Protein AF-0000000083552701 (afdb_homodimer)

Organism: NCBI:txid2306993

pLDDT: mean 96.99, std 3.98, range [71.38, 99.0]

Structure (mmCIF, N/CA/C/O backbone):
data_AF-0000000083552701-model_v1
#
loop_
_entity.id
_entity.type
_entity.pdbx_description
1 polymer 'Flavodoxin family protein'
#
loop_
_atom_site.group_PDB
_atom_site.id
_atom_site.type_symbol
_atom_site.label_atom_id
_atom_site.label_alt_id
_atom_site.label_comp_id
_atom_site.label_asym_id
_atom_site.label_entity_id
_atom_site.label_seq_id
_atom_site.pdbx_PDB_ins_code
_atom_site.Cartn_x
_atom_site.Cartn_y
_atom_site.Cartn_z
_atom_site.occupancy
_atom_site.B_iso_or_equiv
_atom_site.auth_seq_id
_atom_site.auth_comp_id
_atom_site.auth_asym_id
_atom_site.auth_atom_id
_atom_site.pdbx_PDB_model_num
ATOM 1 N N . MET A 1 1 ? 10.797 30.594 8.555 1 91.5 1 MET A N 1
ATOM 2 C CA . MET A 1 1 ? 9.539 29.969 8.938 1 91.5 1 MET A CA 1
ATOM 3 C C . MET A 1 1 ? 9.594 28.453 8.711 1 91.5 1 MET A C 1
ATOM 5 O O . MET A 1 1 ? 10.062 28 7.672 1 91.5 1 MET A O 1
ATOM 9 N N . PRO A 1 2 ? 9.227 27.688 9.742 1 97.31 2 PRO A N 1
ATOM 10 C CA . PRO A 1 2 ? 9.258 26.234 9.523 1 97.31 2 PRO A CA 1
ATOM 11 C C . PRO A 1 2 ? 8.273 25.781 8.453 1 97.31 2 PRO A C 1
ATOM 13 O O . PRO A 1 2 ? 7.227 26.406 8.258 1 97.31 2 PRO A O 1
ATOM 16 N N . ARG A 1 3 ? 8.664 24.75 7.734 1 98.75 3 ARG A N 1
ATOM 17 C CA . ARG A 1 3 ? 7.859 24.266 6.621 1 98.75 3 ARG A CA 1
ATOM 18 C C . ARG A 1 3 ? 7.18 22.938 6.969 1 98.75 3 ARG A C 1
ATOM 20 O O . ARG A 1 3 ? 7.816 22.031 7.504 1 98.75 3 ARG A O 1
ATOM 27 N N . ALA A 1 4 ? 5.844 22.922 6.684 1 98.88 4 ALA A N 1
ATOM 28 C CA . ALA A 1 4 ? 5.074 21.688 6.855 1 98.88 4 ALA A CA 1
ATOM 29 C C . ALA A 1 4 ? 4.668 21.109 5.508 1 98.88 4 ALA A C 1
ATOM 31 O O . ALA A 1 4 ? 3.893 21.719 4.766 1 98.88 4 ALA A O 1
ATOM 32 N N . LEU A 1 5 ? 5.266 19.984 5.219 1 98.94 5 LEU A N 1
ATOM 33 C CA . LEU A 1 5 ? 4.812 19.25 4.039 1 98.94 5 LEU A CA 1
ATOM 34 C C . LEU A 1 5 ? 3.566 18.422 4.355 1 98.94 5 LEU A C 1
ATOM 36 O O . LEU A 1 5 ? 3.59 17.578 5.246 1 98.94 5 LEU A O 1
ATOM 40 N N . ILE A 1 6 ? 2.455 18.766 3.693 1 98.94 6 ILE A N 1
ATOM 41 C CA . ILE A 1 6 ? 1.214 18 3.824 1 98.94 6 ILE A CA 1
ATOM 42 C C . ILE A 1 6 ? 1.056 17.062 2.633 1 98.94 6 ILE A C 1
ATOM 44 O O . ILE A 1 6 ? 0.872 17.516 1.498 1 98.94 6 ILE A O 1
ATOM 48 N N . LEU A 1 7 ? 1.214 15.766 2.871 1 98.94 7 LEU A N 1
ATOM 49 C CA . LEU A 1 7 ? 0.873 14.773 1.861 1 98.94 7 LEU A CA 1
ATOM 50 C C . LEU A 1 7 ? -0.611 14.422 1.922 1 98.94 7 LEU A C 1
ATOM 52 O O . LEU A 1 7 ? -1.069 13.805 2.885 1 98.94 7 LEU A O 1
ATOM 56 N N . TYR A 1 8 ? -1.295 14.859 0.919 1 98.94 8 TYR A N 1
ATOM 57 C CA . TYR A 1 8 ? -2.738 14.656 0.884 1 98.94 8 TYR A CA 1
ATOM 58 C C . TYR A 1 8 ? -3.129 13.742 -0.274 1 98.94 8 TYR A C 1
ATOM 60 O O . TYR A 1 8 ? -2.627 13.898 -1.39 1 98.94 8 TYR A O 1
ATOM 68 N N . ALA A 1 9 ? -3.992 12.758 0.069 1 98.94 9 ALA A N 1
ATOM 69 C CA . ALA A 1 9 ? -4.445 11.836 -0.969 1 98.94 9 ALA A CA 1
ATOM 70 C C . ALA A 1 9 ? -5.938 11.539 -0.826 1 98.94 9 ALA A C 1
ATOM 72 O O . ALA A 1 9 ? -6.332 10.703 -0.015 1 98.94 9 ALA A O 1
ATOM 73 N N . HIS A 1 10 ? -6.742 12.141 -1.644 1 98.94 10 HIS A N 1
ATOM 74 C CA . HIS A 1 10 ? -8.148 11.828 -1.848 1 98.94 10 HIS A CA 1
ATOM 75 C C . HIS A 1 10 ? -8.68 12.461 -3.129 1 98.94 10 HIS A C 1
ATOM 77 O O . HIS A 1 10 ? -8.406 13.633 -3.4 1 98.94 10 HIS A O 1
ATOM 83 N N . PRO A 1 11 ? -9.43 11.727 -3.869 1 98.81 11 PRO A N 1
ATOM 84 C CA . PRO A 1 11 ? -9.789 12.234 -5.195 1 98.81 11 PRO A CA 1
ATOM 85 C C . PRO A 1 11 ? -10.977 13.188 -5.16 1 98.81 11 PRO A C 1
ATOM 87 O O . PRO A 1 11 ? -11.211 13.922 -6.121 1 98.81 11 PRO A O 1
ATOM 90 N N . CYS A 1 12 ? -11.789 13.148 -4.086 1 98.69 12 CYS A N 1
ATOM 91 C CA . CYS A 1 12 ? -13.031 13.914 -4.043 1 98.69 12 CYS A CA 1
ATOM 92 C C . CYS A 1 12 ? -12.852 15.188 -3.221 1 98.69 12 CYS A C 1
ATOM 94 O O . CYS A 1 12 ? -12.398 15.133 -2.076 1 98.69 12 CYS A O 1
ATOM 96 N N . ASP A 1 13 ? -13.344 16.266 -3.734 1 97.31 13 ASP A N 1
ATOM 97 C CA . ASP A 1 13 ? -13.172 17.562 -3.072 1 97.31 13 ASP A CA 1
ATOM 98 C C . ASP A 1 13 ? -14.289 17.812 -2.066 1 97.31 13 ASP A C 1
ATOM 100 O O . ASP A 1 13 ? -14.227 18.781 -1.295 1 97.31 13 ASP A O 1
ATOM 104 N N . ASP A 1 14 ? -15.219 16.969 -2.02 1 96.44 14 ASP A N 1
ATOM 105 C CA . ASP A 1 14 ? -16.344 17.125 -1.093 1 96.44 14 ASP A CA 1
ATOM 106 C C . ASP A 1 14 ? -16.328 16.016 -0.044 1 96.44 14 ASP A C 1
ATOM 108 O O . ASP A 1 14 ? -17.359 15.742 0.593 1 96.44 14 ASP A O 1
ATOM 112 N N . SER A 1 15 ? -15.25 15.398 0.134 1 97.31 15 SER A N 1
ATOM 113 C CA . SER A 1 15 ? -15.125 14.289 1.069 1 97.31 15 SER A CA 1
ATOM 114 C C . SER A 1 15 ? -14.812 14.781 2.479 1 97.31 15 SER A C 1
ATOM 116 O O . SER A 1 15 ? -14.422 15.938 2.662 1 97.31 15 SER A O 1
ATOM 118 N N . PHE A 1 16 ? -15.055 13.93 3.461 1 98.12 16 PHE A N 1
ATOM 119 C CA . PHE A 1 16 ? -14.625 14.219 4.824 1 98.12 16 PHE A CA 1
ATOM 120 C C . PHE A 1 16 ? -13.109 14.391 4.887 1 98.12 16 PHE A C 1
ATOM 122 O O . PHE A 1 16 ? -12.609 15.242 5.625 1 98.12 16 PHE A O 1
ATOM 129 N N . ALA A 1 17 ? -12.359 13.641 4.094 1 98.62 17 ALA A N 1
ATOM 130 C CA . ALA A 1 17 ? -10.914 13.789 4.008 1 98.62 17 ALA A CA 1
ATOM 131 C C . ALA A 1 17 ? -10.531 15.188 3.52 1 98.62 17 ALA A C 1
ATOM 133 O O . ALA A 1 17 ? -9.562 15.773 3.994 1 98.62 17 ALA A O 1
ATOM 134 N N . ALA A 1 18 ? -11.289 15.648 2.578 1 98.69 18 ALA A N 1
ATOM 135 C CA . ALA A 1 18 ? -11.047 17 2.084 1 98.69 18 ALA A CA 1
ATOM 136 C C . ALA A 1 18 ? -11.25 18.031 3.188 1 98.69 18 ALA A C 1
ATOM 138 O O . ALA A 1 18 ? -10.484 19 3.287 1 98.69 18 ALA A O 1
ATOM 139 N N . ALA A 1 19 ? -12.266 17.844 3.996 1 98.75 19 ALA A N 1
ATOM 140 C CA . ALA A 1 19 ? -12.508 18.734 5.129 1 98.75 19 ALA A CA 1
ATOM 141 C C . ALA A 1 19 ? -11.352 18.703 6.121 1 98.75 19 ALA A C 1
ATOM 143 O O . ALA A 1 19 ? -10.891 19.734 6.598 1 98.75 19 ALA A O 1
ATOM 144 N N . LEU A 1 20 ? -10.867 17.516 6.41 1 98.94 20 LEU A N 1
ATOM 145 C CA . LEU A 1 20 ? -9.719 17.359 7.297 1 98.94 20 LEU A CA 1
ATOM 146 C C . LEU A 1 20 ? -8.484 18.031 6.719 1 98.94 20 LEU A C 1
ATOM 148 O O . LEU A 1 20 ? -7.75 18.703 7.445 1 98.94 20 LEU A O 1
ATOM 152 N N . HIS A 1 21 ? -8.32 17.844 5.449 1 98.94 21 HIS A N 1
ATOM 153 C CA . HIS A 1 21 ? -7.195 18.453 4.738 1 98.94 21 HIS A CA 1
ATOM 154 C C . HIS A 1 21 ? -7.211 19.969 4.867 1 98.94 21 HIS A C 1
ATOM 156 O O . HIS A 1 21 ? -6.203 20.578 5.238 1 98.94 21 HIS A O 1
ATOM 162 N N . GLY A 1 22 ? -8.344 20.547 4.535 1 98.88 22 GLY A N 1
ATOM 163 C CA . GLY A 1 22 ? -8.484 21.984 4.68 1 98.88 22 GLY A CA 1
ATOM 164 C C . GLY A 1 22 ? -8.227 22.484 6.094 1 98.88 22 GLY A C 1
ATOM 165 O O . GLY A 1 22 ? -7.52 23.469 6.293 1 98.88 22 GLY A O 1
ATOM 166 N N . LEU A 1 23 ? -8.766 21.797 7.031 1 98.94 23 LEU A N 1
ATOM 167 C CA . LEU A 1 23 ? -8.609 22.141 8.438 1 98.94 23 LEU A CA 1
ATOM 168 C C . LEU A 1 23 ? -7.137 22.109 8.844 1 98.94 23 LEU A C 1
ATOM 170 O O . LEU A 1 23 ? -6.652 23.031 9.516 1 98.94 23 LEU A O 1
ATOM 174 N N . VAL A 1 24 ? -6.41 21.078 8.438 1 98.94 24 VAL A N 1
ATOM 175 C CA . VAL A 1 24 ? -4.992 20.922 8.75 1 98.94 24 VAL A CA 1
ATOM 176 C C . VAL A 1 24 ? -4.195 22.078 8.148 1 98.94 24 VAL A C 1
ATOM 178 O O . VAL A 1 24 ? -3.412 22.719 8.844 1 98.94 24 VAL A O 1
ATOM 181 N N . CYS A 1 25 ? -4.434 22.344 6.891 1 98.94 25 CYS A N 1
ATOM 182 C CA . CYS A 1 25 ? -3.711 23.406 6.203 1 98.94 25 CYS A CA 1
ATOM 183 C C . CYS A 1 25 ? -3.963 24.75 6.867 1 98.94 25 CYS A C 1
ATOM 185 O O . CYS A 1 25 ? -3.021 25.484 7.176 1 98.94 25 CYS A O 1
ATOM 187 N N . ASP A 1 26 ? -5.223 25.031 7.133 1 98.81 26 ASP A N 1
ATOM 188 C CA . ASP A 1 26 ? -5.609 26.328 7.688 1 98.81 26 ASP A CA 1
ATOM 189 C C . ASP A 1 26 ? -5.039 26.516 9.094 1 98.81 26 ASP A C 1
ATOM 191 O O . ASP A 1 26 ? -4.531 27.578 9.422 1 98.81 26 ASP A O 1
ATOM 195 N N . THR A 1 27 ? -5.172 25.484 9.859 1 98.88 27 THR A N 1
ATOM 196 C CA . THR A 1 27 ? -4.715 25.578 11.242 1 98.88 27 THR A CA 1
ATOM 197 C C . THR A 1 27 ? -3.201 25.766 11.305 1 98.88 27 THR A C 1
ATOM 199 O O . THR A 1 27 ? -2.705 26.609 12.062 1 98.88 27 THR A O 1
ATOM 202 N N . LEU A 1 28 ? -2.422 25.031 10.516 1 98.75 28 LEU A N 1
ATOM 203 C CA . LEU A 1 28 ? -0.968 25.156 10.508 1 98.75 28 LEU A CA 1
ATOM 204 C C . LEU A 1 28 ? -0.542 26.516 9.992 1 98.75 28 LEU A C 1
ATOM 206 O O . LEU A 1 28 ? 0.387 27.125 10.523 1 98.75 28 LEU A O 1
ATOM 210 N N . ALA A 1 29 ? -1.236 26.984 8.977 1 98.69 29 ALA A N 1
ATOM 211 C CA . ALA A 1 29 ? -0.946 28.328 8.469 1 98.69 29 ALA A CA 1
ATOM 212 C C . ALA A 1 29 ? -1.169 29.375 9.547 1 98.69 29 ALA A C 1
ATOM 214 O O . ALA A 1 29 ? -0.344 30.281 9.727 1 98.69 29 ALA A O 1
ATOM 215 N N . ALA A 1 30 ? -2.229 29.219 10.25 1 98.31 30 ALA A N 1
ATOM 216 C CA . ALA A 1 30 ? -2.564 30.156 11.312 1 98.31 30 ALA A CA 1
ATOM 217 C C . ALA A 1 30 ? -1.525 30.109 12.43 1 98.31 30 ALA A C 1
ATOM 219 O O . ALA A 1 30 ? -1.306 31.109 13.125 1 98.31 30 ALA A O 1
ATOM 220 N N . ARG A 1 31 ? -0.851 29.016 12.516 1 97.62 31 ARG A N 1
ATOM 221 C CA . ARG A 1 31 ? 0.157 28.812 13.555 1 97.62 31 ARG A CA 1
ATOM 222 C C . ARG A 1 31 ? 1.525 29.297 13.086 1 97.62 31 ARG A C 1
ATOM 224 O O . ARG A 1 31 ? 2.508 29.203 13.828 1 97.62 31 ARG A O 1
ATOM 231 N N . GLY A 1 32 ? 1.573 29.719 11.852 1 97.69 32 GLY A N 1
ATOM 232 C CA . GLY A 1 32 ? 2.803 30.328 11.375 1 97.69 32 GLY A CA 1
ATOM 233 C C . GLY A 1 32 ? 3.66 29.375 10.555 1 97.69 32 GLY A C 1
ATOM 234 O O . GLY A 1 32 ? 4.797 29.703 10.211 1 97.69 32 GLY A O 1
ATOM 235 N N . TRP A 1 33 ? 3.17 28.219 10.172 1 98.44 33 TRP A N 1
ATOM 236 C CA . TRP A 1 33 ? 3.891 27.312 9.297 1 98.44 33 TRP A CA 1
ATOM 237 C C . TRP A 1 33 ? 3.797 27.766 7.84 1 98.44 33 TRP A C 1
ATOM 239 O O . TRP A 1 33 ? 2.748 28.234 7.398 1 98.44 33 TRP A O 1
ATOM 249 N N . GLN A 1 34 ? 4.906 27.656 7.176 1 98.75 34 GLN A N 1
ATOM 250 C CA . GLN A 1 34 ? 4.785 27.625 5.723 1 98.75 34 GLN A CA 1
ATOM 251 C C . GLN A 1 34 ? 4.215 26.281 5.254 1 98.75 34 GLN A C 1
ATOM 253 O O . GLN A 1 34 ? 4.879 25.25 5.355 1 98.75 34 GLN A O 1
ATOM 258 N N . VAL A 1 35 ? 3.051 26.359 4.727 1 98.88 35 VAL A N 1
ATOM 259 C CA . VAL A 1 35 ? 2.365 25.125 4.359 1 98.88 35 VAL A CA 1
ATOM 260 C C . VAL A 1 35 ? 2.723 24.75 2.924 1 98.88 35 VAL A C 1
ATOM 262 O O . VAL A 1 35 ? 2.457 25.5 1.989 1 98.88 35 VAL A O 1
ATOM 265 N N . ASP A 1 36 ? 3.402 23.641 2.73 1 98.94 36 ASP A N 1
ATOM 266 C CA . ASP A 1 36 ? 3.594 23 1.433 1 98.94 36 ASP A CA 1
ATOM 267 C C . ASP A 1 36 ? 2.545 21.922 1.196 1 98.94 36 ASP A C 1
ATOM 269 O O . ASP A 1 36 ? 2.738 20.766 1.588 1 98.94 36 ASP A O 1
ATOM 273 N N . ASP A 1 37 ? 1.486 22.375 0.585 1 98.88 37 ASP A N 1
ATOM 274 C CA . ASP A 1 37 ? 0.347 21.5 0.36 1 98.88 37 ASP A CA 1
ATOM 275 C C . ASP A 1 37 ? 0.576 20.609 -0.86 1 98.88 37 ASP A C 1
ATOM 277 O O . ASP A 1 37 ? 0.348 21.031 -1.995 1 98.88 37 ASP A O 1
ATOM 281 N N . CYS A 1 38 ? 1 19.391 -0.595 1 98.94 38 CYS A N 1
ATOM 282 C CA . CYS A 1 38 ? 1.229 18.406 -1.645 1 98.94 38 CYS A CA 1
ATOM 283 C C . CYS A 1 38 ? -0.002 17.531 -1.85 1 98.94 38 CYS A C 1
ATOM 285 O O . CYS A 1 38 ? -0.106 16.453 -1.265 1 98.94 38 CYS A O 1
ATOM 287 N N . ASP A 1 39 ? -0.893 18.016 -2.643 1 98.94 39 ASP A N 1
ATOM 288 C CA . ASP A 1 39 ? -2.07 17.25 -3.051 1 98.94 39 ASP A CA 1
ATOM 289 C C . ASP A 1 39 ? -1.751 16.344 -4.23 1 98.94 39 ASP A C 1
ATOM 291 O O . ASP A 1 39 ? -1.686 16.797 -5.375 1 98.94 39 ASP A O 1
ATOM 295 N N . LEU A 1 40 ? -1.654 15.07 -3.943 1 98.94 40 LEU A N 1
ATOM 296 C CA . LEU A 1 40 ? -1.151 14.133 -4.941 1 98.94 40 LEU A CA 1
ATOM 297 C C . LEU A 1 40 ? -2.121 14.016 -6.113 1 98.94 40 LEU A C 1
ATOM 299 O O . LEU A 1 40 ? -1.697 13.859 -7.262 1 98.94 40 LEU A O 1
ATOM 303 N N . TYR A 1 41 ? -3.428 14.039 -5.828 1 98.88 41 TYR A N 1
ATOM 304 C CA . TYR A 1 41 ? -4.418 13.969 -6.898 1 98.88 41 TYR A CA 1
ATOM 305 C C . TYR A 1 41 ? -4.398 15.242 -7.738 1 98.88 41 TYR A C 1
ATOM 307 O O . TYR A 1 41 ? -4.355 15.172 -8.969 1 98.88 41 TYR A O 1
ATOM 315 N N . ALA A 1 42 ? -4.355 16.391 -7.062 1 98.69 42 ALA A N 1
ATOM 316 C CA . ALA A 1 42 ? -4.363 17.656 -7.785 1 98.69 42 ALA A CA 1
ATOM 317 C C . ALA A 1 42 ? -3.111 17.812 -8.641 1 98.69 42 ALA A C 1
ATOM 319 O O . ALA A 1 42 ? -3.16 18.406 -9.727 1 98.69 42 ALA A O 1
ATOM 320 N N . GLU A 1 43 ? -2.023 17.234 -8.211 1 98.69 43 GLU A N 1
ATOM 321 C CA . GLU A 1 43 ? -0.75 17.375 -8.906 1 98.69 43 GLU A CA 1
ATOM 322 C C . GLU A 1 43 ? -0.569 16.281 -9.961 1 98.69 43 GLU A C 1
ATOM 324 O O . GLU A 1 43 ? 0.405 16.297 -10.711 1 98.69 43 GLU A O 1
ATOM 329 N N . GLY A 1 44 ? -1.513 15.352 -10.039 1 98.44 44 GLY A N 1
ATOM 330 C CA . GLY A 1 44 ? -1.404 14.273 -11.008 1 98.44 44 GLY A CA 1
ATOM 331 C C . GLY A 1 44 ? -0.204 13.375 -10.766 1 98.44 44 GLY A C 1
ATOM 332 O O . GLY A 1 44 ? 0.433 12.914 -11.711 1 98.44 44 GLY A O 1
ATOM 333 N N . PHE A 1 45 ? 0.148 13.141 -9.531 1 98.81 45 PHE A N 1
ATOM 334 C CA . PHE A 1 45 ? 1.288 12.289 -9.203 1 98.81 45 PHE A CA 1
ATOM 335 C C . PHE A 1 45 ? 1.091 10.883 -9.758 1 98.81 45 PHE A C 1
ATOM 337 O O . PHE A 1 45 ? 0.04 10.273 -9.555 1 98.81 45 PHE A O 1
ATOM 344 N N . ASP A 1 46 ? 2.043 10.352 -10.477 1 98.75 46 ASP A N 1
ATOM 345 C CA . ASP A 1 46 ? 2.018 8.969 -10.953 1 98.75 46 ASP A CA 1
ATOM 346 C C . ASP A 1 46 ? 2.691 8.031 -9.961 1 98.75 46 ASP A C 1
ATOM 348 O O . ASP A 1 46 ? 3.91 8.07 -9.781 1 98.75 46 ASP A O 1
ATOM 352 N N . PRO A 1 47 ? 1.901 7.172 -9.344 1 98.88 47 PRO A N 1
ATOM 353 C CA . PRO A 1 47 ? 2.451 6.328 -8.281 1 98.88 47 PRO A CA 1
ATOM 354 C C . PRO A 1 47 ? 3.182 5.098 -8.82 1 98.88 47 PRO A C 1
ATOM 356 O O . PRO A 1 47 ? 3.793 4.352 -8.055 1 98.88 47 PRO A O 1
ATOM 359 N N . VAL A 1 48 ? 3.213 4.875 -10.117 1 98.88 48 VAL A N 1
ATOM 360 C CA . VAL A 1 48 ? 3.75 3.645 -10.688 1 98.88 48 VAL A CA 1
ATOM 361 C C . VAL A 1 48 ? 5.238 3.818 -10.984 1 98.88 48 VAL A C 1
ATOM 363 O O . VAL A 1 48 ? 5.617 4.613 -11.852 1 98.88 48 VAL A O 1
ATOM 366 N N . MET A 1 49 ? 6.047 3.107 -10.234 1 98.75 49 MET A N 1
ATOM 367 C CA . MET A 1 49 ? 7.48 3.113 -10.516 1 98.75 49 MET A CA 1
ATOM 368 C C . MET A 1 49 ? 7.773 2.475 -11.867 1 98.75 49 MET A C 1
ATOM 370 O O . MET A 1 49 ? 7.34 1.353 -12.141 1 98.75 49 MET A O 1
ATOM 374 N N . THR A 1 50 ? 8.508 3.133 -12.695 1 98.44 50 THR A N 1
ATOM 375 C CA . THR A 1 50 ? 8.812 2.629 -14.023 1 98.44 50 THR A CA 1
ATOM 376 C C . THR A 1 50 ? 10.023 1.697 -13.992 1 98.44 50 THR A C 1
ATOM 378 O O . THR A 1 50 ? 10.734 1.635 -12.984 1 98.44 50 THR A O 1
ATOM 381 N N . ALA A 1 51 ? 10.18 1.031 -15.148 1 98.56 51 ALA A N 1
ATOM 382 C CA . ALA A 1 51 ? 11.359 0.181 -15.289 1 98.56 51 ALA A CA 1
ATOM 383 C C . ALA A 1 51 ? 12.641 1.001 -15.195 1 98.56 51 ALA A C 1
ATOM 385 O O . ALA A 1 51 ? 13.617 0.569 -14.57 1 98.56 51 ALA A O 1
ATOM 386 N N . THR A 1 52 ? 12.641 2.156 -15.781 1 98 52 THR A N 1
ATOM 387 C CA . THR A 1 52 ? 13.797 3.039 -15.742 1 98 52 THR A CA 1
ATOM 388 C C . THR A 1 52 ? 14.109 3.459 -14.305 1 98 52 THR A C 1
ATOM 390 O O . THR A 1 52 ? 15.266 3.402 -13.875 1 98 52 THR A O 1
ATOM 393 N N . GLU A 1 53 ? 13.117 3.822 -13.578 1 98.5 53 GLU A N 1
ATOM 394 C CA . GLU A 1 53 ? 13.297 4.207 -12.18 1 98.5 53 GLU A CA 1
ATOM 395 C C . GLU A 1 53 ? 13.828 3.043 -11.352 1 98.5 53 GLU A C 1
ATOM 397 O O . GLU A 1 53 ? 14.734 3.219 -10.531 1 98.5 53 GLU A O 1
ATOM 402 N N . ARG A 1 54 ? 13.219 1.912 -11.586 1 98.19 54 ARG A N 1
ATOM 403 C CA . ARG A 1 54 ? 13.617 0.749 -10.805 1 98.19 54 ARG A CA 1
ATOM 404 C C . ARG A 1 54 ? 15.062 0.367 -11.086 1 98.19 54 ARG A C 1
ATOM 406 O O . ARG A 1 54 ? 15.812 0.026 -10.172 1 98.19 54 ARG A O 1
ATOM 413 N N . ARG A 1 55 ? 15.492 0.425 -12.305 1 97.44 55 ARG A N 1
ATOM 414 C CA . ARG A 1 55 ? 16.859 0.08 -12.68 1 97.44 55 ARG A CA 1
ATOM 415 C C . ARG A 1 55 ? 17.859 1.074 -12.102 1 97.44 55 ARG A C 1
ATOM 417 O O . ARG A 1 55 ? 18.984 0.707 -11.766 1 97.44 55 ARG A O 1
ATOM 424 N N . ALA A 1 56 ? 17.391 2.293 -11.867 1 97.38 56 ALA A N 1
ATOM 425 C CA . ALA A 1 56 ? 18.281 3.336 -11.359 1 97.38 56 ALA A CA 1
ATOM 426 C C . ALA A 1 56 ? 18.109 3.52 -9.852 1 97.38 56 ALA A C 1
ATOM 428 O O . ALA A 1 56 ? 18.734 4.406 -9.258 1 97.38 56 ALA A O 1
ATOM 429 N N . TYR A 1 57 ? 17.391 2.672 -9.211 1 95.75 5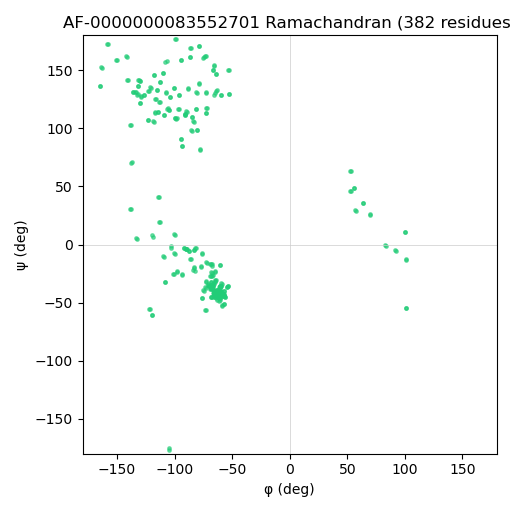7 TYR A N 1
ATOM 430 C CA . TYR A 1 57 ? 16.922 2.875 -7.84 1 95.75 57 TYR A CA 1
ATOM 431 C C . TYR A 1 57 ? 18.094 3.055 -6.887 1 95.75 57 TYR A C 1
ATOM 433 O O . TYR A 1 57 ? 18.047 3.869 -5.965 1 95.75 57 TYR A O 1
ATOM 441 N N . HIS A 1 58 ? 19.188 2.389 -7.164 1 93.19 58 HIS A N 1
ATOM 442 C CA . HIS A 1 58 ? 20.312 2.396 -6.23 1 93.19 58 HIS A CA 1
ATOM 443 C C . HIS A 1 58 ? 21.422 3.326 -6.711 1 93.19 58 HIS A C 1
ATOM 445 O O . HIS A 1 58 ? 22.438 3.473 -6.039 1 93.19 58 HIS A O 1
ATOM 451 N N . ASP A 1 59 ? 21.219 3.898 -7.867 1 95.31 59 ASP A N 1
ATOM 452 C CA . ASP A 1 59 ? 22.156 4.891 -8.375 1 95.31 59 ASP A CA 1
ATOM 453 C C . ASP A 1 59 ? 21.844 6.281 -7.832 1 95.31 59 ASP A C 1
ATOM 455 O O . ASP A 1 59 ? 21.047 7.02 -8.43 1 95.31 59 ASP A O 1
ATOM 459 N N . ILE A 1 60 ? 22.562 6.605 -6.828 1 92.62 60 ILE A N 1
ATOM 460 C CA . ILE A 1 60 ? 22.297 7.859 -6.137 1 92.62 60 ILE A CA 1
ATOM 461 C C . ILE A 1 60 ? 22.547 9.031 -7.078 1 92.62 60 ILE A C 1
ATOM 463 O O . ILE A 1 60 ? 23.594 9.102 -7.727 1 92.62 60 ILE A O 1
ATOM 467 N N . GLY A 1 61 ? 21.75 9.914 -7.16 1 92.5 61 GLY A N 1
ATOM 468 C CA . GLY A 1 61 ? 21.781 10.992 -8.133 1 92.5 61 GLY A CA 1
ATOM 469 C C . GLY A 1 61 ? 20.828 10.781 -9.289 1 92.5 61 GLY A C 1
ATOM 470 O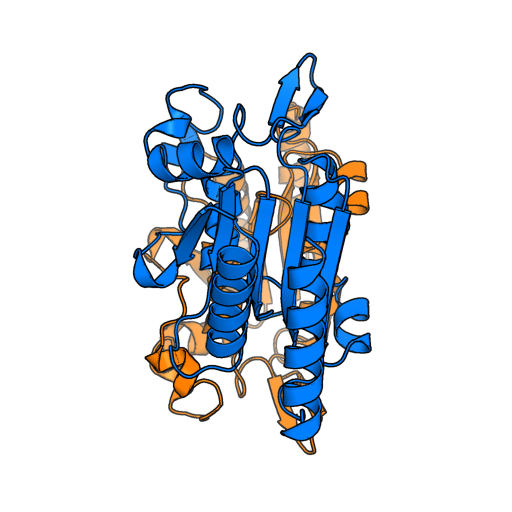 O . GLY A 1 61 ? 19.922 11.594 -9.516 1 92.5 61 GLY A O 1
ATOM 471 N N . ALA A 1 62 ? 21.016 9.57 -9.938 1 96.56 62 ALA A N 1
ATOM 472 C CA . ALA A 1 62 ? 20.141 9.25 -11.07 1 96.56 62 ALA A CA 1
ATOM 473 C C . ALA A 1 62 ? 18.734 8.945 -10.594 1 96.56 62 ALA A C 1
ATOM 475 O O . ALA A 1 62 ? 17.75 9.25 -11.289 1 96.56 62 ALA A O 1
ATOM 476 N N . ASN A 1 63 ? 18.641 8.352 -9.469 1 96.62 63 ASN A N 1
ATOM 477 C CA . ASN A 1 63 ? 17.344 7.922 -8.953 1 96.62 63 ASN A CA 1
ATOM 478 C C . ASN A 1 63 ? 16.469 9.117 -8.594 1 96.62 63 ASN A C 1
ATOM 480 O O . ASN A 1 63 ? 15.242 8.969 -8.484 1 96.62 63 ASN A O 1
ATOM 484 N N . LEU A 1 64 ? 17.078 10.289 -8.461 1 97.44 64 LEU A N 1
ATOM 485 C CA . LEU A 1 64 ? 16.328 11.461 -8.016 1 97.44 64 LEU A CA 1
ATOM 486 C C . LEU A 1 64 ? 15.609 12.125 -9.188 1 97.44 64 LEU A C 1
ATOM 488 O O . LEU A 1 64 ? 14.602 12.812 -8.992 1 97.44 64 LEU A O 1
ATOM 492 N N . ARG A 1 65 ? 16.047 11.914 -10.352 1 97.12 65 ARG A N 1
ATOM 493 C CA . ARG A 1 65 ? 15.672 12.711 -11.516 1 97.12 65 ARG A CA 1
ATOM 494 C C . ARG A 1 65 ? 14.164 12.656 -11.758 1 97.12 65 ARG A C 1
ATOM 496 O O . ARG A 1 65 ? 13.523 13.695 -11.938 1 97.12 65 ARG A O 1
ATOM 503 N N . PRO A 1 66 ? 13.578 11.492 -11.656 1 97.69 66 PRO A N 1
ATOM 504 C CA . PRO A 1 66 ? 12.156 11.422 -12 1 97.69 66 PRO A CA 1
ATOM 505 C C . PRO A 1 66 ? 11.258 12.094 -10.961 1 97.69 66 PRO A C 1
ATOM 507 O O . PRO A 1 66 ? 10.086 12.375 -11.234 1 97.69 66 PRO A O 1
ATOM 510 N N . VAL A 1 67 ? 11.82 12.344 -9.75 1 98.5 67 VAL A N 1
ATOM 511 C CA . VAL A 1 67 ? 10.984 12.82 -8.664 1 98.5 67 VAL A CA 1
ATOM 512 C C . VAL A 1 67 ? 11.711 13.93 -7.902 1 98.5 67 VAL A C 1
ATOM 514 O O . VAL A 1 67 ? 11.508 14.109 -6.699 1 98.5 67 VAL A O 1
ATOM 517 N N . ALA A 1 68 ? 12.539 14.68 -8.562 1 98.38 68 ALA A N 1
ATOM 518 C CA . ALA A 1 68 ? 13.438 15.656 -7.945 1 98.38 68 ALA A CA 1
ATOM 519 C C . ALA A 1 68 ? 12.648 16.719 -7.176 1 98.38 68 ALA A C 1
ATOM 521 O O . ALA A 1 68 ? 13.031 17.109 -6.074 1 98.38 68 ALA A O 1
ATOM 522 N N . ASP A 1 69 ? 11.547 17.141 -7.727 1 98.56 69 ASP A N 1
ATOM 523 C CA . ASP A 1 69 ? 10.75 18.188 -7.082 1 98.56 69 ASP A CA 1
ATOM 524 C C . ASP A 1 69 ? 10.172 17.688 -5.754 1 98.56 69 ASP A C 1
ATOM 526 O O . ASP A 1 69 ? 10.172 18.422 -4.766 1 98.56 69 ASP A O 1
ATOM 530 N N . TYR A 1 70 ? 9.688 16.516 -5.715 1 98.88 70 TYR A N 1
ATOM 531 C CA . TYR A 1 70 ? 9.117 15.961 -4.492 1 98.88 70 TYR A CA 1
ATOM 532 C C . TYR A 1 70 ? 10.211 15.703 -3.457 1 98.88 70 TYR A C 1
ATOM 534 O O . TYR A 1 70 ? 9.984 15.883 -2.258 1 98.88 70 TYR A O 1
ATOM 542 N N . VAL A 1 71 ? 11.352 15.25 -3.957 1 98.69 71 VAL A N 1
ATOM 543 C CA . VAL A 1 71 ? 12.477 15.031 -3.059 1 98.69 71 VAL A CA 1
ATOM 544 C C . VAL A 1 71 ? 12.875 16.344 -2.395 1 98.69 71 VAL A C 1
ATOM 546 O O . VAL A 1 71 ? 13.125 16.391 -1.188 1 98.69 71 VAL A O 1
ATOM 549 N N . GLN A 1 72 ? 12.914 17.375 -3.123 1 98.56 72 GLN A N 1
ATOM 550 C CA . GLN A 1 72 ? 13.266 18.688 -2.576 1 98.56 72 GLN A CA 1
ATOM 551 C C . GLN A 1 72 ? 12.25 19.141 -1.531 1 98.56 72 GLN A C 1
ATOM 553 O O . GLN A 1 72 ? 12.617 19.703 -0.501 1 98.56 72 GLN A O 1
ATOM 558 N N . ARG A 1 73 ? 10.984 18.875 -1.776 1 98.81 73 ARG A N 1
ATOM 559 C CA . ARG A 1 73 ? 9.945 19.219 -0.813 1 98.81 73 ARG A CA 1
ATOM 560 C C . ARG A 1 73 ? 10.133 18.469 0.495 1 98.81 73 ARG A C 1
ATOM 562 O O . ARG A 1 73 ? 9.992 19.031 1.577 1 98.81 73 ARG A O 1
ATOM 569 N N . LEU A 1 74 ? 10.508 17.234 0.343 1 98.62 74 LEU A N 1
ATOM 570 C CA . LEU A 1 74 ? 10.766 16.406 1.518 1 98.62 74 LEU A CA 1
ATOM 571 C C . LEU A 1 74 ? 11.969 16.922 2.291 1 98.62 74 LEU A C 1
ATOM 573 O O . LEU A 1 74 ? 11.938 17.016 3.52 1 98.62 74 LEU A O 1
ATOM 577 N N . ARG A 1 75 ? 12.961 17.266 1.571 1 98.12 75 ARG A N 1
ATOM 578 C CA . ARG A 1 75 ? 14.203 17.734 2.182 1 98.12 75 ARG A CA 1
ATOM 579 C C . ARG A 1 75 ? 14.008 19.078 2.883 1 98.12 75 ARG A C 1
ATOM 581 O O . ARG A 1 75 ? 14.664 19.359 3.881 1 98.12 75 ARG A O 1
ATOM 588 N N . ASN A 1 76 ? 13.023 19.812 2.447 1 98.44 76 ASN A N 1
ATOM 589 C CA . ASN A 1 76 ? 12.781 21.141 2.988 1 98.44 76 ASN A CA 1
ATOM 590 C C . ASN A 1 76 ? 11.797 21.109 4.156 1 98.44 76 ASN A C 1
ATOM 592 O O . ASN A 1 76 ? 11.57 22.125 4.816 1 98.44 76 ASN A O 1
ATOM 596 N N . ALA A 1 77 ? 11.281 19.984 4.473 1 98.75 77 ALA A N 1
ATOM 597 C CA . ALA A 1 77 ? 10.18 19.906 5.426 1 98.75 77 ALA A CA 1
ATOM 598 C C . ALA A 1 77 ? 10.695 19.797 6.855 1 98.75 77 ALA A C 1
ATOM 600 O O . ALA A 1 77 ? 11.594 19 7.137 1 98.75 77 ALA A O 1
ATOM 601 N N . ASP A 1 78 ? 10.117 20.562 7.742 1 98.69 78 ASP A N 1
ATOM 602 C CA . ASP A 1 78 ? 10.359 20.422 9.18 1 98.69 78 ASP A CA 1
ATOM 603 C C . ASP A 1 78 ? 9.312 19.516 9.82 1 98.69 78 ASP A C 1
ATOM 605 O O . ASP A 1 78 ? 9.555 18.953 10.898 1 98.69 78 ASP A O 1
ATOM 609 N N . ALA A 1 79 ? 8.156 19.469 9.188 1 98.81 79 ALA A N 1
ATOM 610 C CA . ALA A 1 79 ? 7.051 18.594 9.586 1 98.81 79 ALA A CA 1
ATOM 611 C C . ALA A 1 79 ? 6.504 17.828 8.391 1 98.81 79 ALA A C 1
ATOM 613 O O . ALA A 1 79 ? 6.477 18.344 7.27 1 98.81 79 ALA A O 1
ATOM 614 N N . LEU A 1 80 ? 6.168 16.609 8.641 1 98.94 80 LEU A N 1
ATOM 615 C CA . LEU A 1 80 ? 5.492 15.766 7.664 1 98.94 80 LEU A CA 1
ATOM 616 C C . LEU A 1 80 ? 4.113 15.359 8.156 1 98.94 80 LEU A C 1
ATOM 618 O O . LEU A 1 80 ? 3.99 14.68 9.18 1 98.94 80 LEU A O 1
ATOM 622 N N . ILE A 1 81 ? 3.057 15.844 7.488 1 98.94 81 ILE A N 1
ATOM 623 C CA . ILE A 1 81 ? 1.674 15.555 7.848 1 98.94 81 ILE A CA 1
ATOM 624 C C . ILE A 1 81 ? 0.997 14.781 6.719 1 98.94 81 ILE A C 1
ATOM 626 O O . ILE A 1 81 ? 1.009 15.219 5.566 1 98.94 81 ILE A O 1
ATOM 630 N N . ILE A 1 82 ? 0.457 13.648 7.066 1 98.94 82 ILE A N 1
ATOM 631 C CA . ILE A 1 82 ? -0.272 12.836 6.105 1 98.94 82 ILE A CA 1
ATOM 632 C C . ILE A 1 82 ? -1.773 12.969 6.348 1 98.94 82 ILE A C 1
ATOM 634 O O . ILE A 1 82 ? -2.238 12.836 7.484 1 98.94 82 ILE A O 1
ATOM 638 N N . VAL A 1 83 ? -2.508 13.297 5.348 1 99 83 VAL A N 1
ATOM 639 C CA . VAL A 1 83 ? -3.967 13.289 5.391 1 99 83 VAL A CA 1
ATOM 640 C C . VAL A 1 83 ? -4.52 12.383 4.297 1 99 83 VAL A C 1
ATOM 642 O O . VAL A 1 83 ? -4.461 12.719 3.111 1 99 83 VAL A O 1
ATOM 645 N N . ALA A 1 84 ? -5.016 11.266 4.641 1 98.94 84 ALA A N 1
ATOM 646 C CA . ALA A 1 84 ? -5.496 10.273 3.68 1 98.94 84 ALA A CA 1
ATOM 647 C C . ALA A 1 84 ? -6.391 9.242 4.355 1 98.94 84 ALA A C 1
ATOM 649 O O . ALA A 1 84 ? -6.23 8.953 5.547 1 98.94 84 ALA A O 1
ATOM 650 N N . PRO A 1 85 ? -7.328 8.648 3.623 1 98.75 85 PRO A N 1
ATOM 651 C CA . PRO A 1 85 ? -8.094 7.523 4.164 1 98.75 85 PRO A CA 1
ATOM 652 C C . PRO A 1 85 ? -7.309 6.211 4.125 1 98.75 85 PRO A C 1
ATOM 654 O O . PRO A 1 85 ? -6.199 6.164 3.586 1 98.75 85 PRO A O 1
ATOM 657 N N . VAL A 1 86 ? -7.887 5.258 4.762 1 98.62 86 VAL A N 1
ATOM 658 C CA . VAL A 1 86 ? -7.391 3.891 4.633 1 98.62 86 VAL A CA 1
ATOM 659 C C . VAL A 1 86 ? -8.32 3.084 3.734 1 98.62 86 VAL A C 1
ATOM 661 O O . VAL A 1 86 ? -9.508 2.938 4.035 1 98.62 86 VAL A O 1
ATOM 664 N N . TRP A 1 87 ? -7.789 2.646 2.596 1 97.94 87 TRP A N 1
ATOM 665 C CA . TRP A 1 87 ? -8.477 1.816 1.614 1 97.94 87 TRP A CA 1
ATOM 666 C C . TRP A 1 87 ? -7.848 0.43 1.532 1 97.94 87 TRP A C 1
ATOM 668 O O . TRP A 1 87 ? -6.652 0.301 1.265 1 97.94 87 TRP A O 1
ATOM 678 N N . ASN A 1 88 ? -8.703 -0.604 1.775 1 96.75 88 ASN A N 1
ATOM 679 C CA . ASN A 1 88 ? -8.195 -1.973 1.724 1 96.75 88 ASN A CA 1
ATOM 680 C C . ASN A 1 88 ? -6.965 -2.152 2.604 1 96.75 88 ASN A C 1
ATOM 682 O O . ASN A 1 88 ? -5.934 -2.643 2.141 1 96.75 88 ASN A O 1
ATOM 686 N N . TYR A 1 89 ? -7.047 -1.64 3.797 1 96.75 89 TYR A N 1
ATOM 687 C CA . TYR A 1 89 ? -6.137 -1.861 4.914 1 96.75 89 TYR A CA 1
ATOM 688 C C . TYR A 1 89 ? -4.781 -1.212 4.652 1 96.75 89 TYR A C 1
ATOM 690 O O . TYR A 1 89 ? -3.762 -1.652 5.188 1 96.75 89 TYR A O 1
ATOM 698 N N . GLY A 1 90 ? -4.758 -0.186 3.834 1 98.38 90 GLY A N 1
ATOM 699 C CA . GLY A 1 90 ? -3.562 0.6 3.582 1 98.38 90 GLY A CA 1
ATOM 700 C C . GLY A 1 90 ? -3.861 1.988 3.049 1 98.38 90 GLY A C 1
ATOM 701 O O . GLY A 1 90 ? -5.012 2.309 2.748 1 98.38 90 GLY A O 1
ATOM 702 N N . PHE A 1 91 ? -2.832 2.803 2.949 1 98.88 91 PHE A N 1
ATOM 703 C CA . PHE A 1 91 ? -2.994 4.105 2.314 1 98.88 91 PHE A CA 1
ATOM 704 C C . PHE A 1 91 ? -3.316 3.949 0.833 1 98.88 91 PHE A C 1
ATOM 706 O O . PHE A 1 91 ? -3.01 2.918 0.231 1 98.88 91 PHE A O 1
ATOM 713 N N . PRO A 1 92 ? -3.988 4.949 0.285 1 98.88 92 PRO A N 1
ATOM 714 C CA . PRO A 1 92 ? -4.312 4.879 -1.142 1 98.88 92 PRO A CA 1
ATOM 715 C C . PRO A 1 92 ? -3.086 4.625 -2.014 1 98.88 92 PRO A C 1
ATOM 717 O O . PRO A 1 92 ? -1.989 5.09 -1.694 1 98.88 92 PRO A O 1
ATOM 720 N N . ALA A 1 93 ? -3.316 3.973 -3.125 1 98.88 93 ALA A N 1
ATOM 721 C CA . ALA A 1 93 ? -2.229 3.582 -4.02 1 98.88 93 ALA A CA 1
ATOM 722 C C . ALA A 1 93 ? -1.368 4.785 -4.395 1 98.88 93 ALA A C 1
ATOM 724 O O . ALA A 1 93 ? -0.147 4.668 -4.523 1 98.88 93 ALA A O 1
ATOM 725 N N . ILE A 1 94 ? -1.995 5.914 -4.547 1 98.94 94 ILE A N 1
ATOM 726 C CA . ILE A 1 94 ? -1.253 7.09 -4.988 1 98.94 94 ILE A CA 1
ATOM 727 C C . ILE A 1 94 ? -0.27 7.52 -3.902 1 98.94 94 ILE A C 1
ATOM 729 O O . ILE A 1 94 ? 0.864 7.902 -4.199 1 98.94 94 ILE A O 1
ATOM 733 N N . LEU A 1 95 ? -0.631 7.422 -2.658 1 98.94 95 LEU A N 1
ATOM 734 C CA . LEU A 1 95 ? 0.259 7.734 -1.547 1 98.94 95 LEU A CA 1
ATOM 735 C C . LEU A 1 95 ? 1.3 6.637 -1.354 1 98.94 95 LEU A C 1
ATOM 737 O O . LEU A 1 95 ? 2.471 6.926 -1.092 1 98.94 95 LEU A O 1
ATOM 741 N N . LYS A 1 96 ? 0.862 5.363 -1.511 1 98.88 96 LYS A N 1
ATOM 742 C CA . LYS A 1 96 ? 1.814 4.258 -1.474 1 98.88 96 LYS A CA 1
ATOM 743 C C . LYS A 1 96 ? 2.908 4.438 -2.521 1 98.88 96 LYS A C 1
ATOM 745 O O . LYS A 1 96 ? 4.074 4.133 -2.268 1 98.88 96 LYS A O 1
ATOM 750 N N . GLY A 1 97 ? 2.502 4.883 -3.641 1 98.94 97 GLY A N 1
ATOM 751 C CA . GLY A 1 97 ? 3.465 5.133 -4.703 1 98.94 97 GLY A CA 1
ATOM 752 C C . GLY A 1 97 ? 4.43 6.258 -4.379 1 98.94 97 GLY A C 1
ATOM 753 O O . GLY A 1 97 ? 5.582 6.242 -4.82 1 98.94 97 GLY A O 1
ATOM 754 N N . PHE A 1 98 ? 3.955 7.266 -3.652 1 98.94 98 PHE A N 1
ATOM 755 C CA . PHE A 1 98 ? 4.848 8.32 -3.191 1 98.94 98 PHE A CA 1
ATOM 756 C C . PHE A 1 98 ? 5.988 7.738 -2.363 1 98.94 98 PHE A C 1
ATOM 758 O O . PHE A 1 98 ? 7.152 8.078 -2.578 1 98.94 98 PHE A O 1
ATOM 765 N N . PHE A 1 99 ? 5.68 6.82 -1.466 1 98.75 99 PHE A N 1
ATOM 766 C CA . PHE A 1 99 ? 6.715 6.191 -0.656 1 98.75 99 PHE A CA 1
ATOM 767 C C . PHE A 1 99 ? 7.633 5.336 -1.521 1 98.75 99 PHE A C 1
ATOM 769 O O . PHE A 1 99 ? 8.852 5.332 -1.326 1 98.75 99 PHE A O 1
ATOM 776 N N . ASP A 1 100 ? 7.09 4.691 -2.525 1 98.62 100 ASP A N 1
ATOM 777 C CA . ASP A 1 100 ? 7.88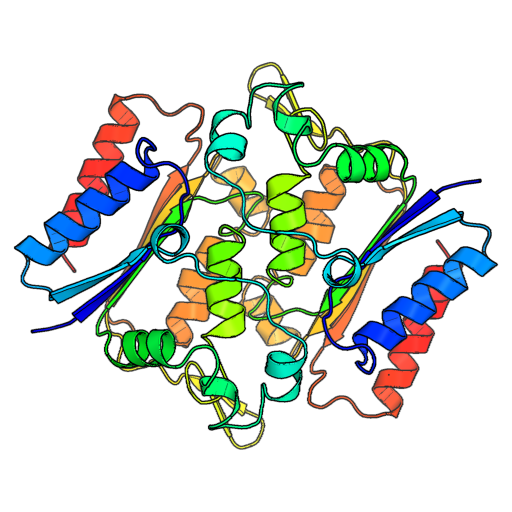7 3.811 -3.373 1 98.62 100 ASP A CA 1
ATOM 778 C C . ASP A 1 100 ? 8.859 4.609 -4.234 1 98.62 100 ASP A C 1
ATOM 780 O O . ASP A 1 100 ? 9.992 4.184 -4.453 1 98.62 100 ASP A O 1
ATOM 784 N N . ARG A 1 101 ? 8.422 5.77 -4.66 1 98.81 101 ARG A N 1
ATOM 785 C CA . ARG A 1 101 ? 9.18 6.473 -5.691 1 98.81 101 ARG A CA 1
ATOM 786 C C . ARG A 1 101 ? 10.023 7.59 -5.086 1 98.81 101 ARG A C 1
ATOM 788 O O . ARG A 1 101 ? 11.047 7.98 -5.656 1 98.81 101 ARG A O 1
ATOM 795 N N . VAL A 1 102 ? 9.609 8.109 -3.926 1 98.81 102 VAL A N 1
ATOM 796 C CA . VAL A 1 102 ? 10.25 9.32 -3.42 1 98.81 102 VAL A CA 1
ATOM 797 C C . VAL A 1 102 ? 11.117 8.984 -2.211 1 98.81 102 VAL A C 1
ATOM 799 O O . VAL A 1 102 ? 12.141 9.625 -1.973 1 98.81 102 VAL A O 1
ATOM 802 N N . PHE A 1 103 ? 10.719 7.988 -1.41 1 98.12 103 PHE A N 1
ATOM 803 C CA . PHE A 1 103 ? 11.555 7.527 -0.307 1 98.12 103 PHE A CA 1
ATOM 804 C C . PHE A 1 103 ? 12.672 6.633 -0.816 1 98.12 103 PHE A C 1
ATOM 806 O O . PHE A 1 103 ? 12.625 5.414 -0.651 1 98.12 103 PHE A O 1
ATOM 813 N N . LEU A 1 104 ? 13.742 7.238 -1.308 1 97.31 104 LEU A N 1
ATOM 814 C CA . LEU A 1 104 ? 14.82 6.613 -2.07 1 97.31 104 LEU A CA 1
ATOM 815 C C . LEU A 1 104 ? 16.078 6.496 -1.229 1 97.31 104 LEU A C 1
ATOM 817 O O . LEU A 1 104 ? 16.25 7.219 -0.245 1 97.31 104 LEU A O 1
ATOM 821 N N . PRO A 1 105 ? 16.938 5.504 -1.697 1 95.56 105 PRO A N 1
ATOM 822 C CA . PRO A 1 105 ? 18.297 5.598 -1.156 1 95.56 105 PRO A CA 1
ATOM 823 C C . PRO A 1 105 ? 18.906 6.98 -1.351 1 95.56 105 PRO A C 1
ATOM 825 O O . PRO A 1 105 ? 18.797 7.566 -2.43 1 95.56 105 PRO A O 1
ATOM 828 N N . GLY A 1 106 ? 19.422 7.527 -0.297 1 96.19 106 GLY A N 1
ATOM 829 C CA . GLY A 1 106 ? 19.984 8.867 -0.351 1 96.19 106 GLY A CA 1
ATOM 830 C C . GLY A 1 106 ? 18.984 9.953 -0.001 1 96.19 106 GLY A C 1
ATOM 831 O O . GLY A 1 106 ? 19.359 11.117 0.158 1 96.19 106 GLY A O 1
ATOM 832 N N . VAL A 1 107 ? 17.719 9.547 0.2 1 97.44 107 VAL A N 1
ATOM 833 C CA . VAL A 1 107 ? 16.672 10.508 0.534 1 97.44 107 VAL A CA 1
ATOM 834 C C . VAL A 1 107 ? 16.062 10.164 1.894 1 97.44 107 VAL A C 1
ATOM 836 O O . VAL A 1 107 ? 16.328 10.852 2.885 1 97.44 107 VAL A O 1
ATOM 839 N N . SER A 1 108 ? 15.508 9.016 1.999 1 96.88 108 SER A N 1
ATOM 840 C CA . SER A 1 108 ? 14.867 8.617 3.25 1 96.88 108 SER A CA 1
ATOM 841 C C . SER A 1 108 ? 15.797 7.754 4.094 1 96.88 108 SER A C 1
ATOM 843 O O . SER A 1 108 ? 15.609 7.629 5.309 1 96.88 108 SER A O 1
ATOM 845 N N . PHE A 1 109 ? 16.75 7.133 3.383 1 95.19 109 PHE A N 1
ATOM 846 C CA . PHE A 1 109 ? 17.719 6.309 4.105 1 95.19 109 PHE A CA 1
ATOM 847 C C . PHE A 1 109 ? 19.062 6.285 3.387 1 95.19 109 PHE A C 1
ATOM 849 O O . PHE A 1 109 ? 19.141 6.66 2.215 1 95.19 109 PHE A O 1
ATOM 856 N N . ARG A 1 110 ? 20.047 5.953 4.16 1 92.25 110 ARG A N 1
ATOM 857 C CA . ARG A 1 110 ? 21.406 5.758 3.664 1 92.25 110 ARG A CA 1
ATOM 858 C C . ARG A 1 110 ? 21.891 4.344 3.967 1 92.25 110 ARG A C 1
ATOM 860 O O . ARG A 1 110 ? 21.625 3.807 5.043 1 92.25 110 ARG A O 1
ATOM 867 N N . MET A 1 111 ? 22.516 3.793 2.896 1 84.12 111 MET A N 1
ATOM 868 C CA . MET A 1 111 ? 23.109 2.469 3.059 1 84.12 111 MET A CA 1
ATOM 869 C C . MET A 1 111 ? 24.609 2.568 3.307 1 84.12 111 MET A C 1
ATOM 871 O O . MET A 1 111 ? 25.344 3.051 2.451 1 84.12 111 MET A O 1
ATOM 875 N N . MET A 1 112 ? 24.938 2.277 4.543 1 80 112 MET A N 1
ATOM 876 C CA . MET A 1 112 ? 26.344 2.299 4.93 1 80 112 MET A CA 1
ATOM 877 C C . MET A 1 112 ? 26.734 1.006 5.637 1 80 112 MET A C 1
ATOM 879 O O . MET A 1 112 ? 26.125 0.627 6.633 1 80 112 MET A O 1
ATOM 883 N N . GLY A 1 113 ? 27.828 0.375 5.145 1 74.44 113 GLY A N 1
ATOM 884 C CA . GLY A 1 113 ? 28.297 -0.852 5.77 1 74.44 113 GLY A CA 1
ATOM 885 C C . GLY A 1 113 ? 27.234 -1.938 5.82 1 74.44 113 GLY A C 1
ATOM 886 O O . GLY A 1 113 ? 27.109 -2.637 6.824 1 74.44 113 GLY A O 1
ATOM 887 N N . GLY A 1 114 ? 26.375 -1.926 4.883 1 72 114 GLY A N 1
ATOM 888 C CA . GLY A 1 114 ? 25.344 -2.959 4.82 1 72 114 GLY A CA 1
ATOM 889 C C . GLY A 1 114 ? 24.156 -2.664 5.707 1 72 114 GLY A C 1
ATOM 890 O O . GLY A 1 114 ? 23.188 -3.436 5.734 1 72 114 GLY A O 1
ATOM 891 N N . GLN A 1 115 ? 24.359 -1.512 6.352 1 78.38 115 GLN A N 1
ATOM 892 C CA . GLN A 1 115 ? 23.281 -1.126 7.238 1 78.38 115 GLN A CA 1
ATOM 893 C C . GLN A 1 115 ? 22.531 0.091 6.699 1 78.38 115 GLN A C 1
ATOM 895 O O . GLN A 1 115 ? 23.109 0.914 5.988 1 78.38 115 GLN A O 1
ATOM 900 N N . THR A 1 116 ? 21.203 0.12 6.992 1 86.81 116 THR A N 1
ATOM 901 C CA . THR A 1 116 ? 20.375 1.246 6.59 1 86.81 116 THR A CA 1
ATOM 902 C C . THR A 1 116 ? 20.219 2.246 7.73 1 86.81 116 THR A C 1
ATOM 904 O O . THR A 1 116 ? 19.922 1.86 8.867 1 86.81 116 THR A O 1
ATOM 907 N N . TRP A 1 117 ? 20.484 3.484 7.438 1 91.75 117 TRP A N 1
ATOM 908 C CA . TRP A 1 117 ? 20.344 4.562 8.414 1 91.75 117 TRP A CA 1
ATOM 909 C C . TRP A 1 117 ? 19.297 5.578 7.957 1 91.75 117 TRP A C 1
ATOM 911 O O . TRP A 1 117 ? 19.203 5.875 6.766 1 91.75 117 TRP A O 1
ATOM 921 N N . PRO A 1 118 ? 18.594 6.137 8.898 1 95.31 118 PRO A N 1
ATOM 922 C CA . PRO A 1 118 ? 17.594 7.145 8.531 1 95.31 118 PRO A CA 1
ATOM 923 C C . PRO A 1 118 ? 18.219 8.414 7.957 1 95.31 118 PRO A C 1
ATOM 925 O O . PRO A 1 118 ? 19.312 8.805 8.367 1 95.31 118 PRO A O 1
ATOM 928 N N . ALA A 1 119 ? 17.453 9.094 7.043 1 96.06 119 ALA A N 1
ATOM 929 C CA . ALA A 1 119 ? 18.078 10.242 6.383 1 96.06 119 ALA A CA 1
ATOM 930 C C . ALA A 1 119 ? 17.141 11.453 6.395 1 96.06 119 ALA A C 1
ATOM 932 O O . ALA A 1 119 ? 17.438 12.484 5.793 1 96.06 119 ALA A O 1
ATOM 933 N N . LEU A 1 120 ? 15.969 11.383 7.059 1 98.19 120 LEU A N 1
ATOM 934 C CA . LEU A 1 120 ? 15.047 12.508 7.188 1 98.19 120 LEU A CA 1
ATOM 935 C C . LEU A 1 120 ? 14.945 12.961 8.641 1 98.19 120 LEU A C 1
ATOM 937 O O . LEU A 1 120 ? 13.859 13.289 9.117 1 98.19 120 LEU A O 1
ATOM 941 N N . THR A 1 121 ? 16.047 12.969 9.258 1 96.88 121 THR A N 1
ATOM 942 C CA . THR A 1 121 ? 16.078 13.195 10.703 1 96.88 121 THR A CA 1
ATOM 943 C C . THR A 1 121 ? 15.852 14.672 11.023 1 96.88 121 THR A C 1
ATOM 945 O O . THR A 1 121 ? 15.617 15.031 12.18 1 96.88 121 THR A O 1
ATOM 948 N N . HIS A 1 122 ? 15.836 15.516 9.992 1 97.75 122 HIS A N 1
ATOM 949 C CA . HIS A 1 122 ? 15.547 16.922 10.188 1 97.75 122 HIS A CA 1
ATOM 950 C C . HIS A 1 122 ? 14.055 17.156 10.398 1 97.75 122 HIS A C 1
ATOM 952 O O . HIS A 1 122 ? 13.648 18.234 10.859 1 97.75 122 HIS A O 1
ATOM 958 N N . VAL A 1 123 ? 13.227 16.219 10 1 98.56 123 VAL A N 1
ATOM 959 C CA . VAL A 1 123 ? 11.789 16.312 10.219 1 98.56 123 VAL A CA 1
ATOM 960 C C . VAL A 1 123 ? 11.477 16.094 11.703 1 98.56 123 VAL A C 1
ATOM 962 O O . VAL A 1 123 ? 11.641 14.977 12.219 1 98.56 123 VAL A O 1
ATOM 965 N N . SER A 1 124 ? 10.922 17.109 12.336 1 97.81 124 SER A N 1
ATOM 966 C CA . SER A 1 124 ? 10.805 17.062 13.797 1 97.81 124 SER A CA 1
ATOM 967 C C . SER A 1 124 ? 9.352 16.906 14.234 1 97.81 124 SER A C 1
ATOM 969 O O . SER A 1 124 ? 9.078 16.703 15.414 1 97.81 124 SER A O 1
ATOM 971 N N . ARG A 1 125 ? 8.391 17.031 13.297 1 98.62 125 ARG A N 1
ATOM 972 C CA . ARG A 1 125 ? 6.977 16.766 13.555 1 98.62 125 ARG A CA 1
ATOM 973 C C . ARG A 1 125 ? 6.414 15.773 12.539 1 98.62 125 ARG A C 1
ATOM 975 O O . ARG A 1 125 ? 6.641 15.914 11.336 1 98.62 125 ARG A O 1
ATOM 982 N N . LEU A 1 126 ? 5.785 14.758 13.07 1 98.81 126 LEU A N 1
ATOM 983 C CA . LEU A 1 126 ? 5.156 13.727 12.25 1 98.81 126 LEU A CA 1
ATOM 984 C C . LEU A 1 126 ? 3.719 13.484 12.688 1 98.81 126 LEU A C 1
ATOM 986 O O . LEU A 1 126 ? 3.465 13.203 13.859 1 98.81 126 LEU A O 1
ATOM 990 N N . CYS A 1 127 ? 2.811 13.672 11.766 1 98.81 127 CYS A N 1
ATOM 991 C CA . CYS A 1 127 ? 1.405 13.453 12.094 1 98.81 127 CYS A CA 1
ATOM 992 C C . CYS A 1 127 ? 0.677 12.789 10.93 1 98.81 127 CYS A C 1
ATOM 994 O O . CYS A 1 127 ? 0.989 13.047 9.766 1 98.81 127 CYS A O 1
ATOM 996 N N . ALA A 1 128 ? -0.191 11.906 11.25 1 98.94 128 ALA A N 1
ATOM 997 C CA . ALA A 1 128 ? -1.146 11.383 10.281 1 98.94 128 ALA A CA 1
ATOM 998 C C . ALA A 1 128 ? -2.582 11.594 10.75 1 98.94 128 ALA A C 1
ATOM 1000 O O . ALA A 1 128 ? -2.895 11.375 11.922 1 98.94 128 ALA A O 1
ATOM 1001 N N . VAL A 1 129 ? -3.387 12.094 9.867 1 98.94 129 VAL A N 1
ATOM 1002 C CA . VAL A 1 129 ? -4.828 12.227 10.039 1 98.94 129 VAL A CA 1
ATOM 1003 C C . VAL A 1 129 ? -5.551 11.32 9.039 1 98.94 129 VAL A C 1
ATOM 1005 O O . VAL A 1 129 ? -5.484 11.547 7.828 1 98.94 129 VAL A O 1
ATOM 1008 N N . THR A 1 130 ? -6.254 10.305 9.617 1 98.88 130 THR A N 1
ATOM 1009 C CA . THR A 1 130 ? -6.75 9.281 8.703 1 98.88 130 THR A CA 1
ATOM 1010 C C . THR A 1 130 ? -8.141 8.805 9.125 1 98.88 130 THR A C 1
ATOM 1012 O O . THR A 1 130 ? -8.625 9.172 10.195 1 98.88 130 THR A O 1
ATOM 1015 N N . THR A 1 131 ? -8.828 8.172 8.211 1 98.62 131 THR A N 1
ATOM 1016 C CA . THR A 1 131 ? -10.133 7.574 8.453 1 98.62 131 THR A CA 1
ATOM 1017 C C . THR A 1 131 ? -10.172 6.133 7.957 1 98.62 131 THR A C 1
ATOM 1019 O O . THR A 1 131 ? -9.555 5.805 6.941 1 98.62 131 THR A O 1
ATOM 1022 N N . TYR A 1 132 ? -10.844 5.32 8.758 1 97.56 132 TYR A N 1
ATOM 1023 C CA . TYR A 1 132 ? -11.062 3.922 8.414 1 97.56 132 TYR A CA 1
ATOM 1024 C C . TYR A 1 132 ? -12.539 3.652 8.148 1 97.56 132 TYR A C 1
ATOM 1026 O O . TYR A 1 132 ? -13.406 4.18 8.852 1 97.56 132 TYR A O 1
ATOM 1034 N N . GLY A 1 133 ? -12.781 2.82 7.105 1 93.19 133 GLY A N 1
ATOM 1035 C CA . GLY A 1 133 ? -14.156 2.369 6.918 1 93.19 133 GLY A CA 1
ATOM 1036 C C . GLY A 1 133 ? -14.594 1.355 7.957 1 93.19 133 GLY A C 1
ATOM 1037 O O . GLY A 1 133 ? -15.773 1.288 8.305 1 93.19 133 GLY A O 1
ATOM 1038 N N . GLY A 1 134 ? -13.672 0.551 8.422 1 91.81 134 GLY A N 1
ATOM 1039 C CA . GLY A 1 134 ? -13.953 -0.506 9.375 1 91.81 134 GLY A CA 1
ATOM 1040 C C . GLY A 1 134 ? -13.625 -0.122 10.805 1 91.81 134 GLY A C 1
ATOM 1041 O O . GLY A 1 134 ? -13.109 0.967 11.055 1 91.81 134 GLY A O 1
ATOM 1042 N N . SER A 1 135 ? -13.914 -1.018 11.727 1 94.38 135 SER A N 1
ATOM 1043 C CA . SER A 1 135 ? -13.688 -0.808 13.148 1 94.38 135 SER A CA 1
ATOM 1044 C C . SER A 1 135 ? -12.203 -0.886 13.492 1 94.38 135 SER A C 1
ATOM 1046 O O . SER A 1 135 ? -11.414 -1.425 12.711 1 94.38 135 SER A O 1
ATOM 1048 N N . ARG A 1 136 ? -11.906 -0.348 14.641 1 96.25 136 ARG A N 1
ATOM 1049 C CA . ARG A 1 136 ? -10.531 -0.431 15.117 1 96.25 136 ARG A CA 1
ATOM 1050 C C . ARG A 1 136 ? -10.102 -1.883 15.289 1 96.25 136 ARG A C 1
ATOM 1052 O O . ARG A 1 136 ? -8.961 -2.236 14.984 1 96.25 136 ARG A O 1
ATOM 1059 N N . LEU A 1 137 ? -11.008 -2.703 15.734 1 96.5 137 LEU A N 1
ATOM 1060 C CA . LEU A 1 137 ? -10.695 -4.109 15.953 1 96.5 137 LEU A CA 1
ATOM 1061 C C . LEU A 1 137 ? -10.32 -4.793 14.641 1 96.5 137 LEU A C 1
ATOM 1063 O O . LEU A 1 137 ? -9.383 -5.594 14.602 1 96.5 137 LEU A O 1
ATOM 1067 N N . ARG A 1 138 ? -10.992 -4.52 13.594 1 94.62 138 ARG A N 1
ATOM 1068 C CA . ARG A 1 138 ? -10.688 -5.078 12.281 1 94.62 138 ARG A CA 1
ATOM 1069 C C . ARG A 1 138 ? -9.328 -4.594 11.789 1 94.62 138 ARG A C 1
ATOM 1071 O O . ARG A 1 138 ? -8.57 -5.355 11.188 1 94.62 138 ARG A O 1
ATOM 1078 N N . ALA A 1 139 ? -9.07 -3.297 12.039 1 97.12 139 ALA A N 1
ATOM 1079 C CA . ALA A 1 139 ? -7.785 -2.73 11.648 1 97.12 139 ALA A CA 1
ATOM 1080 C C . ALA A 1 139 ? -6.637 -3.428 12.375 1 97.12 139 ALA A C 1
ATOM 1082 O O . ALA A 1 139 ? -5.633 -3.793 11.758 1 97.12 139 ALA A O 1
ATOM 1083 N N . VA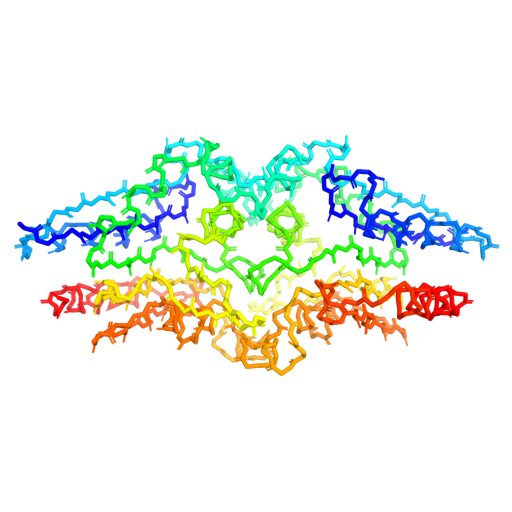L A 1 140 ? -6.812 -3.65 13.625 1 97.81 140 VAL A N 1
ATOM 1084 C CA . VAL A 1 140 ? -5.797 -4.309 14.438 1 97.81 140 VAL A CA 1
ATOM 1085 C C . VAL A 1 140 ? -5.605 -5.746 13.961 1 97.81 140 VAL A C 1
ATOM 1087 O O . VAL A 1 140 ? -4.473 -6.219 13.836 1 97.81 140 VAL A O 1
ATOM 1090 N N . TRP A 1 141 ? -6.691 -6.414 13.672 1 97.31 141 TRP A 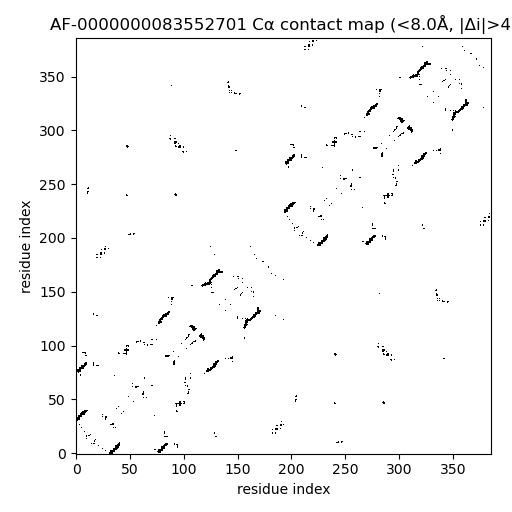N 1
ATOM 1091 C CA . TRP A 1 141 ? -6.645 -7.789 13.188 1 97.31 141 TRP A CA 1
ATOM 1092 C C . TRP A 1 141 ? -5.871 -7.883 11.875 1 97.31 141 TRP A C 1
ATOM 1094 O O . TRP A 1 141 ? -5.074 -8.805 11.688 1 97.31 141 TRP A O 1
ATOM 1104 N N . ALA A 1 142 ? -6.008 -6.863 11.055 1 97 142 ALA A N 1
ATOM 1105 C CA . ALA A 1 142 ? -5.34 -6.852 9.75 1 97 142 ALA A CA 1
ATOM 1106 C C . ALA A 1 142 ? -3.895 -6.383 9.883 1 97 142 ALA A C 1
ATOM 1108 O O . ALA A 1 142 ? -3.16 -6.34 8.891 1 97 142 ALA A O 1
ATOM 1109 N N . GLY A 1 143 ? -3.498 -5.98 11.086 1 97.69 143 GLY A N 1
ATOM 1110 C CA . GLY A 1 143 ? -2.131 -5.547 11.336 1 97.69 143 GLY A CA 1
ATOM 1111 C C . GLY A 1 143 ? -1.981 -4.039 11.383 1 97.69 143 GLY A C 1
ATOM 1112 O O . GLY A 1 143 ? -0.923 -3.525 11.75 1 97.69 143 GLY A O 1
ATOM 1113 N N . ASP A 1 144 ? -3.018 -3.332 10.93 1 98.38 144 ASP A N 1
ATOM 1114 C CA . ASP A 1 144 ? -3.088 -1.874 10.93 1 98.38 144 ASP A CA 1
ATOM 1115 C C . ASP A 1 144 ? -1.867 -1.265 10.25 1 98.38 144 ASP A C 1
ATOM 1117 O O . ASP A 1 144 ? -1.163 -0.442 10.836 1 98.38 144 ASP A O 1
ATOM 1121 N N . PRO A 1 145 ? -1.695 -1.533 8.977 1 98.38 145 PRO A N 1
ATOM 1122 C CA . PRO A 1 145 ? -0.488 -1.126 8.25 1 98.38 145 PRO A CA 1
ATOM 1123 C C . PRO A 1 145 ? -0.262 0.384 8.281 1 98.38 145 PRO A C 1
ATOM 1125 O O . PRO A 1 145 ? 0.857 0.84 8.531 1 98.38 145 PRO A O 1
ATOM 1128 N N . PRO A 1 146 ? -1.273 1.224 8.102 1 98.62 146 PRO A N 1
ATOM 1129 C CA . PRO A 1 146 ? -0.999 2.662 8.102 1 98.62 146 PRO A CA 1
ATOM 1130 C C . PRO A 1 146 ? -0.456 3.154 9.445 1 98.62 146 PRO A C 1
ATOM 1132 O O . PRO A 1 146 ? 0.487 3.949 9.477 1 98.62 146 PRO A O 1
ATOM 1135 N N . ARG A 1 147 ? -0.961 2.664 10.492 1 98.62 147 ARG A N 1
ATOM 1136 C CA . ARG A 1 147 ? -0.489 3.07 11.812 1 98.62 147 ARG A CA 1
ATOM 1137 C C . ARG A 1 147 ? 0.959 2.645 12.031 1 98.62 147 ARG A C 1
ATOM 1139 O O . ARG A 1 147 ? 1.773 3.428 12.523 1 98.62 147 ARG A O 1
ATOM 1146 N N . LYS A 1 148 ? 1.267 1.448 11.688 1 98.44 148 LYS A N 1
ATOM 1147 C CA . LYS A 1 148 ? 2.629 0.961 11.883 1 98.44 148 LYS A CA 1
ATOM 1148 C C . LYS A 1 148 ? 3.605 1.671 10.953 1 98.44 148 LYS A C 1
ATOM 1150 O O . LYS A 1 148 ? 4.762 1.901 11.312 1 98.44 148 LYS A O 1
ATOM 1155 N N . LEU A 1 149 ? 3.139 1.936 9.742 1 98.44 149 LEU A N 1
ATOM 1156 C CA . LEU A 1 149 ? 3.98 2.717 8.844 1 98.44 149 LEU A CA 1
ATOM 1157 C C . LEU A 1 149 ? 4.363 4.051 9.484 1 98.44 149 LEU A C 1
ATOM 1159 O O . LEU A 1 149 ? 5.531 4.438 9.461 1 98.44 149 LEU A O 1
ATOM 1163 N N . VAL A 1 150 ? 3.422 4.723 10.078 1 98.69 150 VAL A N 1
ATOM 1164 C CA . VAL A 1 150 ? 3.654 6.055 10.625 1 98.69 150 VAL A CA 1
ATOM 1165 C C . VAL A 1 150 ? 4.422 5.945 11.938 1 98.69 150 VAL A C 1
ATOM 1167 O O . VAL A 1 150 ? 5.469 6.578 12.109 1 98.69 150 VAL A O 1
ATOM 1170 N N . THR A 1 151 ? 3.98 5.023 12.812 1 98.5 151 THR A N 1
ATOM 1171 C CA . THR A 1 151 ? 4.461 5.051 14.188 1 98.5 151 THR A CA 1
ATOM 1172 C C . THR A 1 151 ? 5.77 4.277 14.32 1 98.5 151 THR A C 1
ATOM 1174 O O . THR A 1 151 ? 6.473 4.402 15.328 1 98.5 151 THR A O 1
ATOM 1177 N N . ARG A 1 152 ? 6.125 3.514 13.289 1 97.94 152 ARG A N 1
ATOM 1178 C CA . ARG A 1 152 ? 7.367 2.754 13.367 1 97.94 152 ARG A CA 1
ATOM 1179 C C . ARG A 1 152 ? 8.312 3.123 12.227 1 97.94 152 ARG A C 1
ATOM 1181 O O . ARG A 1 152 ? 9.375 3.689 12.461 1 97.94 152 ARG A O 1
ATOM 1188 N N . VAL A 1 153 ? 7.852 3.002 11.047 1 97.31 153 VAL A N 1
ATOM 1189 C CA . VAL A 1 153 ? 8.734 3.168 9.891 1 97.31 153 VAL A CA 1
ATOM 1190 C C . VAL A 1 153 ? 9.078 4.645 9.719 1 97.31 153 VAL A C 1
ATOM 1192 O O . VAL A 1 153 ? 10.258 5.02 9.734 1 97.31 153 VAL A O 1
ATOM 1195 N N . LEU A 1 154 ? 8.039 5.465 9.586 1 98.5 154 LEU A N 1
ATOM 1196 C CA . LEU A 1 154 ? 8.289 6.887 9.383 1 98.5 154 LEU A CA 1
ATOM 1197 C C . LEU A 1 154 ? 8.906 7.52 10.625 1 98.5 154 LEU A C 1
ATOM 1199 O O . LEU A 1 154 ? 9.727 8.43 10.523 1 98.5 154 LEU A O 1
ATOM 1203 N N . ARG A 1 155 ? 8.484 7.02 11.75 1 98.06 155 ARG A N 1
ATOM 1204 C CA . ARG A 1 155 ? 9.086 7.516 12.984 1 98.06 155 ARG A CA 1
ATOM 1205 C C . ARG A 1 155 ? 10.594 7.289 12.984 1 98.06 155 ARG A C 1
ATOM 1207 O O . ARG A 1 155 ? 11.367 8.18 13.359 1 98.06 155 ARG A O 1
ATOM 1214 N N . ARG A 1 156 ? 11.047 6.141 12.523 1 95.69 156 ARG A N 1
ATOM 1215 C CA . ARG A 1 156 ? 12.469 5.812 12.5 1 95.69 156 ARG A CA 1
ATOM 1216 C C . ARG A 1 156 ? 13.195 6.598 11.406 1 95.69 156 ARG A C 1
ATOM 1218 O O . ARG A 1 156 ? 14.352 6.988 11.586 1 95.69 156 ARG A O 1
ATOM 1225 N N . THR A 1 157 ? 12.469 6.754 10.312 1 97 157 THR A N 1
ATOM 1226 C CA . THR A 1 157 ? 13.031 7.438 9.156 1 97 157 THR A CA 1
ATOM 1227 C C . THR A 1 157 ? 13.234 8.922 9.453 1 97 157 THR A C 1
ATOM 1229 O O . THR A 1 157 ? 14.188 9.531 8.961 1 97 157 THR A O 1
ATOM 1232 N N . THR A 1 158 ? 12.305 9.266 10.258 1 97.31 158 THR A N 1
ATOM 1233 C CA . THR A 1 158 ? 12.367 10.648 10.719 1 97.31 158 THR A CA 1
ATOM 1234 C C . THR A 1 158 ? 12.859 10.719 12.164 1 97.31 158 THR A C 1
ATOM 1236 O O . THR A 1 158 ? 13.32 9.719 12.719 1 97.31 158 THR A O 1
ATOM 1239 N N . SER A 1 159 ? 12.977 11.727 12.898 1 93.31 159 SER A N 1
ATOM 1240 C CA . SER A 1 159 ? 13.258 11.891 14.32 1 93.31 159 SER A CA 1
ATOM 1241 C C . SER A 1 159 ? 12.352 12.953 14.938 1 93.31 159 SER A C 1
ATOM 1243 O O . SER A 1 159 ? 12.836 13.984 15.422 1 93.31 159 SER A O 1
ATOM 1245 N N . PRO A 1 160 ? 11.109 12.484 15.016 1 96.06 160 PRO A N 1
ATOM 1246 C CA . PRO A 1 160 ? 10.141 13.492 15.453 1 96.06 160 PRO A CA 1
ATOM 1247 C C . PRO A 1 160 ? 10.141 13.68 16.969 1 96.06 160 PRO A C 1
ATOM 1249 O O . PRO A 1 160 ? 10.102 12.703 17.719 1 96.06 160 PRO A O 1
ATOM 1252 N N . ALA A 1 161 ? 10.219 14.859 17.359 1 96.81 161 ALA A N 1
ATOM 1253 C CA . ALA A 1 161 ? 10 15.203 18.766 1 96.81 161 ALA A CA 1
ATOM 1254 C C . ALA A 1 161 ? 8.547 14.992 19.156 1 96.81 161 ALA A C 1
ATOM 1256 O O . ALA A 1 161 ? 8.25 14.742 20.328 1 96.81 161 ALA A O 1
ATOM 1257 N N . ARG A 1 162 ? 7.688 15.109 18.172 1 96.75 162 ARG A N 1
ATOM 1258 C CA . ARG A 1 162 ? 6.258 14.883 18.344 1 96.75 162 ARG A CA 1
ATOM 1259 C C . ARG A 1 162 ? 5.684 14.062 17.203 1 96.75 162 ARG A C 1
ATOM 1261 O O . ARG A 1 162 ? 5.945 14.344 16.031 1 96.75 162 ARG A O 1
ATOM 1268 N N . MET A 1 163 ? 4.953 13.062 17.594 1 98.06 163 MET A N 1
ATOM 1269 C CA . MET A 1 163 ? 4.273 12.211 16.625 1 98.06 163 MET A CA 1
ATOM 1270 C C . MET A 1 163 ? 2.826 11.961 17.047 1 98.06 163 MET A C 1
ATOM 1272 O O . MET A 1 163 ? 2.553 11.648 18.203 1 98.06 163 MET A O 1
ATOM 1276 N N . ARG A 1 164 ? 1.955 12.164 16.078 1 98.5 164 ARG A N 1
ATOM 1277 C CA . ARG A 1 164 ? 0.542 11.891 16.328 1 98.5 164 ARG A CA 1
ATOM 1278 C C . ARG A 1 164 ? -0.055 11.055 15.195 1 98.5 164 ARG A C 1
ATOM 1280 O O . ARG A 1 164 ? 0.255 11.266 14.023 1 98.5 164 ARG A O 1
ATOM 1287 N N . TYR A 1 165 ? -0.806 10.102 15.602 1 98.88 165 TYR A N 1
ATOM 1288 C CA . TYR A 1 165 ? -1.662 9.344 14.695 1 98.88 165 TYR A CA 1
ATOM 1289 C C . TYR A 1 165 ? -3.131 9.508 15.062 1 98.88 165 TYR A C 1
ATOM 1291 O O . TYR A 1 165 ? -3.596 8.922 16.047 1 98.88 165 TYR A O 1
ATOM 1299 N N . LEU A 1 166 ? -3.842 10.281 14.297 1 98.88 166 LEU A N 1
ATOM 1300 C CA . LEU A 1 166 ? -5.246 10.594 14.531 1 98.88 166 LEU A CA 1
ATOM 1301 C C . LEU A 1 166 ? -6.141 9.852 13.547 1 98.88 166 LEU A C 1
ATOM 1303 O O . LEU A 1 166 ? -6.059 10.07 12.336 1 98.88 166 LEU A O 1
ATOM 1307 N N . ALA A 1 167 ? -6.984 8.984 14.094 1 98.81 167 ALA A N 1
ATOM 1308 C CA . ALA A 1 167 ? -7.797 8.133 13.227 1 98.81 167 ALA A CA 1
ATOM 1309 C C . ALA A 1 167 ? -9.258 8.133 13.672 1 98.81 167 ALA A C 1
ATOM 1311 O O . ALA A 1 167 ? -9.547 8.016 14.867 1 98.81 167 ALA A O 1
ATOM 1312 N N . LEU A 1 168 ? -10.117 8.383 12.742 1 98.69 168 LEU A N 1
ATOM 1313 C CA . LEU A 1 168 ? -11.539 8.109 12.93 1 98.69 168 LEU A CA 1
ATOM 1314 C C . LEU A 1 168 ? -11.914 6.758 12.328 1 98.69 168 LEU A C 1
ATOM 1316 O O . LEU A 1 168 ? -11.82 6.566 11.109 1 98.69 168 LEU A O 1
ATOM 1320 N N . TYR A 1 169 ? -12.352 5.84 13.148 1 97.12 169 TYR A N 1
ATOM 1321 C CA . TYR A 1 169 ? -12.734 4.504 12.711 1 97.12 169 TYR A CA 1
ATOM 1322 C C . TYR A 1 169 ? -14.227 4.422 12.445 1 97.12 169 TYR A C 1
ATOM 1324 O O . TYR A 1 169 ? -14.992 5.273 12.906 1 97.12 169 TYR A O 1
ATOM 1332 N N . ASP A 1 170 ? -14.664 3.441 11.656 1 93.44 170 ASP A N 1
ATOM 1333 C CA . ASP A 1 170 ? -16.062 3.176 11.328 1 93.44 170 ASP A CA 1
ATOM 1334 C C . ASP A 1 170 ? -16.734 4.41 10.727 1 93.44 170 ASP A C 1
ATOM 1336 O O . ASP A 1 170 ? -17.797 4.832 11.18 1 93.44 170 ASP A O 1
ATOM 1340 N N . MET A 1 171 ? -16.031 4.949 9.781 1 90.94 171 MET A N 1
ATOM 1341 C CA . MET A 1 171 ? -16.484 6.195 9.156 1 90.94 171 MET A CA 1
ATOM 1342 C C . MET A 1 171 ? -17.844 6.02 8.5 1 90.94 171 MET A C 1
ATOM 1344 O O . MET A 1 171 ? -18.641 6.957 8.469 1 90.94 171 MET A O 1
ATOM 1348 N N . ASN A 1 172 ? -18.047 4.859 7.945 1 82.31 172 ASN A N 1
ATOM 1349 C CA . ASN A 1 172 ? -19.297 4.602 7.246 1 82.31 172 ASN A CA 1
ATOM 1350 C C . ASN A 1 172 ? -20.5 4.727 8.18 1 82.31 172 ASN A C 1
ATOM 1352 O O . ASN A 1 172 ? -21.625 4.938 7.723 1 82.31 172 ASN A O 1
ATOM 1356 N N . ARG A 1 173 ? -20.297 4.676 9.469 1 86.56 173 ARG A N 1
ATOM 1357 C CA . ARG A 1 173 ? -21.359 4.738 10.453 1 86.56 173 ARG A CA 1
ATOM 1358 C C . ARG A 1 173 ? -21.203 5.949 11.367 1 86.56 173 ARG A C 1
ATOM 1360 O O . ARG A 1 173 ? -21.938 6.102 12.344 1 86.56 173 ARG A O 1
ATOM 1367 N N . ALA A 1 174 ? -20.266 6.781 11.047 1 91.69 174 ALA A N 1
ATOM 1368 C CA . ALA A 1 174 ? -20 7.926 11.914 1 91.69 174 ALA A CA 1
ATOM 1369 C C . ALA A 1 174 ? -21.109 8.969 11.805 1 91.69 174 ALA A C 1
ATOM 1371 O O . ALA A 1 174 ? -21.469 9.391 10.695 1 91.69 174 ALA A O 1
ATOM 1372 N N . SER A 1 175 ? -21.656 9.438 12.938 1 95.25 175 SER A N 1
ATOM 1373 C CA . SER A 1 175 ? -22.656 10.5 12.969 1 95.25 175 SER A CA 1
ATOM 1374 C C . SER A 1 175 ? -22.016 11.867 12.688 1 95.25 175 SER A C 1
ATOM 1376 O O . SER A 1 175 ? -20.797 12.023 12.797 1 95.25 175 SER A O 1
ATOM 1378 N N . PRO A 1 176 ? -22.875 12.828 12.305 1 96.44 176 PRO A N 1
ATOM 1379 C CA . PRO A 1 176 ? -22.344 14.188 12.172 1 96.44 176 PRO A CA 1
ATOM 1380 C C . PRO A 1 176 ? -21.641 14.68 13.438 1 96.44 176 PRO A C 1
ATOM 1382 O O . PRO A 1 176 ? -20.609 15.344 13.359 1 96.44 176 PRO A O 1
ATOM 1385 N N . ALA A 1 177 ? -22.188 14.297 14.539 1 97.62 177 ALA A N 1
ATOM 1386 C CA . ALA A 1 177 ? -21.594 14.703 15.805 1 97.62 177 ALA A CA 1
ATOM 1387 C C . ALA A 1 177 ? -20.203 14.086 16 1 97.62 177 ALA A C 1
ATOM 1389 O O . ALA A 1 177 ? -19.281 14.742 16.484 1 97.62 177 ALA A O 1
ATOM 1390 N N . ARG A 1 178 ? -20.062 12.859 15.68 1 97.69 178 ARG A N 1
ATOM 1391 C CA . ARG A 1 178 ? -18.781 12.172 15.789 1 97.69 178 ARG A CA 1
ATOM 1392 C C . ARG A 1 178 ? -17.766 12.781 14.836 1 97.69 178 ARG A C 1
ATOM 1394 O O . ARG A 1 178 ? -16.594 12.945 15.195 1 97.69 178 ARG A O 1
ATOM 1401 N N . ARG A 1 179 ? -18.203 13.125 13.648 1 98.19 179 ARG A N 1
ATOM 1402 C CA . ARG A 1 179 ? -17.328 13.75 12.672 1 98.19 179 ARG A CA 1
ATOM 1403 C C . ARG A 1 179 ? -16.875 15.133 13.133 1 98.19 179 ARG A C 1
ATOM 1405 O O . ARG A 1 179 ? -15.703 15.484 13.008 1 98.19 179 ARG A O 1
ATOM 1412 N N . GLU A 1 180 ? -17.797 15.859 13.648 1 98.19 180 GLU A N 1
ATOM 1413 C CA . GLU A 1 180 ? -17.469 17.172 14.18 1 98.19 180 GLU A CA 1
ATOM 1414 C C . GLU A 1 180 ? -16.484 17.078 15.344 1 98.19 180 GLU A C 1
ATOM 1416 O O . GLU A 1 180 ? -15.562 17.891 15.453 1 98.19 180 GLU A O 1
ATOM 1421 N N . ALA A 1 181 ? -16.688 16.125 16.203 1 98.62 181 ALA A N 1
ATOM 1422 C CA . ALA A 1 181 ? -15.781 15.914 17.328 1 98.62 181 ALA A CA 1
ATOM 1423 C C . ALA A 1 181 ? -14.383 15.57 16.844 1 98.62 181 ALA A C 1
ATOM 1425 O O . ALA A 1 181 ? -13.391 15.992 17.438 1 98.62 181 ALA A O 1
ATOM 1426 N N . PHE A 1 182 ? -14.312 14.766 15.836 1 98.88 182 PHE A N 1
ATOM 1427 C CA . PHE A 1 182 ? -13.016 14.406 15.281 1 98.88 182 PHE A CA 1
ATOM 1428 C C . PHE A 1 182 ? -12.328 15.625 14.664 1 98.88 182 PHE A C 1
ATOM 1430 O O . PHE A 1 182 ? -11.125 15.812 14.828 1 98.88 182 PHE A O 1
ATOM 1437 N N . LEU A 1 183 ? -13.078 16.484 13.953 1 98.81 183 LEU A N 1
ATOM 1438 C CA . LEU A 1 183 ? -12.531 17.734 13.414 1 98.81 183 LEU A CA 1
ATOM 1439 C C . LEU A 1 183 ? -11.953 18.594 14.531 1 98.81 183 LEU A C 1
ATOM 1441 O O . LEU A 1 183 ? -10.867 19.156 14.391 1 98.81 183 LEU A O 1
ATOM 1445 N N . ASP A 1 184 ? -12.664 18.656 15.57 1 98.81 184 ASP A N 1
ATOM 1446 C CA . ASP A 1 184 ? -12.203 19.438 16.719 1 98.81 184 ASP A CA 1
ATOM 1447 C C . ASP A 1 184 ? -10.914 18.859 17.297 1 98.81 184 ASP A C 1
ATOM 1449 O O . ASP A 1 184 ? -10 19.609 17.656 1 98.81 184 ASP A O 1
ATOM 1453 N N . LYS A 1 185 ? -10.867 17.594 17.391 1 98.88 185 LYS A N 1
ATOM 1454 C CA . LYS A 1 185 ? -9.664 16.938 17.875 1 98.88 185 LYS A CA 1
ATOM 1455 C C . LYS A 1 185 ? -8.469 17.234 16.969 1 98.88 185 LYS A C 1
ATOM 1457 O O . LYS A 1 185 ? -7.379 17.531 17.453 1 98.88 185 LYS A O 1
ATOM 1462 N N . VAL A 1 186 ? -8.664 17.125 15.688 1 98.88 186 VAL A N 1
ATOM 1463 C CA . VAL A 1 186 ? -7.602 17.375 14.727 1 98.88 186 VAL A CA 1
ATOM 1464 C C . VAL A 1 186 ? -7.137 18.828 14.836 1 98.88 186 VAL A C 1
ATOM 1466 O O . VAL A 1 186 ? -5.934 19.109 14.836 1 98.88 186 VAL A O 1
ATOM 1469 N N . ARG A 1 187 ? -8.078 19.703 14.938 1 98.81 187 ARG A N 1
ATOM 1470 C CA . ARG A 1 187 ? -7.738 21.109 15.094 1 98.81 187 ARG A CA 1
ATOM 1471 C C . ARG A 1 187 ? -6.844 21.328 16.312 1 98.81 187 ARG A C 1
ATOM 1473 O O . ARG A 1 187 ? -5.805 21.984 16.219 1 98.81 187 ARG A O 1
ATOM 1480 N N . LYS A 1 188 ? -7.25 20.828 17.422 1 98.62 188 LYS A N 1
ATOM 1481 C CA . LYS A 1 188 ? -6.504 20.984 18.656 1 98.62 188 LYS A CA 1
ATOM 1482 C C . LYS A 1 188 ? -5.094 20.422 18.531 1 98.62 188 LYS A C 1
ATOM 1484 O O . LYS A 1 188 ? -4.129 21.031 19 1 98.62 188 LYS A O 1
ATOM 1489 N N . GLU A 1 189 ? -5.008 19.281 17.922 1 98.56 189 GLU A N 1
ATOM 1490 C CA . GLU A 1 189 ? -3.695 18.656 17.75 1 98.56 189 GLU A CA 1
ATOM 1491 C C . GLU A 1 189 ? -2.809 19.484 16.828 1 98.56 189 GLU A C 1
ATOM 1493 O O . GLU A 1 189 ? -1.604 19.609 17.062 1 98.56 189 GLU A O 1
ATOM 1498 N N . MET A 1 190 ? -3.424 20 15.758 1 98.38 190 MET A N 1
ATOM 1499 C CA . MET A 1 190 ? -2.656 20.828 14.828 1 98.38 190 MET A CA 1
ATOM 1500 C C . MET A 1 190 ? -2.186 22.109 15.508 1 98.38 190 MET A C 1
ATOM 1502 O O . MET A 1 190 ? -1.11 22.625 15.195 1 98.38 190 MET A O 1
ATOM 1506 N N . GLU A 1 191 ? -2.967 22.609 16.438 1 97.88 191 GLU A N 1
ATOM 1507 C CA . GLU A 1 191 ? -2.609 23.812 17.172 1 97.88 191 GLU A CA 1
ATOM 1508 C C . GLU A 1 191 ? -1.415 23.578 18.094 1 97.88 191 GLU A C 1
ATOM 1510 O O . GLU A 1 191 ? -0.758 24.516 18.531 1 97.88 191 GLU A O 1
ATOM 1515 N N . MET A 1 192 ? -1.165 22.344 18.328 1 95.25 192 MET A N 1
ATOM 1516 C CA . MET A 1 192 ? -0.088 21.984 19.234 1 95.25 192 MET A CA 1
ATOM 1517 C C . MET A 1 192 ? 1.173 21.594 18.469 1 95.25 192 MET A C 1
ATOM 1519 O O . MET A 1 192 ? 2.211 21.312 19.078 1 95.25 192 MET A O 1
ATOM 1523 N N . ILE A 1 193 ? 1.072 21.484 17.188 1 92.38 193 ILE A N 1
ATOM 1524 C CA . ILE A 1 193 ? 2.246 21.156 16.391 1 92.38 193 ILE A CA 1
ATOM 1525 C C . ILE A 1 193 ? 3.234 22.312 16.406 1 92.38 193 ILE A C 1
ATOM 1527 O O . ILE A 1 193 ? 2.844 23.484 16.25 1 92.38 193 ILE A O 1
ATOM 1531 N N . MET B 1 1 ? -11.391 -26.891 -16.609 1 91.75 1 MET B N 1
ATOM 1532 C CA . MET B 1 1 ? -10.047 -26.688 -16.078 1 91.75 1 MET B CA 1
ATOM 1533 C C . MET B 1 1 ? -10.023 -25.562 -15.062 1 91.75 1 MET B C 1
ATOM 1535 O O . MET B 1 1 ? -10.609 -24.5 -15.289 1 91.75 1 MET B O 1
ATOM 1539 N N . PRO B 1 2 ? -9.461 -25.844 -13.906 1 97.38 2 PRO B N 1
ATOM 1540 C CA . PRO B 1 2 ? -9.422 -24.75 -12.922 1 97.38 2 PRO B CA 1
ATOM 1541 C C . PRO B 1 2 ? -8.57 -23.578 -13.383 1 97.38 2 PRO B C 1
ATOM 1543 O O . PRO B 1 2 ? -7.609 -23.766 -14.141 1 97.38 2 PRO B O 1
ATOM 1546 N N . ARG B 1 3 ? -8.969 -22.391 -12.992 1 98.75 3 ARG B N 1
ATOM 1547 C CA . ARG B 1 3 ? -8.297 -21.172 -13.43 1 98.75 3 ARG B CA 1
ATOM 1548 C C . ARG B 1 3 ? -7.488 -20.547 -12.297 1 98.75 3 ARG B C 1
ATOM 1550 O O . ARG B 1 3 ? -7.98 -20.422 -11.18 1 98.75 3 ARG B O 1
ATOM 1557 N N . ALA B 1 4 ? -6.215 -20.234 -12.648 1 98.88 4 ALA B N 1
ATOM 1558 C CA . ALA B 1 4 ? -5.344 -19.531 -11.703 1 98.88 4 ALA B CA 1
ATOM 1559 C C . ALA B 1 4 ? -5.094 -18.094 -12.164 1 98.88 4 ALA B C 1
ATOM 1561 O O . ALA B 1 4 ? -4.473 -17.859 -13.203 1 98.88 4 ALA B O 1
ATOM 1562 N N . LEU B 1 5 ? -5.645 -17.188 -11.398 1 98.94 5 LEU B N 1
ATOM 1563 C CA . LEU B 1 5 ? -5.312 -15.797 -11.641 1 98.94 5 LEU B CA 1
ATOM 1564 C C . LEU B 1 5 ? -3.984 -15.43 -10.992 1 98.94 5 LEU B C 1
ATOM 1566 O O . LEU B 1 5 ? -3.824 -15.57 -9.773 1 98.94 5 LEU B O 1
ATOM 1570 N N . ILE B 1 6 ? -3 -15.062 -11.82 1 98.94 6 ILE B N 1
ATOM 1571 C CA . ILE B 1 6 ? -1.704 -14.602 -11.336 1 98.94 6 ILE B CA 1
ATOM 1572 C C . ILE B 1 6 ? -1.653 -13.07 -11.375 1 98.94 6 ILE B C 1
ATOM 1574 O O . ILE B 1 6 ? -1.665 -12.477 -12.453 1 98.94 6 ILE B O 1
ATOM 1578 N N . LEU B 1 7 ? -1.685 -12.445 -10.211 1 98.94 7 LEU B N 1
ATOM 1579 C CA . LEU B 1 7 ? -1.424 -11.016 -10.125 1 98.94 7 LEU B CA 1
ATOM 1580 C C . LEU B 1 7 ? 0.073 -10.742 -10.031 1 98.94 7 LEU B C 1
ATOM 1582 O O . LEU B 1 7 ? 0.703 -11.055 -9.023 1 98.94 7 LEU B O 1
ATOM 1586 N N . TYR B 1 8 ? 0.583 -10.203 -11.094 1 98.94 8 TYR B N 1
ATOM 1587 C CA . TYR B 1 8 ? 2.018 -9.953 -11.156 1 98.94 8 TYR B CA 1
ATOM 1588 C C . TYR B 1 8 ? 2.305 -8.453 -11.242 1 98.94 8 TYR B C 1
ATOM 1590 O O . TYR B 1 8 ? 1.642 -7.73 -11.984 1 98.94 8 TYR B O 1
ATOM 1598 N N . ALA B 1 9 ? 3.266 -8.023 -10.391 1 98.94 9 ALA B N 1
ATOM 1599 C CA . ALA B 1 9 ? 3.631 -6.613 -10.391 1 98.94 9 ALA B CA 1
ATOM 1600 C C . ALA B 1 9 ? 5.145 -6.438 -10.289 1 98.94 9 ALA B C 1
ATOM 1602 O O . ALA B 1 9 ? 5.711 -6.504 -9.195 1 98.94 9 ALA B O 1
ATOM 1603 N N . HIS B 1 10 ? 5.781 -6.141 -11.383 1 98.94 10 HIS B N 1
ATOM 1604 C CA . HIS B 1 10 ? 7.168 -5.691 -11.469 1 98.94 10 HIS B CA 1
ATOM 1605 C C . HIS B 1 10 ? 7.465 -5.078 -12.828 1 98.94 10 HIS B C 1
ATOM 1607 O O . HIS B 1 10 ? 7.082 -5.629 -13.867 1 98.94 10 HIS B O 1
ATOM 1613 N N . PRO B 1 11 ? 8.156 -3.988 -12.836 1 98.81 11 PRO B N 1
ATOM 1614 C CA . PRO B 1 11 ? 8.297 -3.266 -14.102 1 98.81 11 PRO B CA 1
ATOM 1615 C C . PRO B 1 11 ? 9.406 -3.828 -14.984 1 98.81 11 PRO B C 1
ATOM 1617 O O . PRO B 1 11 ? 9.453 -3.543 -16.188 1 98.81 11 PRO B O 1
ATOM 1620 N N . CYS B 1 12 ? 10.367 -4.574 -14.391 1 98.69 12 CYS B N 1
ATOM 1621 C CA . CYS B 1 12 ? 11.547 -5.016 -15.125 1 98.69 12 CYS B CA 1
ATOM 1622 C C . CYS B 1 12 ? 11.406 -6.469 -15.562 1 98.69 12 CYS B C 1
ATOM 1624 O O . CYS B 1 12 ? 11.141 -7.344 -14.734 1 98.69 12 CYS B O 1
ATOM 1626 N N . ASP B 1 13 ? 11.734 -6.734 -16.781 1 97.38 13 ASP B N 1
ATOM 1627 C CA . ASP B 1 13 ? 11.562 -8.078 -17.328 1 97.38 13 ASP B CA 1
ATOM 1628 C C . ASP B 1 13 ? 12.789 -8.938 -17.047 1 97.38 13 ASP B C 1
ATOM 1630 O O . ASP B 1 13 ? 12.773 -10.148 -17.281 1 97.38 13 ASP B O 1
ATOM 1634 N N . ASP B 1 14 ? 13.781 -8.375 -16.516 1 96.44 14 ASP B N 1
ATOM 1635 C CA . ASP B 1 14 ? 15 -9.109 -16.203 1 96.44 14 ASP B CA 1
ATOM 1636 C C . ASP B 1 14 ? 15.211 -9.219 -14.688 1 96.44 14 ASP B C 1
ATOM 1638 O O . ASP B 1 14 ? 16.328 -9.492 -14.227 1 96.44 14 ASP B O 1
ATOM 1642 N N . SER B 1 15 ? 14.203 -9.031 -13.969 1 97.31 15 SER B N 1
ATOM 1643 C CA . SER B 1 15 ? 14.281 -9.047 -12.516 1 97.31 15 SER B CA 1
ATOM 1644 C C . SER B 1 15 ? 14.141 -10.469 -11.969 1 97.31 15 SER B C 1
ATOM 1646 O O . SER B 1 15 ? 13.695 -11.367 -12.688 1 97.31 15 SER B O 1
ATOM 1648 N N . PHE B 1 16 ? 14.57 -10.664 -10.734 1 98.12 16 PHE B N 1
ATOM 1649 C CA . PHE B 1 16 ? 14.32 -11.922 -10.047 1 98.12 16 PHE B CA 1
ATOM 1650 C C . PHE B 1 16 ? 12.82 -12.188 -9.93 1 98.12 16 PHE B C 1
ATOM 1652 O O . PHE B 1 16 ? 12.375 -13.328 -10.047 1 98.12 16 PHE B O 1
ATOM 1659 N N . ALA B 1 17 ? 12.023 -11.156 -9.734 1 98.56 17 ALA B N 1
ATOM 1660 C CA . ALA B 1 17 ? 10.57 -11.281 -9.695 1 98.56 17 ALA B CA 1
ATOM 1661 C C . ALA B 1 17 ? 10.039 -11.82 -11.016 1 98.56 17 ALA B C 1
ATOM 1663 O O . ALA B 1 17 ? 9.102 -12.625 -11.039 1 98.56 17 ALA B O 1
ATOM 1664 N N . ALA B 1 18 ? 10.625 -11.336 -12.078 1 98.69 18 ALA B N 1
ATOM 1665 C CA . ALA B 1 18 ? 10.227 -11.836 -13.391 1 98.69 18 ALA B CA 1
ATOM 1666 C C . ALA B 1 18 ? 10.508 -13.328 -13.516 1 98.69 18 ALA B C 1
ATOM 1668 O O . ALA B 1 18 ? 9.703 -14.07 -14.086 1 98.69 18 ALA B O 1
ATOM 1669 N N . ALA B 1 19 ? 11.641 -13.773 -13.008 1 98.69 19 ALA B N 1
ATOM 1670 C CA . ALA B 1 19 ? 11.977 -15.195 -13.023 1 98.69 19 ALA B CA 1
ATOM 1671 C C . ALA B 1 19 ? 10.969 -16 -12.203 1 98.69 19 ALA B C 1
ATOM 1673 O O . ALA B 1 19 ? 10.516 -17.062 -12.641 1 98.69 19 ALA B O 1
ATOM 1674 N N . LEU B 1 20 ? 10.609 -15.5 -11.062 1 98.94 20 LEU B N 1
ATOM 1675 C CA . LEU B 1 20 ? 9.609 -16.141 -10.211 1 98.94 20 LEU B CA 1
ATOM 1676 C C . LEU B 1 20 ? 8.266 -16.219 -10.922 1 98.94 20 LEU B C 1
ATOM 1678 O O . LEU B 1 20 ? 7.586 -17.25 -10.883 1 98.94 20 LEU B O 1
ATOM 1682 N N . HIS B 1 21 ? 7.945 -15.133 -11.555 1 98.94 21 HIS B N 1
ATOM 1683 C CA . HIS B 1 21 ? 6.695 -15.039 -12.297 1 98.94 21 HIS B CA 1
ATOM 1684 C C . HIS B 1 21 ? 6.621 -16.109 -13.383 1 98.94 21 HIS B C 1
ATOM 1686 O O . HIS B 1 21 ? 5.641 -16.844 -13.469 1 98.94 21 HIS B O 1
ATOM 1692 N N . GLY B 1 22 ? 7.656 -16.156 -14.188 1 98.88 22 GLY B N 1
ATOM 1693 C CA . GLY B 1 22 ? 7.711 -17.188 -15.227 1 98.88 22 GLY B CA 1
ATOM 1694 C C . GLY B 1 22 ? 7.621 -18.594 -14.68 1 98.88 22 GLY B C 1
ATOM 1695 O O . GLY B 1 22 ? 6.883 -19.422 -15.211 1 98.88 22 GLY B O 1
ATOM 1696 N N . LEU B 1 23 ? 8.328 -18.844 -13.648 1 98.94 23 LEU B N 1
ATOM 1697 C CA . LEU B 1 23 ? 8.344 -20.156 -13.016 1 98.94 23 LEU B CA 1
ATOM 1698 C C . LEU B 1 23 ? 6.949 -20.531 -12.531 1 98.94 23 LEU B C 1
ATOM 1700 O O . LEU B 1 23 ? 6.504 -21.672 -12.734 1 98.94 23 LEU B O 1
ATOM 1704 N N . VAL B 1 24 ? 6.242 -19.609 -11.891 1 98.94 24 VAL B N 1
ATOM 1705 C CA . VAL B 1 24 ? 4.902 -19.844 -11.367 1 98.94 24 VAL B CA 1
ATOM 1706 C C . VAL B 1 24 ? 3.947 -20.156 -12.516 1 98.94 24 VAL B C 1
ATOM 1708 O O . VAL B 1 24 ? 3.225 -21.156 -12.469 1 98.94 24 VAL B O 1
ATOM 1711 N N . CYS B 1 25 ? 3.992 -19.359 -13.547 1 98.94 25 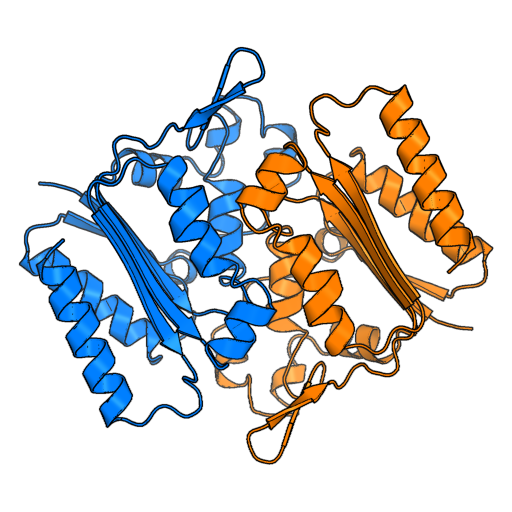CYS B N 1
ATOM 1712 C CA . CYS B 1 25 ? 3.109 -19.562 -14.695 1 98.94 25 CYS B CA 1
ATOM 1713 C C . CYS B 1 25 ? 3.359 -20.906 -15.352 1 98.94 25 CYS B C 1
ATOM 1715 O O . CYS B 1 25 ? 2.422 -21.672 -15.578 1 98.94 25 CYS B O 1
ATOM 1717 N N . ASP B 1 26 ? 4.625 -21.219 -15.555 1 98.81 26 ASP B N 1
ATOM 1718 C CA . ASP B 1 26 ? 4.996 -22.438 -16.266 1 98.81 26 ASP B CA 1
ATOM 1719 C C . ASP B 1 26 ? 4.613 -23.672 -15.445 1 98.81 26 ASP B C 1
ATOM 1721 O O . ASP B 1 26 ? 4.086 -24.641 -15.992 1 98.81 26 ASP B O 1
ATOM 1725 N N . THR B 1 27 ? 4.918 -23.594 -14.195 1 98.88 27 THR B N 1
ATOM 1726 C CA . THR B 1 27 ? 4.652 -24.75 -13.344 1 98.88 27 THR B CA 1
ATOM 1727 C C . THR B 1 27 ? 3.154 -25.016 -13.234 1 98.88 27 THR B C 1
ATOM 1729 O O . THR B 1 27 ? 2.711 -26.156 -13.328 1 98.88 27 THR B O 1
ATOM 1732 N N . LEU B 1 28 ? 2.32 -23.984 -13.062 1 98.81 28 LEU B N 1
ATOM 1733 C CA . LEU B 1 28 ? 0.875 -24.156 -12.953 1 98.81 28 LEU B CA 1
ATOM 1734 C C . LEU B 1 28 ? 0.285 -24.656 -14.266 1 98.81 28 LEU B C 1
ATOM 1736 O O . LEU B 1 28 ? -0.599 -25.516 -14.266 1 98.81 28 LEU B O 1
ATOM 1740 N N . ALA B 1 29 ? 0.807 -24.125 -15.352 1 98.75 29 ALA B N 1
ATOM 1741 C CA . ALA B 1 29 ? 0.353 -24.609 -16.656 1 98.75 29 ALA B CA 1
ATOM 1742 C C . ALA B 1 29 ? 0.649 -26.109 -16.812 1 98.75 29 ALA B C 1
ATOM 1744 O O . ALA B 1 29 ? -0.205 -26.859 -17.281 1 98.75 29 ALA B O 1
ATOM 1745 N N . ALA B 1 30 ? 1.804 -26.469 -16.406 1 98.31 30 ALA B N 1
ATOM 1746 C CA . ALA B 1 30 ? 2.219 -27.875 -16.516 1 98.31 30 ALA B CA 1
ATOM 1747 C C . ALA B 1 30 ? 1.355 -28.766 -15.625 1 98.31 30 ALA B C 1
ATOM 1749 O O . ALA B 1 30 ? 1.167 -29.938 -15.922 1 98.31 30 ALA B O 1
ATOM 1750 N N . ARG B 1 31 ? 0.771 -28.156 -14.633 1 97.62 31 ARG B N 1
ATOM 1751 C CA . ARG B 1 31 ? -0.063 -28.906 -13.688 1 97.62 31 ARG B CA 1
ATOM 1752 C C . ARG B 1 31 ? -1.516 -28.938 -14.156 1 97.62 31 ARG B C 1
ATOM 1754 O O . ARG B 1 31 ? -2.373 -29.516 -13.484 1 97.62 31 ARG B O 1
ATOM 1761 N N . GLY B 1 32 ? -1.768 -28.25 -15.242 1 97.69 32 GLY B N 1
ATOM 1762 C CA . GLY B 1 32 ? -3.094 -28.344 -15.828 1 97.69 32 GLY B CA 1
ATOM 1763 C C . GLY B 1 32 ? -3.986 -27.172 -15.484 1 97.69 32 GLY B C 1
ATOM 1764 O O . GLY B 1 32 ? -5.184 -27.188 -15.781 1 97.69 32 GLY B O 1
ATOM 1765 N N . TRP B 1 33 ? -3.457 -26.125 -14.914 1 98.5 33 TRP B N 1
ATOM 1766 C CA . TRP B 1 33 ? -4.227 -24.906 -14.664 1 98.5 33 TRP B CA 1
ATOM 1767 C C . TRP B 1 33 ? -4.367 -24.078 -15.93 1 98.5 33 TRP B C 1
ATOM 1769 O O . TRP B 1 33 ? -3.424 -23.969 -16.719 1 98.5 33 TRP B O 1
ATOM 1779 N N . GLN B 1 34 ? -5.539 -23.562 -16.125 1 98.75 34 GLN B N 1
ATOM 1780 C CA . GLN B 1 34 ? -5.625 -22.422 -17.016 1 98.75 34 GLN B CA 1
ATOM 1781 C C . GLN B 1 34 ? -5.035 -21.172 -16.359 1 98.75 34 GLN B C 1
ATOM 1783 O O . GLN B 1 34 ? -5.605 -20.625 -15.406 1 98.75 34 GLN B O 1
ATOM 1788 N N . VAL B 1 35 ? -3.963 -20.75 -16.922 1 98.88 35 VAL B N 1
ATOM 1789 C CA . VAL B 1 35 ? -3.254 -19.625 -16.312 1 98.88 35 VAL B CA 1
ATOM 1790 C C . VAL B 1 35 ? -3.783 -18.312 -16.859 1 98.88 35 VAL B C 1
ATOM 1792 O O . VAL B 1 35 ? -3.701 -18.062 -18.062 1 98.88 35 VAL B O 1
ATOM 1795 N N . ASP B 1 36 ? -4.41 -17.5 -16.031 1 98.94 36 ASP B N 1
ATOM 1796 C CA . ASP B 1 36 ? -4.742 -16.109 -16.328 1 98.94 36 ASP B CA 1
ATOM 1797 C C . ASP B 1 36 ? -3.668 -15.164 -15.789 1 98.94 36 ASP B C 1
ATOM 1799 O O . ASP B 1 36 ? -3.729 -14.742 -14.633 1 98.94 36 ASP B O 1
ATOM 1803 N N . ASP B 1 37 ? -2.727 -14.922 -16.672 1 98.88 37 ASP B N 1
ATOM 1804 C CA . ASP B 1 37 ? -1.574 -14.109 -16.297 1 98.88 37 ASP B CA 1
ATOM 1805 C C . ASP B 1 37 ? -1.912 -12.625 -16.344 1 98.88 37 ASP B C 1
ATOM 1807 O O . ASP B 1 37 ? -1.874 -12.008 -17.406 1 98.88 37 ASP B O 1
ATOM 1811 N N . CYS B 1 38 ? -2.215 -12.078 -15.18 1 98.94 38 CYS B N 1
ATOM 1812 C CA . CYS B 1 38 ? -2.521 -10.656 -15.047 1 98.94 38 CYS B CA 1
ATOM 1813 C C . CYS B 1 38 ? -1.274 -9.859 -14.68 1 98.94 38 CYS B C 1
ATOM 1815 O O . CYS B 1 38 ? -1.019 -9.609 -13.5 1 98.94 38 CYS B O 1
ATOM 1817 N N . ASP B 1 39 ? -0.532 -9.508 -15.68 1 98.94 39 ASP B N 1
ATOM 1818 C CA . ASP B 1 39 ? 0.625 -8.633 -15.516 1 98.94 39 ASP B CA 1
ATOM 1819 C C . ASP B 1 39 ? 0.205 -7.16 -15.508 1 98.94 39 ASP B C 1
ATOM 1821 O O . ASP B 1 39 ? -0.04 -6.574 -16.562 1 98.94 39 ASP B O 1
ATOM 1825 N N . LEU B 1 40 ? 0.23 -6.582 -14.336 1 98.94 40 LEU B N 1
ATOM 1826 C CA . LEU B 1 40 ? -0.345 -5.25 -14.164 1 98.94 40 LEU B CA 1
ATOM 1827 C C . LEU B 1 40 ? 0.454 -4.211 -14.945 1 98.94 40 LEU B C 1
ATOM 1829 O O . LEU B 1 40 ? -0.115 -3.254 -15.477 1 98.94 40 LEU B O 1
ATOM 1833 N N . TYR B 1 41 ? 1.789 -4.355 -14.969 1 98.88 41 TYR B N 1
ATOM 1834 C CA . TYR B 1 41 ? 2.621 -3.426 -15.727 1 98.88 41 TYR B CA 1
ATOM 1835 C C . TYR B 1 41 ? 2.396 -3.588 -17.219 1 98.88 41 TYR B C 1
ATOM 1837 O O . TYR B 1 41 ? 2.186 -2.605 -17.938 1 98.88 41 TYR B O 1
ATOM 1845 N N . ALA B 1 42 ? 2.365 -4.844 -17.672 1 98.69 42 ALA B N 1
ATOM 1846 C CA . ALA B 1 42 ? 2.189 -5.098 -19.109 1 98.69 42 ALA B CA 1
ATOM 1847 C C . ALA B 1 42 ? 0.82 -4.621 -19.578 1 98.69 42 ALA B C 1
ATOM 1849 O O . ALA B 1 42 ? 0.677 -4.164 -20.719 1 98.69 42 ALA B O 1
ATOM 1850 N N . GLU B 1 43 ? -0.148 -4.652 -18.719 1 98.69 43 GLU B N 1
ATOM 1851 C CA . GLU B 1 43 ? -1.515 -4.293 -19.078 1 98.69 43 GLU B CA 1
ATOM 1852 C C . GLU B 1 43 ? -1.77 -2.803 -18.875 1 98.69 43 GLU B C 1
ATOM 1854 O O . GLU B 1 43 ? -2.842 -2.299 -19.219 1 98.69 43 GLU B O 1
ATOM 1859 N N . GLY B 1 44 ? -0.792 -2.084 -18.344 1 98.44 44 GLY B N 1
ATOM 1860 C CA . GLY B 1 44 ? -0.963 -0.661 -18.109 1 98.44 44 GLY B CA 1
ATOM 1861 C C . GLY B 1 44 ? -2.055 -0.355 -17.094 1 98.44 44 GLY B C 1
ATOM 1862 O O . GLY B 1 44 ? -2.789 0.624 -17.25 1 98.44 44 GLY B O 1
ATOM 1863 N N . PHE B 1 45 ? -2.207 -1.182 -16.094 1 98.81 45 PHE B N 1
ATOM 1864 C CA . PHE B 1 45 ? -3.23 -0.966 -15.086 1 98.81 45 PHE B CA 1
ATOM 1865 C C . PHE B 1 45 ? -3.021 0.369 -14.375 1 98.81 45 PHE B C 1
ATOM 1867 O O . PHE B 1 45 ? -1.916 0.673 -13.93 1 98.81 45 PHE B O 1
ATOM 1874 N N . ASP B 1 46 ? -4.023 1.198 -14.281 1 98.75 46 ASP B N 1
ATOM 1875 C CA . ASP B 1 46 ? -3.979 2.445 -13.523 1 98.75 46 ASP B CA 1
ATOM 1876 C C . ASP B 1 46 ? -4.438 2.23 -12.078 1 98.75 46 ASP B C 1
ATOM 1878 O O . ASP B 1 46 ? -5.617 1.985 -11.828 1 98.75 46 ASP B O 1
ATOM 1882 N N . PRO B 1 47 ? -3.51 2.363 -11.164 1 98.88 47 PRO B N 1
ATOM 1883 C CA . PRO B 1 47 ? -3.846 2.043 -9.773 1 98.88 47 PRO B CA 1
ATOM 1884 C C . PRO B 1 47 ? -4.559 3.189 -9.055 1 98.88 47 PRO B C 1
ATOM 1886 O O . PRO B 1 47 ? -5.008 3.029 -7.918 1 98.88 47 PRO B O 1
ATOM 1889 N N . VAL B 1 48 ? -4.754 4.324 -9.68 1 98.88 48 VAL B N 1
ATOM 1890 C CA . VAL B 1 48 ? -5.277 5.512 -9.016 1 98.88 48 VAL B CA 1
ATOM 1891 C C . VAL B 1 48 ? -6.801 5.531 -9.125 1 98.88 48 VAL B C 1
ATOM 1893 O O . VAL B 1 48 ? -7.352 5.676 -10.219 1 98.88 48 VAL B O 1
ATOM 1896 N N . MET B 1 49 ? -7.445 5.344 -7.992 1 98.75 49 MET B N 1
ATOM 1897 C CA . MET B 1 49 ? -8.906 5.461 -7.969 1 98.75 49 MET B CA 1
ATOM 1898 C C . MET B 1 49 ? -9.336 6.891 -8.281 1 98.75 49 MET B C 1
ATOM 1900 O O . MET B 1 49 ? -8.867 7.84 -7.652 1 98.75 49 MET B O 1
ATOM 1904 N N . THR B 1 50 ? -10.234 7.066 -9.18 1 98.44 50 THR B N 1
ATOM 1905 C CA . THR B 1 50 ? -10.688 8.391 -9.586 1 98.44 50 THR B CA 1
ATOM 1906 C C . THR B 1 50 ? -11.812 8.875 -8.672 1 98.44 50 THR B C 1
ATOM 1908 O O . THR B 1 50 ? -12.375 8.094 -7.902 1 98.44 50 THR B O 1
ATOM 1911 N N . ALA B 1 51 ? -12.086 10.172 -8.867 1 98.56 51 ALA B N 1
ATOM 1912 C CA . ALA B 1 51 ? -13.211 10.742 -8.133 1 98.56 51 ALA B CA 1
ATOM 1913 C C . ALA B 1 51 ? -14.523 10.062 -8.523 1 98.56 51 ALA B C 1
ATOM 1915 O O . ALA B 1 51 ? -15.367 9.797 -7.668 1 98.56 51 ALA B O 1
ATOM 1916 N N . THR B 1 52 ? -14.68 9.789 -9.789 1 98 52 THR B N 1
ATOM 1917 C CA . THR B 1 52 ? -15.875 9.117 -10.281 1 98 52 THR B CA 1
ATOM 1918 C C . THR B 1 52 ? -16.016 7.727 -9.664 1 98 52 THR B C 1
ATOM 1920 O O . THR B 1 52 ? -17.094 7.355 -9.188 1 98 52 THR B O 1
ATOM 1923 N N . GLU B 1 53 ? -14.961 6.996 -9.617 1 98.5 53 GLU B N 1
ATOM 1924 C CA . GLU B 1 53 ? -14.969 5.668 -9.023 1 98.5 53 GLU B CA 1
ATOM 1925 C C . GLU B 1 53 ? -15.297 5.734 -7.531 1 98.5 53 GLU B C 1
ATOM 1927 O O . GLU B 1 53 ? -16.094 4.934 -7.027 1 98.5 53 GLU B O 1
ATOM 1932 N N . ARG B 1 54 ? -14.656 6.68 -6.895 1 98.19 54 ARG B N 1
ATOM 1933 C CA . ARG B 1 54 ? -14.859 6.789 -5.453 1 98.19 54 ARG B CA 1
ATOM 1934 C C . ARG B 1 54 ? -16.297 7.156 -5.133 1 98.19 54 ARG B C 1
ATOM 1936 O O . ARG B 1 54 ? -16.891 6.621 -4.188 1 98.19 54 ARG B O 1
ATOM 1943 N N . ARG B 1 55 ? -16.906 8.023 -5.883 1 97.44 55 ARG B N 1
ATOM 1944 C CA . ARG B 1 55 ? -18.281 8.445 -5.664 1 97.44 55 ARG B CA 1
ATOM 1945 C C . ARG B 1 55 ? -19.25 7.297 -5.922 1 97.44 55 ARG B C 1
ATOM 1947 O O . ARG B 1 55 ? -20.297 7.199 -5.27 1 97.44 55 ARG B O 1
ATOM 1954 N N . ALA B 1 56 ? -18.844 6.383 -6.777 1 97.38 56 ALA B N 1
ATOM 1955 C CA . ALA B 1 56 ? -19.719 5.27 -7.141 1 97.38 56 ALA B CA 1
ATOM 1956 C C . ALA B 1 56 ? -19.359 4.008 -6.367 1 97.38 56 ALA B C 1
ATOM 1958 O O . ALA B 1 56 ? -19.938 2.945 -6.586 1 97.38 56 ALA B O 1
ATOM 1959 N N . TYR B 1 57 ? -18.484 4.098 -5.414 1 95.94 57 TYR B N 1
ATOM 1960 C CA . TYR B 1 57 ? -17.859 2.947 -4.781 1 95.94 57 TYR B CA 1
ATOM 1961 C C . TYR B 1 57 ? -18.891 2.02 -4.16 1 95.94 57 TYR B C 1
ATOM 1963 O O . TYR B 1 57 ? -18.75 0.796 -4.223 1 95.94 57 TYR B O 1
ATOM 1971 N N . HIS B 1 58 ? -19.969 2.588 -3.66 1 93.38 58 HIS B N 1
ATOM 1972 C CA . HIS B 1 58 ? -20.938 1.785 -2.932 1 93.38 58 HIS B CA 1
ATOM 1973 C C . HIS B 1 58 ? -22.172 1.497 -3.791 1 93.38 58 HIS B C 1
ATOM 1975 O O . HIS B 1 58 ? -23.109 0.827 -3.344 1 93.38 58 HIS B O 1
ATOM 1981 N N . ASP B 1 59 ? -22.156 2.033 -4.973 1 95.31 59 ASP B N 1
ATOM 1982 C CA . ASP B 1 59 ? -23.234 1.739 -5.918 1 95.31 59 ASP B CA 1
ATOM 1983 C C . ASP B 1 59 ? -22.938 0.459 -6.695 1 95.31 59 ASP B C 1
ATOM 1985 O O . ASP B 1 59 ? -22.312 0.5 -7.754 1 95.31 59 ASP B O 1
ATOM 1989 N N . ILE B 1 60 ? -23.531 -0.566 -6.223 1 92.56 60 ILE B N 1
ATOM 1990 C CA . ILE B 1 60 ? -23.266 -1.878 -6.801 1 92.56 60 ILE B CA 1
ATOM 1991 C C . ILE B 1 60 ? -23.734 -1.913 -8.25 1 92.56 60 ILE B C 1
ATOM 1993 O O . ILE B 1 60 ? -24.875 -1.535 -8.547 1 92.56 60 ILE B O 1
ATOM 1997 N N . GLY B 1 61 ? -23.016 -2.344 -9.094 1 92.5 61 GLY B N 1
ATOM 1998 C CA . GLY B 1 61 ? -23.25 -2.279 -10.531 1 92.5 61 GLY B CA 1
ATOM 1999 C C . GLY B 1 61 ? -22.453 -1.188 -11.219 1 92.5 61 GLY B C 1
ATOM 2000 O O . GLY B 1 61 ? -21.641 -1.469 -12.102 1 92.5 61 GLY B O 1
ATOM 2001 N N . ALA B 1 62 ? -22.641 0.058 -10.68 1 96.5 62 ALA B N 1
ATOM 2002 C CA . ALA B 1 62 ? -21.922 1.189 -11.25 1 96.5 62 ALA B CA 1
ATOM 2003 C C . ALA B 1 62 ? -20.438 1.112 -10.906 1 96.5 62 ALA B C 1
ATOM 2005 O O . ALA B 1 62 ? -19.578 1.518 -11.703 1 96.5 62 ALA B O 1
ATOM 2006 N N . ASN B 1 63 ? -20.156 0.618 -9.766 1 96.69 63 ASN B N 1
ATOM 2007 C CA . ASN B 1 63 ? -18.781 0.572 -9.281 1 96.69 63 ASN B CA 1
ATOM 2008 C C . ASN B 1 63 ? -17.922 -0.398 -10.102 1 96.69 63 ASN B C 1
ATOM 2010 O O . ASN B 1 63 ? -16.703 -0.311 -10.094 1 96.69 63 ASN B O 1
ATOM 2014 N N . LEU B 1 64 ? -18.578 -1.297 -10.82 1 97.44 64 LEU B N 1
ATOM 2015 C CA . LEU B 1 64 ? -17.859 -2.338 -11.555 1 97.44 64 LEU B CA 1
ATOM 2016 C C . LEU B 1 64 ? -17.359 -1.813 -12.891 1 97.44 64 LEU B C 1
ATOM 2018 O O . LEU B 1 64 ? -16.391 -2.336 -13.445 1 97.44 64 LEU B O 1
ATOM 2022 N N . ARG B 1 65 ? -17.938 -0.816 -13.398 1 97 65 ARG B N 1
ATOM 2023 C CA . AR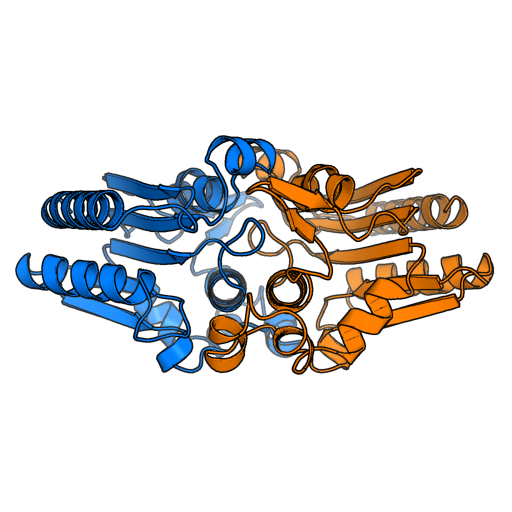G B 1 65 ? -17.797 -0.402 -14.789 1 97 65 ARG B CA 1
ATOM 2024 C C . ARG B 1 65 ? -16.344 -0.089 -15.117 1 97 65 ARG B C 1
ATOM 2026 O O . ARG B 1 65 ? -15.805 -0.569 -16.109 1 97 65 ARG B O 1
ATOM 2033 N N . PRO B 1 66 ? -15.656 0.614 -14.234 1 97.62 66 PRO B N 1
ATOM 2034 C CA . PRO B 1 66 ? -14.297 1.015 -14.602 1 97.62 66 PRO B CA 1
ATOM 2035 C C . PRO B 1 66 ? -13.32 -0.155 -14.594 1 97.62 66 PRO B C 1
ATOM 2037 O O . PRO B 1 66 ? -12.219 -0.049 -15.148 1 97.62 66 PRO B O 1
ATOM 2040 N N . VAL B 1 67 ? -13.719 -1.289 -13.961 1 98.5 67 VAL B N 1
ATOM 2041 C CA . VAL B 1 67 ? -12.773 -2.381 -13.766 1 98.5 67 VAL B CA 1
ATOM 2042 C C . VAL B 1 67 ? -13.461 -3.717 -14.039 1 98.5 67 VAL B C 1
ATOM 2044 O O . VAL B 1 67 ? -13.102 -4.738 -13.453 1 98.5 67 VAL B O 1
ATOM 2047 N N . ALA B 1 68 ? -14.422 -3.732 -14.906 1 98.38 68 ALA B N 1
ATOM 2048 C CA . ALA B 1 68 ? -15.289 -4.887 -15.148 1 98.38 68 ALA B CA 1
ATOM 2049 C C . ALA B 1 68 ? -14.477 -6.098 -15.586 1 98.38 68 ALA B C 1
ATOM 2051 O O . ALA B 1 68 ? -14.734 -7.219 -15.141 1 98.38 68 ALA B O 1
ATOM 2052 N N . ASP B 1 69 ? -13.492 -5.883 -16.422 1 98.5 69 ASP B N 1
ATOM 2053 C CA . ASP B 1 69 ? -12.695 -6.988 -16.922 1 98.5 69 ASP B CA 1
ATOM 2054 C C . ASP B 1 69 ? -11.906 -7.66 -15.805 1 98.5 69 ASP B C 1
ATOM 2056 O O . ASP B 1 69 ? -11.812 -8.891 -15.75 1 98.5 69 ASP B O 1
ATOM 2060 N N . TYR B 1 70 ? -11.328 -6.914 -14.945 1 98.88 70 TYR B N 1
ATOM 2061 C CA . TYR B 1 70 ? -10.562 -7.457 -13.828 1 98.88 70 TYR B CA 1
ATOM 2062 C C . TYR B 1 70 ? -11.477 -8.156 -12.828 1 98.88 70 TYR B C 1
ATOM 2064 O O . TYR B 1 70 ? -11.102 -9.188 -12.258 1 98.88 70 TYR B O 1
ATOM 2072 N N . VAL B 1 71 ? -12.648 -7.555 -12.633 1 98.69 71 VAL B N 1
ATOM 2073 C CA . VAL B 1 71 ? -13.617 -8.18 -11.742 1 98.69 71 VAL B CA 1
ATOM 2074 C C . VAL B 1 71 ? -14.008 -9.555 -12.281 1 98.69 71 VAL B C 1
ATOM 2076 O O . VAL B 1 71 ? -14.086 -10.523 -11.523 1 98.69 71 VAL B O 1
ATOM 2079 N N . GLN B 1 72 ? -14.211 -9.648 -13.531 1 98.56 72 GLN B N 1
ATOM 2080 C CA . GLN B 1 72 ? -14.57 -10.93 -14.141 1 98.56 72 GLN B CA 1
ATOM 2081 C C . GLN B 1 72 ? -13.453 -11.953 -13.977 1 98.56 72 GLN B C 1
ATOM 2083 O O . GLN B 1 72 ? -13.711 -13.125 -13.711 1 98.56 72 GLN B O 1
ATOM 2088 N N . ARG B 1 73 ? -12.219 -11.516 -14.102 1 98.81 73 ARG B N 1
ATOM 2089 C CA . ARG B 1 73 ? -11.078 -12.406 -13.906 1 98.81 73 ARG B CA 1
ATOM 2090 C C . ARG B 1 73 ? -11.031 -12.938 -12.477 1 98.81 73 ARG B C 1
ATOM 2092 O O . ARG B 1 73 ? -10.781 -14.125 -12.266 1 98.81 73 ARG B O 1
ATOM 2099 N N . LEU B 1 74 ? -11.336 -12.062 -11.57 1 98.62 74 LEU B N 1
ATOM 2100 C CA . LEU B 1 74 ? -11.367 -12.453 -10.172 1 98.62 74 LEU B CA 1
ATOM 2101 C C . LEU B 1 74 ? -12.492 -13.453 -9.914 1 98.62 74 LEU B C 1
ATOM 2103 O O . LEU B 1 74 ? -12.289 -14.453 -9.219 1 98.62 74 LEU B O 1
ATOM 2107 N N . ARG B 1 75 ? -13.594 -13.195 -10.5 1 98.12 75 ARG B N 1
ATOM 2108 C CA . ARG B 1 75 ? -14.766 -14.039 -10.289 1 98.12 75 ARG B CA 1
ATOM 2109 C C . ARG B 1 75 ? -14.562 -15.414 -10.914 1 98.12 75 ARG B C 1
ATOM 2111 O O . ARG B 1 75 ? -15.094 -16.406 -10.414 1 98.12 75 ARG B O 1
ATOM 2118 N N . ASN B 1 76 ? -13.703 -15.492 -11.883 1 98.44 76 ASN B N 1
ATOM 2119 C CA . ASN B 1 76 ? -13.477 -16.734 -12.602 1 98.44 76 ASN B CA 1
ATOM 2120 C C . ASN B 1 76 ? -12.336 -17.547 -11.977 1 98.44 76 ASN B C 1
ATOM 2122 O O . ASN B 1 76 ? -12.086 -18.688 -12.375 1 98.44 76 ASN B O 1
ATOM 2126 N N . ALA B 1 77 ? -11.703 -17.047 -11 1 98.75 77 ALA B N 1
ATOM 2127 C CA . ALA B 1 77 ? -10.469 -17.641 -10.5 1 98.75 77 ALA B CA 1
ATOM 2128 C C . ALA B 1 77 ? -10.773 -18.703 -9.438 1 98.75 77 ALA B C 1
ATOM 2130 O O . ALA B 1 77 ? -11.562 -18.469 -8.523 1 98.75 77 ALA B O 1
ATOM 2131 N N . ASP B 1 78 ? -10.125 -19.828 -9.562 1 98.69 78 ASP B N 1
ATOM 2132 C CA . ASP B 1 78 ? -10.148 -20.859 -8.531 1 98.69 78 ASP B CA 1
ATOM 2133 C C . ASP B 1 78 ? -8.969 -20.719 -7.574 1 98.69 78 ASP B C 1
ATOM 2135 O O . ASP B 1 78 ? -9.016 -21.203 -6.441 1 98.69 78 ASP B O 1
ATOM 2139 N N . ALA B 1 79 ? -7.91 -20.109 -8.094 1 98.81 79 ALA B N 1
ATOM 2140 C CA . ALA B 1 79 ? -6.703 -19.781 -7.34 1 98.81 79 ALA B CA 1
ATOM 2141 C C . ALA B 1 79 ? -6.281 -18.344 -7.574 1 98.81 79 ALA B C 1
ATOM 2143 O O . ALA B 1 79 ? -6.449 -17.812 -8.672 1 98.81 79 ALA B O 1
ATOM 2144 N N . LEU B 1 80 ? -5.828 -17.734 -6.539 1 98.94 80 LEU B N 1
ATOM 2145 C CA . LEU B 1 80 ? -5.238 -16.406 -6.598 1 98.94 80 LEU B CA 1
ATOM 2146 C C . LEU B 1 80 ? -3.775 -16.438 -6.172 1 98.94 80 LEU B C 1
ATOM 2148 O O . LEU B 1 80 ? -3.465 -16.781 -5.031 1 98.94 80 LEU B O 1
ATOM 2152 N N . ILE B 1 81 ? -2.857 -16.156 -7.117 1 98.94 81 ILE B N 1
ATOM 2153 C CA . ILE B 1 81 ? -1.42 -16.156 -6.867 1 98.94 81 ILE B CA 1
ATOM 2154 C C . ILE B 1 81 ? -0.858 -14.758 -7.078 1 98.94 81 ILE B C 1
ATOM 2156 O O . ILE B 1 81 ? -1.063 -14.148 -8.133 1 98.94 81 ILE B O 1
ATOM 2160 N N . ILE B 1 82 ? -0.202 -14.273 -6.074 1 98.94 82 ILE B N 1
ATOM 2161 C CA . ILE B 1 82 ? 0.438 -12.961 -6.152 1 98.94 82 ILE B CA 1
ATOM 2162 C C . ILE B 1 82 ? 1.947 -13.133 -6.316 1 98.94 82 ILE B C 1
ATOM 2164 O O . ILE B 1 82 ? 2.574 -13.891 -5.574 1 98.94 82 ILE B O 1
ATOM 2168 N N . VAL B 1 83 ? 2.51 -12.523 -7.305 1 99 83 VAL B N 1
ATOM 2169 C CA . VAL B 1 83 ? 3.957 -12.461 -7.48 1 99 83 VAL B CA 1
ATOM 2170 C C . VAL B 1 83 ? 4.41 -11.008 -7.543 1 99 83 VAL B C 1
ATOM 2172 O O . VAL B 1 83 ? 4.168 -10.312 -8.539 1 99 83 VAL B O 1
ATOM 2175 N N . ALA B 1 84 ? 5.027 -10.531 -6.539 1 98.94 84 ALA B N 1
ATOM 2176 C CA . ALA B 1 84 ? 5.43 -9.125 -6.445 1 98.94 84 ALA B CA 1
ATOM 2177 C C . ALA B 1 84 ? 6.48 -8.93 -5.355 1 98.94 84 ALA B C 1
ATOM 2179 O O . ALA B 1 84 ? 6.516 -9.68 -4.375 1 98.94 84 ALA B O 1
ATOM 2180 N N . PRO B 1 85 ? 7.332 -7.922 -5.492 1 98.75 85 PRO B N 1
ATOM 2181 C CA . PRO B 1 85 ? 8.242 -7.566 -4.398 1 98.75 85 PRO B CA 1
ATOM 2182 C C . PRO B 1 85 ? 7.555 -6.754 -3.303 1 98.75 85 PRO B C 1
ATOM 2184 O O . PRO B 1 85 ? 6.387 -6.383 -3.445 1 98.75 85 PRO B O 1
ATOM 2187 N N . VAL B 1 86 ? 8.281 -6.594 -2.258 1 98.62 86 VAL B N 1
ATOM 2188 C CA . VAL B 1 86 ? 7.867 -5.66 -1.216 1 98.62 86 VAL B CA 1
ATOM 2189 C C . VAL B 1 86 ? 8.719 -4.395 -1.292 1 98.62 86 VAL B C 1
ATOM 2191 O O . VAL B 1 86 ? 9.938 -4.449 -1.158 1 98.62 86 VAL B O 1
ATOM 2194 N N . TRP B 1 87 ? 8.055 -3.275 -1.598 1 97.94 87 TRP B N 1
ATOM 2195 C CA . TRP B 1 87 ? 8.656 -1.946 -1.668 1 97.94 87 TRP B CA 1
ATOM 2196 C C . TRP B 1 87 ? 8.117 -1.045 -0.563 1 97.94 87 TRP B C 1
ATOM 2198 O O . TRP B 1 87 ? 6.902 -0.839 -0.461 1 97.94 87 TRP B O 1
ATOM 2208 N N . ASN B 1 88 ? 9.055 -0.524 0.265 1 96.75 88 ASN B N 1
ATOM 2209 C CA . ASN B 1 88 ? 8.648 0.351 1.357 1 96.75 88 ASN B CA 1
ATOM 2210 C C . ASN B 1 88 ? 7.566 -0.299 2.221 1 96.75 88 ASN B C 1
ATOM 2212 O O . ASN B 1 88 ? 6.516 0.296 2.457 1 96.75 88 ASN B O 1
ATOM 2216 N N . TYR B 1 89 ? 7.781 -1.532 2.553 1 96.81 89 TYR B N 1
ATOM 2217 C CA . TYR B 1 89 ? 7.062 -2.316 3.549 1 96.8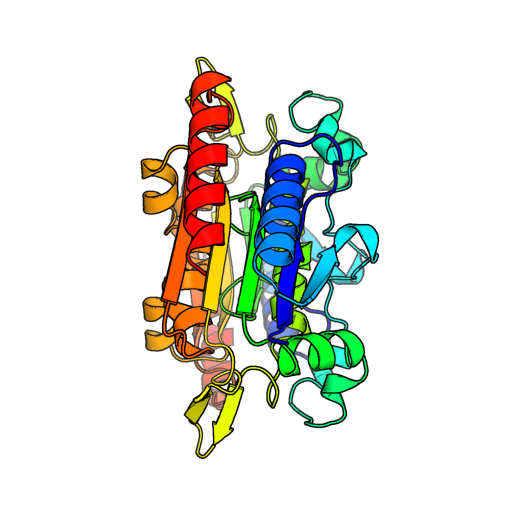1 89 TYR B CA 1
ATOM 2218 C C . TYR B 1 89 ? 5.641 -2.615 3.086 1 96.81 89 TYR B C 1
ATOM 2220 O O . TYR B 1 89 ? 4.742 -2.822 3.908 1 96.81 89 TYR B O 1
ATOM 2228 N N . GLY B 1 90 ? 5.426 -2.641 1.795 1 98.38 90 GLY B N 1
ATOM 2229 C CA . GLY B 1 90 ? 4.156 -3.025 1.203 1 98.38 90 GLY B CA 1
ATOM 2230 C C . GLY B 1 90 ? 4.281 -3.479 -0.239 1 98.38 90 GLY B C 1
ATOM 2231 O O . GLY B 1 90 ? 5.352 -3.363 -0.84 1 98.38 90 GLY B O 1
ATOM 2232 N N . PHE B 1 91 ? 3.199 -3.98 -0.781 1 98.88 91 PHE B N 1
ATOM 2233 C CA . PHE B 1 91 ? 3.182 -4.312 -2.201 1 98.88 91 PHE B CA 1
ATOM 2234 C C . PHE B 1 91 ? 3.301 -3.055 -3.053 1 98.88 91 PHE B C 1
ATOM 2236 O O . PHE B 1 91 ? 2.988 -1.955 -2.592 1 98.88 91 PHE B O 1
ATOM 2243 N N . PRO B 1 92 ? 3.82 -3.229 -4.254 1 98.88 92 PRO B N 1
ATOM 2244 C CA . PRO B 1 92 ? 3.941 -2.068 -5.141 1 98.88 92 PRO B CA 1
ATOM 2245 C C . PRO B 1 92 ? 2.623 -1.318 -5.316 1 98.88 92 PRO B C 1
ATOM 2247 O O . PRO B 1 92 ? 1.554 -1.934 -5.312 1 98.88 92 PRO B O 1
ATOM 2250 N N . ALA B 1 93 ? 2.74 -0.044 -5.539 1 98.88 93 ALA B N 1
ATOM 2251 C CA . ALA B 1 93 ? 1.567 0.821 -5.641 1 98.88 93 ALA B CA 1
ATOM 2252 C C . ALA B 1 93 ? 0.583 0.289 -6.676 1 98.88 93 ALA B C 1
ATOM 2254 O O . ALA B 1 93 ? -0.633 0.382 -6.492 1 98.88 93 ALA B O 1
ATOM 2255 N N . ILE B 1 94 ? 1.101 -0.276 -7.73 1 98.94 94 ILE B N 1
ATOM 2256 C CA . ILE B 1 94 ? 0.224 -0.734 -8.805 1 98.94 94 ILE B CA 1
ATOM 2257 C C . ILE B 1 94 ? -0.624 -1.905 -8.312 1 98.94 94 ILE B C 1
ATOM 2259 O O . ILE B 1 94 ? -1.812 -1.997 -8.633 1 98.94 94 ILE B O 1
ATOM 2263 N N . LEU B 1 95 ? -0.082 -2.771 -7.504 1 98.94 95 LEU B N 1
ATOM 2264 C CA . LEU B 1 95 ? -0.827 -3.885 -6.926 1 98.94 95 LEU B CA 1
ATOM 2265 C C . LEU B 1 95 ? -1.752 -3.4 -5.812 1 98.94 95 LEU B C 1
ATOM 2267 O O . LEU B 1 95 ? -2.891 -3.863 -5.703 1 98.94 95 LEU B O 1
ATOM 2271 N N . LYS B 1 96 ? -1.257 -2.436 -4.996 1 98.88 96 LYS B N 1
ATOM 2272 C CA . LYS B 1 96 ? -2.119 -1.82 -3.992 1 98.88 96 LYS B CA 1
ATOM 2273 C C . LYS B 1 96 ? -3.357 -1.202 -4.633 1 98.88 96 LYS B C 1
ATOM 2275 O O . LYS B 1 96 ? -4.457 -1.281 -4.078 1 98.88 96 LYS B O 1
ATOM 2280 N N . GLY B 1 97 ? -3.139 -0.602 -5.734 1 98.94 97 GLY B N 1
ATOM 2281 C CA . GLY B 1 97 ? -4.254 -0.009 -6.453 1 98.94 97 GLY B CA 1
ATOM 2282 C C . GLY B 1 97 ? -5.238 -1.037 -6.98 1 98.94 97 GLY B C 1
ATOM 2283 O O . GLY B 1 97 ? -6.434 -0.763 -7.086 1 98.94 97 GLY B O 1
ATOM 2284 N N . PHE B 1 98 ? -4.738 -2.209 -7.371 1 98.94 98 PHE B N 1
ATOM 2285 C CA . PHE B 1 98 ? -5.625 -3.293 -7.766 1 98.94 98 PHE B CA 1
ATOM 2286 C C . PHE B 1 98 ? -6.598 -3.635 -6.641 1 98.94 98 PHE B C 1
ATOM 2288 O O . PHE B 1 98 ? -7.801 -3.758 -6.871 1 98.94 98 PHE B O 1
ATOM 2295 N N . PHE B 1 99 ? -6.109 -3.717 -5.418 1 98.75 99 PHE B N 1
ATOM 2296 C CA . PHE B 1 99 ? -6.977 -4.008 -4.285 1 98.75 99 PHE B CA 1
ATOM 2297 C C . PHE B 1 99 ? -7.945 -2.857 -4.039 1 98.75 99 PHE B C 1
ATOM 2299 O O . PHE B 1 99 ? -9.125 -3.084 -3.744 1 98.75 99 PHE B O 1
ATOM 2306 N N . ASP B 1 100 ? -7.508 -1.64 -4.246 1 98.62 100 ASP B N 1
ATOM 2307 C CA . ASP B 1 100 ? -8.359 -0.48 -3.982 1 98.62 100 ASP B CA 1
ATOM 2308 C C . ASP B 1 100 ? -9.492 -0.392 -4.996 1 98.62 100 ASP B C 1
ATOM 2310 O O . ASP B 1 100 ? -10.617 -0.02 -4.645 1 98.62 100 ASP B O 1
ATOM 2314 N N . ARG B 1 101 ? -9.195 -0.773 -6.215 1 98.81 101 ARG B N 1
ATOM 2315 C CA . ARG B 1 101 ? -10.133 -0.48 -7.293 1 98.81 101 ARG B CA 1
ATOM 2316 C C . ARG B 1 101 ? -10.961 -1.712 -7.648 1 98.81 101 ARG B C 1
ATOM 2318 O O . ARG B 1 101 ? -12.078 -1.593 -8.164 1 98.81 101 ARG B O 1
ATOM 2325 N N . VAL B 1 102 ? -10.414 -2.908 -7.379 1 98.81 102 VAL B N 1
ATOM 2326 C CA . VAL B 1 102 ? -11.062 -4.109 -7.898 1 98.81 102 VAL B CA 1
ATOM 2327 C C . VAL B 1 102 ? -11.727 -4.879 -6.758 1 98.81 102 VAL B C 1
ATOM 2329 O O . VAL B 1 102 ? -12.75 -5.531 -6.957 1 98.81 102 VAL B O 1
ATOM 2332 N N . PHE B 1 103 ? -11.156 -4.828 -5.551 1 98.12 103 PHE B N 1
ATOM 2333 C CA . PHE B 1 103 ? -11.797 -5.434 -4.387 1 98.12 103 PHE B CA 1
ATOM 2334 C C . PHE B 1 103 ? -12.914 -4.543 -3.861 1 98.12 103 PHE B C 1
ATOM 2336 O O . PHE B 1 103 ? -12.75 -3.867 -2.844 1 98.12 103 PHE B O 1
ATOM 2343 N N . LEU B 1 104 ? -14.086 -4.637 -4.473 1 97.31 104 LEU B N 1
ATOM 2344 C CA . LEU B 1 104 ? -15.211 -3.723 -4.316 1 97.31 104 LEU B CA 1
ATOM 2345 C C . LEU B 1 104 ? -16.344 -4.383 -3.523 1 97.31 104 LEU B C 1
ATOM 2347 O O . LEU B 1 104 ? -16.406 -5.609 -3.443 1 97.31 104 LEU B O 1
ATOM 2351 N N . PRO B 1 105 ? -17.172 -3.451 -2.932 1 95.56 105 PRO B N 1
ATOM 2352 C CA . PRO B 1 105 ? -18.438 -4.02 -2.475 1 95.56 105 PRO B CA 1
ATOM 2353 C C . PRO B 1 105 ? -19.172 -4.793 -3.572 1 95.56 105 PRO B C 1
ATOM 2355 O O . PRO B 1 105 ? -19.25 -4.332 -4.715 1 95.56 105 PRO B O 1
ATOM 2358 N N . GLY B 1 106 ? -19.562 -5.977 -3.26 1 96.19 106 GLY B N 1
ATOM 2359 C CA . GLY B 1 106 ? -20.219 -6.828 -4.242 1 96.19 106 GLY B CA 1
ATOM 2360 C C . GLY B 1 106 ? -19.25 -7.719 -4.996 1 96.19 106 GLY B C 1
ATOM 2361 O O . GLY B 1 106 ? -19.672 -8.609 -5.742 1 96.19 106 GLY B O 1
ATOM 2362 N N . VAL B 1 107 ? -17.938 -7.531 -4.746 1 97.44 107 VAL B N 1
ATOM 2363 C CA . VAL B 1 107 ? -16.922 -8.336 -5.426 1 97.44 107 VAL B CA 1
ATOM 2364 C C . VAL B 1 107 ? -16.109 -9.117 -4.395 1 97.44 107 VAL B C 1
ATOM 2366 O O . VAL B 1 107 ? -16.281 -10.336 -4.262 1 97.44 107 VAL B O 1
ATOM 2369 N N . SER B 1 108 ? -15.469 -8.43 -3.523 1 96.81 108 SER B N 1
ATOM 2370 C CA . SER B 1 108 ? -14.641 -9.094 -2.525 1 96.81 108 SER B CA 1
ATOM 2371 C C . SER B 1 108 ? -15.383 -9.25 -1.203 1 96.81 108 SER B C 1
ATOM 2373 O O . SER B 1 108 ? -15.016 -10.086 -0.376 1 96.81 108 SER B O 1
ATOM 2375 N N . PHE B 1 109 ? -16.391 -8.367 -1.032 1 95.12 109 PHE B N 1
ATOM 2376 C CA . PHE B 1 109 ? -17.188 -8.461 0.189 1 95.12 109 PHE B CA 1
ATOM 2377 C C . PHE B 1 109 ? -18.609 -7.973 -0.052 1 95.12 109 PHE B C 1
ATOM 2379 O O . PHE B 1 109 ? -18.891 -7.324 -1.063 1 95.12 109 PHE B O 1
ATOM 2386 N N . ARG B 1 110 ? -19.453 -8.414 0.822 1 92.25 110 ARG B N 1
ATOM 2387 C CA . ARG B 1 110 ? -20.859 -7.996 0.857 1 92.25 110 ARG B CA 1
ATOM 2388 C C . ARG B 1 110 ? -21.203 -7.352 2.197 1 92.25 110 ARG B C 1
ATOM 2390 O O . ARG B 1 110 ? -20.75 -7.812 3.246 1 92.25 110 ARG B O 1
ATOM 2397 N N . MET B 1 111 ? -21.906 -6.227 2.029 1 83.94 111 MET B N 1
ATOM 2398 C CA . MET B 1 111 ? -22.375 -5.539 3.23 1 83.94 111 MET B CA 1
ATOM 2399 C C . MET B 1 111 ? -23.828 -5.891 3.529 1 83.94 111 MET B C 1
ATOM 2401 O O . MET B 1 111 ? -24.719 -5.605 2.727 1 83.94 111 MET B O 1
ATOM 2405 N N . MET B 1 112 ? -23.953 -6.656 4.574 1 80.06 112 MET B N 1
ATOM 2406 C CA . MET B 1 112 ? -25.281 -7.055 5.008 1 80.06 112 MET B CA 1
ATOM 2407 C C . MET B 1 112 ? -25.484 -6.789 6.496 1 80.06 112 MET B C 1
ATOM 2409 O O . MET B 1 112 ? -24.703 -7.27 7.32 1 80.06 112 MET B O 1
ATOM 2413 N N . GLY B 1 113 ? -26.578 -6.07 6.832 1 74.5 113 GLY B N 1
ATOM 2414 C CA . GLY B 1 113 ? -26.859 -5.793 8.227 1 74.5 113 GLY B CA 1
ATOM 2415 C C . GLY B 1 113 ? -25.734 -5.07 8.938 1 74.5 113 GLY B C 1
ATOM 2416 O O . GLY B 1 113 ? -25.391 -5.391 10.078 1 74.5 113 GLY B O 1
ATOM 2417 N N . GLY B 1 114 ? -25 -4.312 8.211 1 71.38 114 GLY B N 1
ATOM 2418 C CA . GLY B 1 114 ? -23.922 -3.543 8.812 1 71.38 114 GLY B CA 1
ATOM 2419 C C . GLY B 1 114 ? -22.641 -4.336 8.977 1 71.38 114 GLY B C 1
ATOM 2420 O O . GLY B 1 114 ? -21.625 -3.809 9.453 1 71.38 114 GLY B O 1
ATOM 2421 N N . GLN B 1 115 ? -22.844 -5.582 8.531 1 78.06 115 GLN B N 1
ATOM 2422 C CA . GLN B 1 115 ? -21.672 -6.441 8.633 1 78.06 115 GLN B CA 1
ATOM 2423 C C . GLN B 1 115 ? -21.109 -6.762 7.254 1 78.06 115 GLN B C 1
ATOM 2425 O O . GLN B 1 115 ? -21.828 -6.746 6.258 1 78.06 115 GLN B O 1
ATOM 2430 N N . THR B 1 116 ? -19.766 -6.926 7.219 1 86.69 116 THR B N 1
ATOM 2431 C CA . THR B 1 116 ? -19.078 -7.285 5.984 1 86.69 116 THR B CA 1
ATOM 2432 C C . THR B 1 116 ? -18.844 -8.797 5.914 1 86.69 116 THR B C 1
ATOM 2434 O O . THR B 1 116 ? -18.375 -9.398 6.879 1 86.69 116 THR B O 1
ATOM 2437 N N . TRP B 1 117 ? -19.234 -9.367 4.824 1 91.75 117 TRP B N 1
ATOM 2438 C CA . TRP B 1 117 ? -19.047 -10.789 4.59 1 91.75 117 TRP B CA 1
ATOM 2439 C C . TRP B 1 117 ? -18.141 -11.031 3.375 1 91.75 117 TRP B C 1
ATOM 2441 O O . TRP B 1 117 ? -18.234 -10.305 2.381 1 91.75 117 TRP B O 1
ATOM 2451 N N . PRO B 1 118 ? -17.359 -12.062 3.438 1 95.25 118 PRO B N 1
ATOM 2452 C CA . PRO B 1 118 ? -16.484 -12.359 2.289 1 95.25 118 PRO B CA 1
ATOM 2453 C C . PRO B 1 118 ? -17.281 -12.773 1.05 1 95.25 118 PRO B C 1
ATOM 2455 O O . PRO B 1 118 ? -18.344 -13.398 1.166 1 95.25 118 PRO B O 1
ATOM 2458 N N . ALA B 1 119 ? -16.703 -12.461 -0.155 1 96 119 ALA B N 1
ATOM 2459 C CA . ALA B 1 119 ? -17.484 -12.734 -1.361 1 96 119 ALA B CA 1
ATOM 2460 C C . ALA B 1 119 ? -16.641 -13.445 -2.41 1 96 119 ALA B C 1
ATOM 2462 O O . ALA B 1 119 ? -17.078 -13.656 -3.539 1 96 119 ALA B O 1
ATOM 2463 N N . LEU B 1 120 ? -15.383 -13.844 -2.105 1 98.19 120 LEU B N 1
ATOM 2464 C CA . LEU B 1 120 ? -14.539 -14.602 -3.02 1 98.19 120 LEU B CA 1
ATOM 2465 C C . LEU B 1 120 ? -14.258 -16 -2.469 1 98.19 120 LEU B C 1
ATOM 2467 O O . LEU B 1 120 ? -13.133 -16.5 -2.586 1 98.19 120 LEU B O 1
ATOM 2471 N N . THR B 1 121 ? -15.258 -16.547 -1.927 1 96.94 121 THR B N 1
ATOM 2472 C CA . THR B 1 121 ? -15.086 -17.797 -1.189 1 96.94 121 THR B CA 1
ATOM 2473 C C . THR B 1 121 ? -14.93 -18.969 -2.148 1 96.94 121 THR B C 1
ATOM 2475 O O . THR B 1 121 ? -14.555 -20.062 -1.734 1 96.94 121 THR B O 1
ATOM 2478 N N . HIS B 1 122 ? -15.117 -18.719 -3.445 1 97.75 122 HIS B N 1
ATOM 2479 C CA . HIS B 1 122 ? -14.898 -19.766 -4.445 1 97.75 122 HIS B CA 1
ATOM 2480 C C . HIS B 1 122 ? -13.414 -19.969 -4.707 1 97.75 122 HIS B C 1
ATOM 2482 O O . HIS B 1 122 ? -13.023 -20.984 -5.297 1 97.75 122 HIS B O 1
ATOM 2488 N N . VAL B 1 123 ? -12.586 -19.016 -4.359 1 98.56 123 VAL B N 1
ATOM 2489 C CA . VAL B 1 123 ? -11.141 -19.156 -4.5 1 98.56 123 VAL B CA 1
ATOM 2490 C C . VAL B 1 123 ? -10.609 -20.125 -3.455 1 98.56 123 VAL B C 1
ATOM 2492 O O . VAL B 1 123 ? -10.625 -19.828 -2.258 1 98.56 123 VAL B O 1
ATOM 2495 N N . SER B 1 124 ? -10.047 -21.219 -3.918 1 97.88 124 SER B N 1
ATOM 2496 C CA . SER B 1 124 ? -9.727 -22.312 -3 1 97.88 124 SER B CA 1
ATOM 2497 C C . SER B 1 124 ? -8.219 -22.438 -2.807 1 97.88 124 SER B C 1
ATOM 2499 O O . SER B 1 124 ? -7.758 -23.203 -1.952 1 97.88 124 SER B O 1
ATOM 2501 N N . ARG B 1 125 ? -7.402 -21.734 -3.627 1 98.62 125 ARG B N 1
ATOM 2502 C CA . ARG B 1 125 ? -5.953 -21.672 -3.467 1 98.62 125 ARG B CA 1
ATOM 2503 C C . ARG B 1 125 ? -5.473 -20.219 -3.418 1 98.62 125 ARG B C 1
ATOM 2505 O O . ARG B 1 125 ? -5.879 -19.391 -4.242 1 98.62 125 ARG B O 1
ATOM 2512 N N . LEU B 1 126 ? -4.699 -19.938 -2.4 1 98.81 126 LEU B N 1
ATOM 2513 C CA . LEU B 1 126 ? -4.129 -18.609 -2.213 1 98.81 126 LEU B CA 1
ATOM 2514 C C . LEU B 1 126 ? -2.629 -18.703 -1.951 1 98.81 126 LEU B C 1
ATOM 2516 O O . LEU B 1 126 ? -2.193 -19.406 -1.032 1 98.81 126 LEU B O 1
ATOM 2520 N N . CYS B 1 127 ? -1.868 -18.047 -2.816 1 98.81 127 CYS B N 1
ATOM 2521 C CA . CYS B 1 127 ? -0.419 -18.062 -2.645 1 98.81 127 CYS B CA 1
ATOM 2522 C C . CYS B 1 127 ? 0.182 -16.703 -2.963 1 98.81 127 CYS B C 1
ATOM 2524 O O . CYS B 1 127 ? -0.309 -15.992 -3.842 1 98.81 127 CYS B O 1
ATOM 2526 N N . ALA B 1 128 ? 1.143 -16.328 -2.201 1 98.94 128 ALA B N 1
ATOM 2527 C CA . ALA B 1 128 ? 1.985 -15.195 -2.543 1 98.94 128 ALA B CA 1
ATOM 2528 C C . ALA B 1 128 ? 3.455 -15.594 -2.613 1 98.94 128 ALA B C 1
ATOM 2530 O O . ALA B 1 128 ? 3.945 -16.328 -1.754 1 98.94 128 ALA B O 1
ATOM 2531 N N . VAL B 1 129 ? 4.09 -15.18 -3.666 1 98.94 129 VAL B N 1
ATOM 2532 C CA . VAL B 1 129 ? 5.531 -15.297 -3.869 1 98.94 129 VAL B CA 1
ATOM 2533 C C . VAL B 1 129 ? 6.164 -13.906 -3.898 1 98.94 129 VAL B C 1
ATOM 2535 O O . VAL B 1 129 ? 5.914 -13.125 -4.816 1 98.94 129 VAL B O 1
ATOM 2538 N N . THR B 1 130 ? 7 -13.656 -2.852 1 98.88 130 THR B N 1
ATOM 2539 C CA . THR B 1 130 ? 7.43 -12.273 -2.705 1 98.88 130 THR B CA 1
ATOM 2540 C C . THR B 1 130 ? 8.891 -12.203 -2.279 1 98.88 130 THR B C 1
ATOM 2542 O O . THR B 1 130 ? 9.5 -13.219 -1.955 1 98.88 130 THR B O 1
ATOM 2545 N N . THR B 1 131 ? 9.492 -11.055 -2.469 1 98.62 131 THR B N 1
ATOM 2546 C CA . THR B 1 131 ? 10.859 -10.773 -2.047 1 98.62 131 THR B CA 1
ATOM 2547 C C . THR B 1 131 ? 10.922 -9.469 -1.259 1 98.62 131 THR B C 1
ATOM 2549 O O . THR B 1 131 ? 10.188 -8.523 -1.554 1 98.62 131 THR B O 1
ATOM 2552 N N . TYR B 1 132 ? 11.758 -9.516 -0.231 1 97.62 132 TYR B N 1
ATOM 2553 C CA . TYR B 1 132 ? 12.016 -8.344 0.593 1 97.62 132 TYR B CA 1
ATOM 2554 C C . TYR B 1 132 ? 13.453 -7.871 0.425 1 97.62 132 TYR B C 1
ATOM 2556 O O . TYR B 1 132 ? 14.375 -8.688 0.332 1 97.62 132 TYR B O 1
ATOM 2564 N N . GLY B 1 133 ? 13.602 -6.516 0.369 1 93.12 133 GLY B N 1
ATOM 2565 C CA . GLY B 1 133 ? 14.961 -5.996 0.403 1 93.12 133 GLY B CA 1
ATOM 2566 C C . GLY B 1 133 ? 15.609 -6.117 1.767 1 93.12 133 GLY B C 1
ATOM 2567 O O . GLY B 1 133 ? 16.828 -6.254 1.867 1 93.12 133 GLY B O 1
ATOM 2568 N N . GLY B 1 134 ? 14.812 -6.031 2.803 1 91.81 134 GLY B N 1
ATOM 2569 C CA . GLY B 1 134 ? 15.305 -6.074 4.172 1 91.81 134 GLY B CA 1
ATOM 2570 C C . GLY B 1 134 ? 15.148 -7.434 4.82 1 91.81 134 GLY B C 1
ATOM 2571 O O . GLY B 1 134 ? 14.602 -8.359 4.215 1 91.81 134 GLY B O 1
ATOM 2572 N N . SER B 1 135 ? 15.633 -7.543 6.043 1 94.38 135 SER B N 1
ATOM 2573 C CA . SER B 1 135 ? 15.594 -8.781 6.809 1 94.38 135 SER B CA 1
ATOM 2574 C C . SER B 1 135 ? 14.18 -9.094 7.293 1 94.38 135 SER B C 1
ATOM 2576 O O . SER B 1 135 ? 13.328 -8.203 7.332 1 94.38 135 SER B O 1
ATOM 2578 N N . ARG B 1 136 ? 14.023 -10.336 7.645 1 96.25 136 ARG B N 1
ATOM 2579 C CA . ARG B 1 136 ? 12.734 -10.734 8.203 1 96.25 136 ARG B CA 1
ATOM 2580 C C . ARG B 1 136 ? 12.43 -9.977 9.484 1 96.25 136 ARG B C 1
ATOM 2582 O O . ARG B 1 136 ? 11.281 -9.594 9.727 1 96.25 136 ARG B O 1
ATOM 2589 N N . LEU B 1 137 ? 13.445 -9.727 10.266 1 96.5 137 LEU B N 1
ATOM 2590 C CA . LEU B 1 137 ? 13.266 -9.023 11.523 1 96.5 137 LEU B CA 1
ATOM 2591 C C . LEU B 1 137 ? 12.75 -7.602 11.281 1 96.5 137 LEU B C 1
ATOM 2593 O O . LEU B 1 137 ? 11.875 -7.121 12.008 1 96.5 137 LEU B O 1
ATOM 2597 N N . ARG B 1 138 ? 13.242 -6.926 10.32 1 94.75 138 ARG B N 1
ATOM 2598 C CA . ARG B 1 138 ? 12.789 -5.582 9.977 1 94.75 138 ARG B CA 1
ATOM 2599 C C . ARG B 1 138 ? 11.344 -5.605 9.484 1 94.75 138 ARG B C 1
ATOM 2601 O O . ARG B 1 138 ? 10.555 -4.711 9.805 1 94.75 138 ARG B O 1
ATOM 2608 N N . ALA B 1 139 ? 11.039 -6.645 8.688 1 97.12 139 ALA B N 1
ATOM 2609 C CA . ALA B 1 139 ? 9.672 -6.793 8.195 1 97.12 139 ALA B CA 1
ATOM 2610 C C . ALA B 1 139 ? 8.695 -6.984 9.352 1 97.12 139 ALA B C 1
ATOM 2612 O O . ALA B 1 139 ? 7.641 -6.348 9.391 1 97.12 139 ALA B O 1
ATOM 2613 N N . VAL B 1 140 ? 9.07 -7.785 10.273 1 97.81 140 VAL B N 1
ATOM 2614 C CA . VAL B 1 140 ? 8.227 -8.062 11.438 1 97.81 140 VAL B CA 1
ATOM 2615 C C . VAL B 1 140 ? 8.062 -6.793 12.273 1 97.81 140 VAL B C 1
ATOM 2617 O O . VAL B 1 140 ? 6.961 -6.473 12.719 1 97.81 140 VAL B O 1
ATOM 2620 N N . TRP B 1 141 ? 9.141 -6.074 12.445 1 97.38 141 TRP B N 1
ATOM 2621 C CA . TRP B 1 141 ? 9.117 -4.828 13.203 1 97.38 141 TRP B CA 1
ATOM 2622 C C . TRP B 1 141 ? 8.164 -3.82 12.57 1 97.38 141 TRP B C 1
ATOM 2624 O O . TRP B 1 141 ? 7.406 -3.145 13.266 1 97.38 141 TRP B O 1
ATOM 2634 N N . ALA B 1 142 ? 8.109 -3.822 11.25 1 97.06 142 ALA B N 1
ATOM 2635 C CA . ALA B 1 142 ? 7.27 -2.879 10.523 1 97.06 142 ALA B CA 1
ATOM 2636 C C . ALA B 1 142 ? 5.828 -3.377 10.445 1 97.06 142 ALA B C 1
ATOM 2638 O O . ALA B 1 142 ? 4.957 -2.695 9.898 1 97.06 142 ALA B O 1
ATOM 2639 N N . GLY B 1 143 ? 5.59 -4.582 10.945 1 97.62 143 GLY B N 1
ATOM 2640 C CA . GLY B 1 143 ? 4.246 -5.145 10.961 1 97.62 143 GLY B CA 1
ATOM 2641 C C . GLY B 1 143 ? 4.004 -6.148 9.852 1 97.62 143 GLY B C 1
ATOM 2642 O O . GLY B 1 143 ? 2.977 -6.828 9.836 1 97.62 143 GLY B O 1
ATOM 2643 N N . ASP B 1 144 ? 4.922 -6.188 8.883 1 98.31 144 ASP B N 1
ATOM 2644 C CA . ASP B 1 144 ? 4.895 -7.113 7.762 1 98.31 144 ASP B CA 1
ATOM 2645 C C . ASP B 1 144 ? 3.549 -7.059 7.039 1 98.31 144 ASP B C 1
ATOM 2647 O O . ASP B 1 144 ? 2.881 -8.078 6.875 1 98.31 144 ASP B O 1
ATOM 2651 N N . PRO B 1 145 ? 3.219 -5.926 6.469 1 98.38 145 PRO B N 1
ATOM 2652 C CA . PRO B 1 145 ? 1.894 -5.711 5.883 1 98.38 145 PRO B CA 1
ATOM 2653 C C . PRO B 1 145 ? 1.569 -6.715 4.777 1 98.38 145 PRO B C 1
ATOM 2655 O O . PRO B 1 145 ? 0.469 -7.27 4.746 1 98.38 145 PRO B O 1
ATOM 2658 N N . PRO B 1 146 ? 2.486 -7.039 3.877 1 98.62 146 PRO B N 1
ATOM 2659 C CA . PRO B 1 146 ? 2.113 -7.977 2.814 1 98.62 146 PRO B CA 1
ATOM 2660 C C . PRO B 1 146 ? 1.735 -9.359 3.352 1 98.62 146 PRO B C 1
ATOM 2662 O O . PRO B 1 146 ? 0.752 -9.953 2.9 1 98.62 146 PRO B O 1
ATOM 2665 N N . ARG B 1 147 ? 2.422 -9.828 4.309 1 98.62 147 ARG B N 1
ATOM 2666 C CA . ARG B 1 147 ? 2.117 -11.125 4.891 1 98.62 147 ARG B CA 1
ATOM 2667 C C . ARG B 1 147 ? 0.746 -11.125 5.559 1 98.62 147 ARG B C 1
ATOM 2669 O O . ARG B 1 147 ? -0.042 -12.055 5.379 1 98.62 147 ARG B O 1
ATOM 2676 N N . LYS B 1 148 ? 0.471 -10.125 6.312 1 98.44 148 LYS B N 1
ATOM 2677 C CA . LYS B 1 148 ? -0.812 -10.055 7.008 1 98.44 148 LYS B CA 1
ATOM 2678 C C . LYS B 1 148 ? -1.959 -9.844 6.02 1 98.44 148 LYS B C 1
ATOM 2680 O O . LYS B 1 148 ? -3.064 -10.352 6.234 1 98.44 148 LYS B O 1
ATOM 2685 N N . LEU B 1 149 ? -1.685 -9.055 5.004 1 98.44 149 LEU B N 1
ATOM 2686 C CA . LEU B 1 149 ? -2.703 -8.914 3.967 1 98.44 149 LEU B CA 1
ATOM 2687 C C . LEU B 1 149 ? -3.082 -10.273 3.393 1 98.44 149 LEU B C 1
ATOM 2689 O O . LEU B 1 149 ? -4.27 -10.586 3.254 1 98.44 149 LEU B O 1
ATOM 2693 N N . VAL B 1 150 ? -2.107 -11.094 3.109 1 98.69 150 VAL B N 1
ATOM 2694 C CA . VAL B 1 150 ? -2.355 -12.375 2.459 1 98.69 150 VAL B CA 1
ATOM 2695 C C . VAL B 1 150 ? -2.916 -13.375 3.473 1 98.69 150 VAL B C 1
ATOM 2697 O O . VAL B 1 150 ? -3.969 -13.977 3.244 1 98.69 150 VAL B O 1
ATOM 2700 N N . THR B 1 151 ? -2.293 -13.438 4.656 1 98.5 151 THR B N 1
ATOM 2701 C CA . THR B 1 151 ? -2.574 -14.539 5.566 1 98.5 151 THR B CA 1
ATOM 2702 C C . THR B 1 151 ? -3.793 -14.234 6.43 1 98.5 151 THR B C 1
ATOM 2704 O O . THR B 1 151 ? -4.352 -15.141 7.059 1 98.5 151 THR B O 1
ATOM 2707 N N . ARG B 1 152 ? -4.242 -12.977 6.426 1 97.94 152 ARG B N 1
ATOM 2708 C CA . ARG B 1 152 ? -5.406 -12.641 7.238 1 97.94 152 ARG B CA 1
ATOM 2709 C C . ARG B 1 152 ? -6.527 -12.062 6.375 1 97.94 152 ARG B C 1
ATOM 2711 O O . ARG B 1 152 ? -7.59 -12.68 6.242 1 97.94 152 ARG B O 1
ATOM 2718 N N . VAL B 1 153 ? -6.234 -11.047 5.66 1 97.31 153 VAL B N 1
ATOM 2719 C CA . VAL B 1 153 ? -7.281 -10.328 4.941 1 97.31 153 VAL B CA 1
ATOM 2720 C C . VAL B 1 153 ? -7.75 -11.156 3.748 1 97.31 153 VAL B C 1
ATOM 2722 O O . VAL B 1 153 ? -8.93 -11.484 3.641 1 97.31 153 VAL B O 1
ATOM 2725 N N . LEU B 1 154 ? -6.793 -11.5 2.891 1 98.5 154 LEU B N 1
ATOM 2726 C CA . LEU B 1 154 ? -7.168 -12.258 1.7 1 98.5 154 LEU B CA 1
ATOM 2727 C C . LEU B 1 154 ? -7.641 -13.664 2.076 1 98.5 154 LEU B C 1
ATOM 2729 O O . LEU B 1 154 ? -8.531 -14.219 1.424 1 98.5 154 LEU B O 1
ATOM 2733 N N . ARG B 1 155 ? -7.035 -14.188 3.105 1 98.06 155 ARG B N 1
ATOM 2734 C CA . ARG B 1 155 ? -7.492 -15.492 3.576 1 98.06 155 ARG B CA 1
ATOM 2735 C C . ARG B 1 155 ? -8.969 -15.445 3.969 1 98.06 155 ARG B C 1
ATOM 2737 O O . ARG B 1 155 ? -9.734 -16.344 3.629 1 98.06 155 ARG B O 1
ATOM 2744 N N . ARG B 1 156 ? -9.406 -14.391 4.629 1 95.69 156 ARG B N 1
ATOM 2745 C CA . ARG B 1 156 ? -10.789 -14.258 5.07 1 95.69 156 ARG B CA 1
ATOM 2746 C C . ARG B 1 156 ? -11.711 -13.969 3.889 1 95.69 156 ARG B C 1
ATOM 2748 O O . ARG B 1 156 ? -12.859 -14.43 3.859 1 95.69 156 ARG B O 1
ATOM 2755 N N . THR B 1 157 ? -11.156 -13.172 2.98 1 97 157 THR B N 1
ATOM 2756 C CA . THR B 1 157 ? -11.922 -12.758 1.81 1 97 157 THR B CA 1
ATOM 2757 C C . THR B 1 157 ? -12.188 -13.945 0.887 1 97 157 THR B C 1
ATOM 2759 O O . THR B 1 157 ? -13.234 -14.016 0.249 1 97 157 THR B O 1
ATOM 2762 N N . THR B 1 158 ? -11.172 -14.719 0.999 1 97.31 158 THR B N 1
ATOM 2763 C CA . THR B 1 158 ? -11.266 -15.953 0.232 1 97.31 158 THR B CA 1
ATOM 2764 C C . THR B 1 158 ? -11.555 -17.141 1.148 1 97.31 158 THR B C 1
ATOM 2766 O O . THR B 1 158 ? -11.875 -16.953 2.326 1 97.31 158 THR B O 1
ATOM 2769 N N . SER B 1 159 ? -11.617 -18.344 0.869 1 93.44 159 SER B N 1
ATOM 2770 C CA . SER B 1 159 ? -11.719 -19.562 1.665 1 93.44 159 SER B CA 1
ATOM 2771 C C . SER B 1 159 ? -10.812 -20.656 1.108 1 93.44 159 SER B C 1
ATOM 2773 O O . SER B 1 159 ? -11.297 -21.719 0.687 1 93.44 159 SER B O 1
ATOM 2775 N N . PRO B 1 160 ? -9.539 -20.344 1.327 1 96.12 160 PRO B N 1
ATOM 2776 C CA . PRO B 1 160 ? -8.602 -21.266 0.688 1 96.12 160 PRO B CA 1
ATOM 2777 C C . PRO B 1 160 ? -8.391 -22.547 1.491 1 96.12 160 PRO B C 1
ATOM 2779 O O . PRO B 1 160 ? -8.188 -22.484 2.707 1 96.12 160 PRO B O 1
ATOM 2782 N N . ALA B 1 161 ? -8.492 -23.594 0.836 1 96.88 161 ALA B N 1
ATOM 2783 C CA . ALA B 1 161 ? -8.109 -24.875 1.429 1 96.88 161 ALA B CA 1
ATOM 2784 C C . ALA B 1 161 ? -6.598 -24.953 1.628 1 96.88 161 ALA B C 1
ATOM 2786 O O . ALA B 1 161 ? -6.117 -25.672 2.508 1 96.88 161 ALA B O 1
ATOM 2787 N N . ARG B 1 162 ? -5.891 -24.203 0.776 1 96.88 162 ARG B N 1
ATOM 2788 C CA . ARG B 1 162 ? -4.438 -24.109 0.859 1 96.88 162 ARG B CA 1
ATOM 2789 C C . ARG B 1 162 ? -3.973 -22.672 0.692 1 96.88 162 ARG B C 1
ATOM 2791 O O . ARG B 1 162 ? -4.418 -21.969 -0.22 1 96.88 162 ARG B O 1
ATOM 2798 N N . MET B 1 163 ? -3.127 -22.281 1.603 1 98.06 163 MET B N 1
ATOM 2799 C CA . MET B 1 163 ? -2.533 -20.953 1.554 1 98.06 163 MET B CA 1
ATOM 2800 C C . MET B 1 163 ? -1.03 -21.016 1.797 1 98.06 163 MET B C 1
ATOM 2802 O O . MET B 1 163 ? -0.575 -21.688 2.723 1 98.06 163 MET B O 1
ATOM 2806 N N . ARG B 1 164 ? -0.317 -20.344 0.927 1 98.5 164 ARG B N 1
ATOM 2807 C CA . ARG B 1 164 ? 1.131 -20.266 1.087 1 98.5 164 ARG B CA 1
ATOM 2808 C C . ARG B 1 164 ? 1.619 -18.828 0.943 1 98.5 164 ARG B C 1
ATOM 2810 O O . ARG B 1 164 ? 1.13 -18.078 0.091 1 98.5 164 ARG B O 1
ATOM 2817 N N . TYR B 1 165 ? 2.486 -18.484 1.814 1 98.88 165 TYR B N 1
ATOM 2818 C CA . TYR B 1 165 ? 3.254 -17.25 1.705 1 98.88 165 TYR B CA 1
ATOM 2819 C C . TYR B 1 165 ? 4.746 -17.547 1.605 1 98.88 165 TYR B C 1
ATOM 2821 O O . TYR B 1 165 ? 5.383 -17.906 2.6 1 98.88 165 TYR B O 1
ATOM 2829 N N . LEU B 1 166 ? 5.289 -17.391 0.424 1 98.88 166 LEU B N 1
ATOM 2830 C CA . LEU B 1 166 ? 6.691 -17.688 0.131 1 98.88 166 LEU B CA 1
ATOM 2831 C C . LEU B 1 166 ? 7.488 -16.391 -0.038 1 98.88 166 LEU B C 1
ATOM 2833 O O . LEU B 1 166 ? 7.227 -15.617 -0.957 1 98.88 166 LEU B O 1
ATOM 2837 N N . ALA B 1 167 ? 8.445 -16.203 0.856 1 98.81 167 ALA B N 1
ATOM 2838 C CA . ALA B 1 167 ? 9.18 -14.945 0.855 1 98.81 167 ALA B CA 1
ATOM 2839 C C . ALA B 1 167 ? 10.688 -15.195 0.926 1 98.81 167 ALA B C 1
ATOM 2841 O O . ALA B 1 167 ? 11.156 -16.016 1.723 1 98.81 167 ALA B O 1
ATOM 2842 N N . LEU B 1 168 ? 11.383 -14.578 0.034 1 98.69 168 LEU B N 1
ATOM 2843 C CA . LEU B 1 168 ? 12.836 -14.453 0.154 1 98.69 168 LEU B CA 1
ATOM 2844 C C . LEU B 1 168 ? 13.211 -13.102 0.754 1 98.69 168 LEU B C 1
ATOM 2846 O O . LEU B 1 168 ? 12.961 -12.062 0.152 1 98.69 168 LEU B O 1
ATOM 2850 N N . TYR B 1 169 ? 13.828 -13.125 1.914 1 97.12 169 TYR B N 1
ATOM 2851 C CA . TYR B 1 169 ? 14.234 -11.906 2.609 1 97.12 169 TYR B CA 1
ATOM 2852 C C . TYR B 1 169 ? 15.68 -11.547 2.291 1 97.12 169 TYR B C 1
ATOM 2854 O O . TYR B 1 169 ? 16.438 -12.398 1.824 1 97.12 169 TYR B O 1
ATOM 2862 N N . ASP B 1 170 ? 16.062 -10.281 2.479 1 93.44 170 ASP B N 1
ATOM 2863 C CA . ASP B 1 170 ? 17.406 -9.766 2.279 1 93.44 170 ASP B CA 1
ATOM 2864 C C . ASP B 1 170 ? 17.906 -10.047 0.863 1 93.44 170 ASP B C 1
ATOM 2866 O O . ASP B 1 170 ? 19 -10.586 0.676 1 93.44 170 ASP B O 1
ATOM 2870 N N . MET B 1 171 ? 17.047 -9.719 -0.046 1 90.94 171 MET B N 1
ATOM 2871 C CA . MET B 1 171 ? 17.312 -10.008 -1.452 1 90.94 171 MET B CA 1
ATOM 2872 C C . MET B 1 171 ? 18.578 -9.305 -1.923 1 90.94 171 MET B C 1
ATOM 2874 O O . MET B 1 171 ? 19.312 -9.82 -2.777 1 90.94 171 MET B O 1
ATOM 2878 N N . ASN B 1 172 ? 18.781 -8.117 -1.409 1 82.38 172 ASN B N 1
ATOM 2879 C CA . ASN B 1 172 ? 19.938 -7.332 -1.827 1 82.38 172 ASN B CA 1
ATOM 2880 C C . ASN B 1 172 ? 21.25 -8.047 -1.511 1 82.38 172 ASN B C 1
ATOM 2882 O O . ASN B 1 172 ? 22.281 -7.762 -2.117 1 82.38 172 ASN B O 1
ATOM 2886 N N . ARG B 1 173 ? 21.219 -9.039 -0.626 1 86.81 173 ARG B N 1
ATOM 2887 C CA . ARG B 1 173 ? 22.422 -9.766 -0.214 1 86.81 173 ARG B CA 1
ATOM 2888 C C . ARG B 1 173 ? 22.312 -11.242 -0.546 1 86.81 173 ARG B C 1
ATOM 2890 O O . ARG B 1 173 ? 23.156 -12.047 -0.149 1 86.81 173 ARG B O 1
ATOM 2897 N N . ALA B 1 174 ? 21.281 -11.578 -1.261 1 91.75 174 ALA B N 1
ATOM 2898 C CA . ALA B 1 174 ? 21.062 -12.992 -1.56 1 91.75 174 ALA B CA 1
ATOM 2899 C C . ALA B 1 174 ? 22.078 -13.5 -2.586 1 91.75 174 ALA B C 1
ATOM 2901 O O . ALA B 1 174 ? 22.25 -12.898 -3.648 1 91.75 174 ALA B O 1
ATOM 2902 N N . SER B 1 175 ? 22.719 -14.648 -2.32 1 95.19 175 SER B N 1
ATOM 2903 C CA . SER B 1 175 ? 23.641 -15.289 -3.26 1 95.19 175 SER B CA 1
ATOM 2904 C C . SER B 1 175 ? 22.891 -15.984 -4.387 1 95.19 175 SER B C 1
ATOM 2906 O O . SER B 1 175 ? 21.688 -16.25 -4.266 1 95.19 175 SER B O 1
ATOM 2908 N N . PRO B 1 176 ? 23.609 -16.25 -5.488 1 96.44 176 PRO B N 1
ATOM 2909 C CA . PRO B 1 176 ? 22.969 -17.047 -6.535 1 96.44 176 PRO B CA 1
ATOM 2910 C C . PRO B 1 176 ? 22.422 -18.375 -6.02 1 96.44 176 PRO B C 1
ATOM 2912 O O . PRO B 1 176 ? 21.344 -18.812 -6.426 1 96.44 176 PRO B O 1
ATOM 2915 N N . ALA B 1 177 ? 23.141 -18.938 -5.113 1 97.69 177 ALA B N 1
ATOM 2916 C CA . ALA B 1 177 ? 22.703 -20.219 -4.551 1 97.69 177 ALA B CA 1
ATOM 2917 C C . ALA B 1 177 ? 21.406 -20.047 -3.76 1 97.69 177 ALA B C 1
ATOM 2919 O O . ALA B 1 177 ? 20.516 -20.906 -3.828 1 97.69 177 ALA B O 1
ATOM 2920 N N . ARG B 1 178 ? 21.312 -19.031 -3 1 97.62 178 ARG B N 1
ATOM 2921 C CA . ARG B 1 178 ? 20.094 -18.766 -2.225 1 97.62 178 ARG B CA 1
ATOM 2922 C C . ARG B 1 178 ? 18.906 -18.5 -3.139 1 97.62 178 ARG B C 1
ATOM 2924 O O . ARG B 1 178 ? 17.797 -18.953 -2.877 1 97.62 178 ARG B O 1
ATOM 2931 N N . ARG B 1 179 ? 19.156 -17.766 -4.203 1 98.19 179 ARG B N 1
ATOM 2932 C CA . ARG B 1 179 ? 18.109 -17.469 -5.176 1 98.19 179 ARG B CA 1
ATOM 2933 C C . ARG B 1 179 ? 17.641 -18.734 -5.883 1 98.19 179 ARG B C 1
ATOM 2935 O O . ARG B 1 179 ? 16.453 -18.938 -6.07 1 98.19 179 ARG B O 1
ATOM 2942 N N . GLU B 1 180 ? 18.578 -19.547 -6.234 1 98.19 180 GLU B N 1
ATOM 2943 C CA . GLU B 1 180 ? 18.234 -20.812 -6.875 1 98.19 180 GLU B CA 1
ATOM 2944 C C . GLU B 1 180 ? 17.438 -21.703 -5.934 1 98.19 180 GLU B C 1
ATOM 2946 O O . GLU B 1 180 ? 16.484 -22.359 -6.355 1 98.19 180 GLU B O 1
ATOM 2951 N N . ALA B 1 181 ? 17.812 -21.734 -4.695 1 98.62 181 ALA B N 1
ATOM 2952 C CA . ALA B 1 181 ? 17.094 -22.531 -3.705 1 98.62 181 ALA B CA 1
ATOM 2953 C C . ALA B 1 181 ? 15.656 -22.031 -3.541 1 98.62 181 ALA B C 1
ATOM 2955 O O . ALA B 1 181 ? 14.734 -22.828 -3.359 1 98.62 181 ALA B O 1
ATOM 2956 N N . PHE B 1 182 ? 15.492 -20.75 -3.541 1 98.88 182 PHE B N 1
ATOM 2957 C CA . PHE B 1 182 ? 14.156 -20.188 -3.428 1 98.88 182 PHE B CA 1
ATOM 2958 C C . PHE B 1 182 ? 13.32 -20.531 -4.648 1 98.88 182 PHE B C 1
ATOM 2960 O O . PHE B 1 182 ? 12.133 -20.859 -4.523 1 98.88 182 PHE B O 1
ATOM 2967 N N . LEU B 1 183 ? 13.914 -20.484 -5.859 1 98.81 183 LEU B N 1
ATOM 2968 C CA . LEU B 1 183 ? 13.219 -20.906 -7.074 1 98.81 183 LEU B CA 1
ATOM 2969 C C . LEU B 1 183 ? 12.742 -22.359 -6.957 1 98.81 183 LEU B C 1
ATOM 2971 O O . LEU B 1 183 ? 11.609 -22.672 -7.32 1 98.81 183 LEU B O 1
ATOM 2975 N N . ASP B 1 184 ? 13.578 -23.141 -6.445 1 98.81 184 ASP B N 1
ATOM 2976 C CA . ASP B 1 184 ? 13.234 -24.547 -6.27 1 98.81 184 ASP B CA 1
ATOM 2977 C C . ASP B 1 184 ? 12.078 -24.703 -5.285 1 98.81 184 ASP B C 1
ATOM 2979 O O . ASP B 1 184 ? 11.172 -25.516 -5.504 1 98.81 184 ASP B O 1
ATOM 2983 N N . LYS B 1 185 ? 12.125 -23.984 -4.258 1 98.88 185 LYS B N 1
ATOM 2984 C CA . LYS B 1 185 ? 11.047 -24 -3.271 1 98.88 185 LYS B CA 1
ATOM 2985 C C . LYS B 1 185 ? 9.719 -23.578 -3.891 1 98.88 185 LYS B C 1
ATOM 2987 O O . LYS B 1 185 ? 8.695 -24.219 -3.668 1 98.88 185 LYS B O 1
ATOM 2992 N N . VAL B 1 186 ? 9.742 -22.516 -4.648 1 98.88 186 VAL B N 1
ATOM 2993 C CA . VAL B 1 186 ? 8.539 -22 -5.301 1 98.88 186 VAL B CA 1
ATOM 2994 C C . VAL B 1 186 ? 8 -23.047 -6.277 1 98.88 186 VAL B C 1
ATOM 2996 O O . VAL B 1 186 ? 6.793 -23.297 -6.316 1 98.88 186 VAL B O 1
ATOM 2999 N N . ARG B 1 187 ? 8.891 -23.625 -7.008 1 98.81 187 ARG B N 1
ATOM 3000 C CA . ARG B 1 187 ? 8.484 -24.672 -7.941 1 98.81 187 ARG B CA 1
ATOM 3001 C C . ARG B 1 187 ? 7.754 -25.797 -7.215 1 98.81 187 ARG B C 1
ATOM 3003 O O . ARG B 1 187 ? 6.668 -26.203 -7.629 1 98.81 187 ARG B O 1
ATOM 3010 N N . LYS B 1 188 ? 8.336 -26.281 -6.199 1 98.62 188 LYS B N 1
ATOM 3011 C CA . LYS B 1 188 ? 7.762 -27.391 -5.445 1 98.62 188 LYS B CA 1
ATOM 3012 C C . LYS B 1 188 ? 6.391 -27.031 -4.887 1 98.62 188 LYS B C 1
ATOM 3014 O O . LYS B 1 188 ? 5.461 -27.844 -4.926 1 98.62 188 LYS B O 1
ATOM 3019 N N . GLU B 1 189 ? 6.289 -25.844 -4.375 1 98.62 189 GLU B N 1
ATOM 3020 C CA . GLU B 1 189 ? 5.012 -25.406 -3.82 1 98.62 189 GLU B CA 1
ATOM 3021 C C . GLU B 1 189 ? 3.949 -25.281 -4.91 1 98.62 189 GLU B C 1
ATOM 3023 O O . GLU B 1 189 ? 2.785 -25.609 -4.688 1 98.62 189 GLU B O 1
ATOM 3028 N N . MET B 1 190 ? 4.379 -24.734 -6.066 1 98.38 190 MET B N 1
ATOM 3029 C CA . MET B 1 190 ? 3.436 -24.594 -7.172 1 98.38 190 MET B CA 1
ATOM 3030 C C . MET B 1 190 ? 2.977 -25.969 -7.668 1 98.38 190 MET B C 1
ATOM 3032 O O . MET B 1 190 ? 1.836 -26.125 -8.109 1 98.38 190 MET B O 1
ATOM 3036 N N . GLU B 1 191 ? 3.842 -26.953 -7.57 1 97.88 191 GLU B N 1
ATOM 3037 C CA . GLU B 1 191 ? 3.508 -28.312 -7.988 1 97.88 191 GLU B CA 1
ATOM 3038 C C . GLU B 1 191 ? 2.471 -28.938 -7.059 1 97.88 191 GLU B C 1
ATOM 3040 O O . GLU B 1 191 ? 1.817 -29.906 -7.418 1 97.88 191 GLU B O 1
ATOM 3045 N N . MET B 1 192 ? 2.342 -28.328 -5.93 1 95.31 192 MET B N 1
ATOM 3046 C CA . MET B 1 192 ? 1.431 -28.875 -4.926 1 95.31 192 MET B CA 1
ATOM 3047 C C . MET B 1 192 ? 0.109 -28.125 -4.922 1 95.31 192 MET B C 1
ATOM 3049 O O . MET B 1 192 ? -0.803 -28.453 -4.164 1 95.31 192 MET B O 1
ATOM 3053 N N . ILE B 1 193 ? 0.035 -27.062 -5.672 1 92.38 193 ILE B N 1
ATOM 3054 C CA . ILE B 1 193 ? -1.21 -26.312 -5.738 1 92.38 193 ILE B CA 1
ATOM 3055 C C . ILE B 1 193 ? -2.273 -27.125 -6.469 1 92.38 193 ILE B C 1
ATOM 3057 O O . ILE B 1 193 ? -1.998 -27.734 -7.508 1 92.38 193 ILE B O 1
#

Radius of gyration: 20.65 Å; Cα contacts (8 Å, |Δi|>4): 754; chains: 2; bounding box: 55×59×38 Å

Foldseek 3Di:
DAAEEEEEEDQDCPDLLVVLLVLLQVLLVVLPHHYRYHYLNVVVQDLDQDPLLVVCQQVPPSNCVVPVVVLVSLLRHQAYEYRAEADPLHGDSSVVSCCVRRVGDVRLWDQDPNDIAADSQSHAYYEYAYEELAAPVVSVVVVNVHVCCRVPVVCRNYPYPDYYYQYHYNVVPADPVNSVVSSVVSSVVSNVD/DAAEEEEEEDQDCPDLLVVLLVLLQVLLVVLPHHYRYHYLNVVVQDLDQDPLLVVCQQVPPSNCVVPVPVLVSLLRHQAYEYRAEADPLHGDSSVVSCCVRRVGDVRLWDQDPNDIAADSQSRAYYEYAYEELAAPVVSVVVVNVHVCCRVPVVCRNYPYPDYYYQYHYNVVPADPVNSVVSSVVSSVVSNVD

Solvent-accessible surface area (backbone atoms only — not comparable to full-atom values): 19985 Å² total; per-residue (Å²): 119,59,26,33,31,32,47,32,46,67,60,43,84,83,36,72,65,38,52,50,44,52,50,52,53,51,44,33,41,74,71,56,36,42,71,44,78,43,44,38,56,85,68,61,60,77,28,64,70,43,41,69,49,59,75,28,44,81,39,72,69,65,40,40,63,91,39,44,70,60,41,51,50,58,72,61,21,34,22,44,34,38,34,35,48,43,43,84,72,25,56,44,19,49,54,44,6,44,45,56,57,49,54,30,64,78,43,35,26,36,80,52,95,92,36,81,39,60,50,34,54,70,22,35,33,34,35,37,43,35,37,28,61,50,46,63,68,57,36,55,70,45,49,32,34,53,58,32,40,49,72,42,48,46,39,58,27,24,48,45,82,42,76,47,81,45,70,45,54,27,48,83,72,52,48,74,66,56,52,51,51,49,52,51,50,50,50,56,52,44,68,67,102,120,59,26,33,32,33,46,32,48,67,60,44,84,84,37,72,65,37,53,50,46,52,50,52,53,52,43,33,42,75,72,55,34,42,72,46,78,43,41,39,56,85,68,63,61,75,29,64,70,44,41,69,50,60,75,27,44,82,39,72,69,66,39,40,64,90,39,44,70,60,41,52,49,56,73,60,20,33,23,43,34,38,35,34,47,42,43,85,72,24,54,44,18,49,56,44,7,44,46,56,58,50,55,29,64,77,44,35,26,38,80,51,97,92,35,80,38,60,49,34,54,71,22,36,34,37,37,36,45,36,38,27,62,50,46,63,66,58,37,55,72,44,50,32,35,54,58,32,39,49,72,43,47,46,39,59,26,23,47,45,83,41,75,48,80,45,70,46,54,26,49,82,72,53,47,72,66,56,51,50,50,50,51,51,50,52,49,56,53,44,69,69,103

Nearest PDB structures (foldseek):
  3lcm-assembly1_B  TM=8.516E-01  e=7.550E-16  Streptococcus mutans UA159
  4r81-assembly3_C-2  TM=8.356E-01  e=3.309E-13  Methanothermobacter marburgensis str. Marburg
  6qu0-assembly1_B  TM=8.289E-01  e=2.415E-12  Halalkalibacter okhensis
  4m0c-assembly1_B  TM=7.777E-01  e=5.458E-10  Bacillus anthracis str. 'Ames Ancestor'
  2z9b-assembly1_A-2  TM=7.648E-01  e=4.772E-09  Escherichia coli

Secondary structure (DSSP, 8-state):
--EEEEEE--S-TTSHHHHHHHHHHHHHHHTT-EEEEEETTTTT------HHHHHTTTSTTGGGGGGHHHHHHHHT-SEEEEEEEEBTTBS-HHHHHHHHHHS-BTTTEEEETTEEEE-BTT--EEEEEEEESS-HHHHHHTT-HHHHIIIIIIHHHB--SEEEEEEE--GGG--HHHHHHHHHHHHHHHHT-/--EEEEEE--S-TTSHHHHHHHHHHHHHHHTT-EEEEEETTTTT------HHHHHTTTSTTGGGGGGHHHHHHHHT-SEEEEEEEEBTTB--HHHHHHHHHHS-BTTTEEEETTEEEE-BTT--EEEEEEEESS-HHHHHHTT-HHHHIIIIIIHHHB--SEEEEEEE--GGG--HHHHHHHHHHHHHHHHT-

InterPro domains:
  IPR003680 Flavodoxin-like fold [PF02525] (3-190)
  IPR029039 Flavoprotein-like superfamily [G3DSA:3.40.50.360] (3-193)
  IPR029039 Flavoprotein-like superfamily [SSF52218] (1-191)
  IPR051545 NAD(P)H dehydrogenase (quinone) [PTHR10204] (3-131)

Sequence (386 aa):
MPRALILYAHPCDDSFAAALHGLVCDTLAARGWQVDDCDLYAEGFDPVMTATERRAYHDIGANLRPVADYVQRLRNADALIIVAPVWNYGFPAILKGFFDRVFLPGVSFRMMGGQTWPALTHVSRLCAVTTYGGSRLRAVWAGDPPRKLVTRVLRRTTSPARMRYLALYDMNRASPARREAFLDKVRKEMEMIMPRALILYAHPCDDSFAAALHGLVCDTLAARGWQVDDCDLYAEGFDPVMTATERRAYHDIGANLRPVADYVQRLRNADALIIVAPVWNYGFPAILKGFFDRVFLPGVSFRMMGGQTWPALTHVSRLCAVTTYGGSRLRAVWAGDPPRKLVTRVLRRTTSPARMRYLALYDMNRASPARREAFLDKVRKEMEMI